Protein AF-0000000085132882 (afdb_homodimer)

Foldseek 3Di:
DPDPPPDPPPPVVVVVVVVVVVVVVVVVVVVVVVVVVVDDPPPVVVVVVVVVVVVVVVVVVVPPPPPDDDDDPPPPVPVPPPPCPVDPPPPVPVPCPVPQDDLVVLLVQLCVLCVVVPNNPQWDWDADPFGIKIKGQVDCQQANVLGLHGHPSRLSSLLSNLVSCVVGPFAKEKWWEAADDFDDDDDAPTLQRSRQSSSVNSLCCSPVVSPPDNVRYYTGGDGNPDQPDDNPDPVSRSRRGIMMIGRGDPVVVVVVPD/DPDPPPDPPPVVVVVVVVVVVVVVVVVVVVVVVVVVVVDDPPPVVVVVVVVVVVVVVVVVVVPVVPPDDPDDPDPPPPVPPPPCPVDPPPPVPVPVPVPQDDLVVLLVQLCVLCVVVPNNPQWDWDADPFGIKIKGQVDCQQANVLGLHGHPSRLSSLLSNLVSCVVGPFAKEKWWEAADDFDDDDDAPTLQRSRQSSSVNSLCCSPVVSPPDNVRYYTGGDGNPDQPDDNPDPVSRSRRGIMMIGRGDPVVVVVPPD

Secondary structure (DSSP, 8-state):
-----GGGGTHHHHHHHHHHHHHHHHHHHHHHHHHHHHEEE-HHHHHHHHHHHHHHHHHHHHHGGGGS---------------------------STT----HHHHHHHHHHHHHHTT-TTTEEEEEETTEEEEEEE-TTTTS-TT-----HHHHHHHHHHHHHHTT----EEEEEE--SPPP-SSS-SSHHHHHHHHHHHHHHIIIIIT---GGGEEEEE-TTSS-SS-TTSHHHHHHHSEEEEEEE-HHHHHHH--/-----GGGGTHHHHHHHHHHHHHHHHHHHHHHHHHHHHEEE-HHHHHHHHHHHHHHHHHHHHHHGGGS---------------------------STT----HHHHHHHHHHHHHHTT-TTTEEEEEETTEEEEEEE-TTTTS-TT-----HHHHHHHHHHHHHHTT----EEEEEE--SPPP-SSS-SSHHHHHHHHHHHHHHIIIIIT---GGGEEEEE-TTSS-SS-TTSHHHHHHHSEEEEEEE-HHHHHHH--

Organism: Acidimicrobium ferrooxidans (strain DSM 10331 / JCM 15462 / NBRC 103882 / ICP) (NCBI:txid525909)

Radius of gyration: 35.69 Å; Cα contacts (8 Å, |Δi|>4): 731; chains: 2; bounding box: 124×102×53 Å

pLDDT: me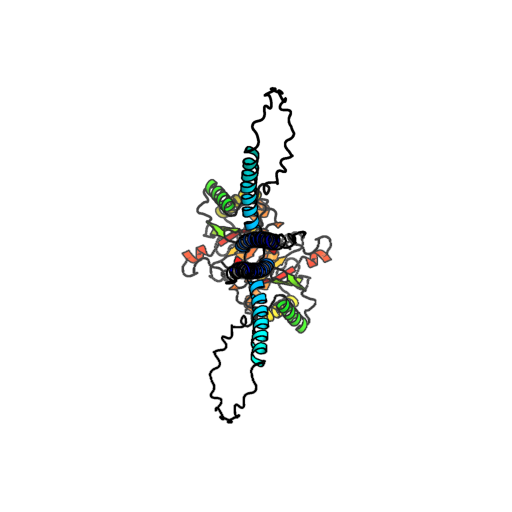an 73.99, std 24.33, range [25.53, 98.56]

Structure (mmCIF, N/CA/C/O backbone):
data_AF-0000000085132882-model_v1
#
loop_
_entity.id
_entity.type
_entity.pdbx_description
1 polymer 'OmpA/MotB domain protein'
#
loop_
_atom_site.group_PDB
_atom_site.id
_atom_site.type_symbol
_atom_site.label_atom_id
_atom_site.label_alt_id
_atom_site.label_comp_id
_atom_site.label_asym_id
_atom_site.label_entity_id
_atom_site.label_seq_id
_atom_site.pdbx_PDB_ins_code
_atom_site.Cartn_x
_atom_site.Cartn_y
_atom_site.Cartn_z
_atom_site.occupancy
_atom_site.B_iso_or_equiv
_atom_site.auth_seq_id
_atom_site.auth_comp_id
_atom_site.auth_asym_id
_atom_site.auth_atom_id
_atom_site.pdbx_PDB_model_num
ATOM 1 N N . MET A 1 1 ? 98.188 5.707 -26.203 1 26.39 1 MET A N 1
ATOM 2 C CA . MET A 1 1 ? 97.875 5.277 -24.844 1 26.39 1 MET A CA 1
ATOM 3 C C . MET A 1 1 ? 96.5 5.828 -24.422 1 26.39 1 MET A C 1
ATOM 5 O O . MET A 1 1 ? 96.438 6.746 -23.609 1 26.39 1 MET A O 1
ATOM 9 N N . ALA A 1 2 ? 95.5 5.965 -25.359 1 34.94 2 ALA A N 1
ATOM 10 C CA . ALA A 1 2 ? 94.188 6.578 -25.297 1 34.94 2 ALA A CA 1
ATOM 11 C C . ALA A 1 2 ? 93.25 5.855 -24.297 1 34.94 2 ALA A C 1
ATOM 13 O O . ALA A 1 2 ? 93.062 4.645 -24.406 1 34.94 2 ALA A O 1
ATOM 14 N N . ARG A 1 3 ? 93.25 6.395 -23.016 1 35.91 3 ARG A N 1
ATOM 15 C CA . ARG A 1 3 ? 92.5 5.996 -21.797 1 35.91 3 ARG A CA 1
ATOM 16 C C . ARG A 1 3 ? 91.062 5.805 -22.062 1 35.91 3 ARG A C 1
ATOM 18 O O . ARG A 1 3 ? 90.438 6.609 -22.75 1 35.91 3 ARG A O 1
ATOM 25 N N . ARG A 1 4 ? 90.5 4.547 -21.891 1 37.5 4 ARG A N 1
ATOM 26 C CA . ARG A 1 4 ? 89.25 3.865 -21.938 1 37.5 4 ARG A CA 1
ATOM 27 C C . ARG A 1 4 ? 88.25 4.504 -20.984 1 37.5 4 ARG A C 1
ATOM 29 O O . ARG A 1 4 ? 88.188 4.137 -19.812 1 37.5 4 ARG A O 1
ATOM 36 N N . HIS A 1 5 ? 88.062 5.867 -20.969 1 38.5 5 HIS A N 1
ATOM 37 C CA . HIS A 1 5 ? 87.188 6.504 -20.031 1 38.5 5 HIS A CA 1
ATOM 38 C C . HIS A 1 5 ? 85.75 6.039 -20.25 1 38.5 5 HIS A C 1
ATOM 40 O O . HIS A 1 5 ? 84.812 6.629 -19.719 1 38.5 5 HIS A O 1
ATOM 46 N N . HIS A 1 6 ? 85.5 4.965 -21.141 1 36.66 6 HIS A N 1
ATOM 47 C CA . HIS A 1 6 ? 84.125 4.953 -21.578 1 36.66 6 HIS A CA 1
ATOM 48 C C . HIS A 1 6 ? 83.188 4.617 -20.422 1 36.66 6 HIS A C 1
ATOM 50 O O . HIS A 1 6 ? 81.938 4.793 -20.531 1 36.66 6 HIS A O 1
ATOM 56 N N . GLY A 1 7 ? 83.5 3.664 -19.516 1 36.41 7 GLY A N 1
ATOM 57 C CA . GLY A 1 7 ? 82.438 2.785 -19.062 1 36.41 7 GLY A CA 1
ATOM 58 C C . GLY A 1 7 ? 81.625 3.381 -17.938 1 36.41 7 GLY A C 1
ATOM 59 O O . GLY A 1 7 ? 80.812 2.695 -17.344 1 36.41 7 GLY A O 1
ATOM 60 N N . GLU A 1 8 ? 82.125 4.484 -17.234 1 40.91 8 GLU A N 1
ATOM 61 C CA . GLU A 1 8 ? 81.5 4.746 -15.93 1 40.91 8 GLU A CA 1
ATOM 62 C C . GLU A 1 8 ? 80.125 5.348 -16.078 1 40.91 8 GLU A C 1
ATOM 64 O O . GLU A 1 8 ? 79.438 5.613 -15.07 1 40.91 8 GLU A O 1
ATOM 69 N N . GLY A 1 9 ? 79.75 5.855 -17.312 1 41.59 9 GLY A N 1
ATOM 70 C CA . GLY A 1 9 ? 78.562 6.711 -17.359 1 41.59 9 GLY A CA 1
ATOM 71 C C . GLY A 1 9 ? 77.25 5.941 -17.234 1 41.59 9 GLY A C 1
ATOM 72 O O . GLY A 1 9 ? 76.188 6.539 -17.234 1 41.59 9 GLY A O 1
ATOM 73 N N . GLU A 1 10 ? 77.312 4.617 -17.562 1 42.91 10 GLU A N 1
ATOM 74 C CA . GLU A 1 10 ? 76 3.977 -17.734 1 42.91 10 GLU A CA 1
ATOM 75 C C . GLU A 1 10 ? 75.375 3.598 -16.391 1 42.91 10 GLU A C 1
ATOM 77 O O . GLU A 1 10 ? 74.188 3.303 -16.312 1 42.91 10 GLU A O 1
ATOM 82 N N . ALA A 1 11 ? 76.188 3.418 -15.352 1 46.69 11 ALA A N 1
ATOM 83 C CA . ALA A 1 11 ? 75.625 2.855 -14.125 1 46.69 11 ALA A CA 1
ATOM 84 C C . ALA A 1 11 ? 74.75 3.885 -13.375 1 46.69 11 ALA A C 1
ATOM 86 O O . ALA A 1 11 ? 73.812 3.529 -12.688 1 46.69 11 ALA A O 1
ATOM 87 N N . GLU A 1 12 ? 75.125 5.18 -13.453 1 50.16 12 GLU A N 1
ATOM 88 C CA . GLU A 1 12 ? 74.438 6.203 -12.664 1 50.16 12 GLU A CA 1
ATOM 89 C C . GLU A 1 12 ? 73.062 6.438 -13.172 1 50.16 12 GLU A C 1
ATOM 91 O O . GLU A 1 12 ? 72.188 6.836 -12.406 1 50.16 12 GLU A O 1
ATOM 96 N N . ASN A 1 13 ? 72.812 6.082 -14.523 1 52.09 13 ASN A N 1
ATOM 97 C CA . ASN A 1 13 ? 71.5 6.398 -15.125 1 52.09 13 ASN A CA 1
ATOM 98 C C . ASN A 1 13 ? 70.438 5.402 -14.695 1 52.09 13 ASN A C 1
ATOM 100 O O . ASN A 1 13 ? 69.25 5.723 -14.719 1 52.09 13 ASN A O 1
ATOM 104 N N . SER A 1 14 ? 70.875 4.141 -14.344 1 56.41 14 SER A N 1
ATOM 105 C CA . SER A 1 14 ? 69.938 3.107 -14.008 1 56.41 14 SER A CA 1
ATOM 106 C C . SER A 1 14 ? 69.25 3.383 -12.656 1 56.41 14 SER A C 1
ATOM 108 O O . SER A 1 14 ? 68.125 3.094 -12.453 1 56.41 14 SER A O 1
ATOM 110 N N . GLU A 1 15 ? 70 4.078 -11.789 1 58.56 15 GLU A N 1
ATOM 111 C CA . GLU A 1 15 ? 69.5 4.383 -10.453 1 58.56 15 GLU A CA 1
ATOM 112 C C . GLU A 1 15 ? 68.438 5.488 -10.5 1 58.56 15 GLU A C 1
ATOM 114 O O . GLU A 1 15 ? 67.438 5.465 -9.742 1 58.56 15 GLU A O 1
ATOM 119 N N . ARG A 1 16 ? 68.562 6.379 -11.438 1 61.03 16 ARG A N 1
ATOM 120 C CA . ARG A 1 16 ? 67.688 7.52 -11.516 1 61.03 16 ARG A CA 1
ATOM 121 C C . ARG A 1 16 ? 66.312 7.109 -12.094 1 61.03 16 ARG A C 1
ATOM 123 O O . ARG A 1 16 ? 65.312 7.59 -11.641 1 61.03 16 ARG A O 1
ATOM 130 N N . TRP A 1 17 ? 66.438 6.215 -13.117 1 60.88 17 TRP A N 1
ATOM 131 C CA . TRP A 1 17 ? 65.188 5.785 -13.711 1 60.88 17 TRP A CA 1
ATOM 132 C C . TRP A 1 17 ? 64.375 4.91 -12.742 1 60.88 17 TRP A C 1
ATOM 134 O O . TRP A 1 17 ? 63.156 4.941 -12.727 1 60.88 17 TRP A O 1
ATOM 144 N N . LEU A 1 18 ? 65 4.18 -11.875 1 63.03 18 LEU A N 1
ATOM 145 C CA . LEU A 1 18 ? 64.312 3.326 -10.898 1 63.03 18 LEU A CA 1
ATOM 146 C C . LEU A 1 18 ? 63.75 4.156 -9.758 1 63.03 18 LEU A C 1
ATOM 148 O O . LEU A 1 18 ? 62.688 3.859 -9.258 1 63.03 18 LEU A O 1
ATOM 152 N N . LEU A 1 19 ? 64.375 5.207 -9.453 1 69.19 19 LEU A N 1
ATOM 153 C CA . LEU A 1 19 ? 63.844 6.125 -8.438 1 69.19 19 LEU A CA 1
ATOM 154 C C . LEU A 1 19 ? 62.625 6.879 -8.953 1 69.19 19 LEU A C 1
ATOM 156 O O . LEU A 1 19 ? 61.656 7.07 -8.211 1 69.19 19 LEU A O 1
ATOM 160 N N . THR A 1 20 ? 62.75 7.379 -10.281 1 67.5 20 THR A N 1
ATOM 161 C CA . THR A 1 20 ? 61.594 8.039 -10.867 1 67.5 20 THR A CA 1
ATOM 162 C C . THR A 1 20 ? 60.438 7.066 -11.008 1 67.5 20 THR A C 1
ATOM 164 O O . THR A 1 20 ? 59.281 7.426 -10.758 1 67.5 20 THR A O 1
ATOM 167 N N . TYR A 1 21 ? 60.781 5.863 -11.344 1 70.56 21 TYR A N 1
ATOM 168 C CA . TYR A 1 21 ? 59.75 4.824 -11.438 1 70.56 21 TYR A CA 1
ATOM 169 C C . TYR A 1 21 ? 59.188 4.492 -10.055 1 70.56 21 TYR A C 1
ATOM 171 O O . TYR A 1 21 ? 57.969 4.371 -9.891 1 70.56 21 TYR A O 1
ATOM 179 N N . SER A 1 22 ? 60.062 4.449 -9.148 1 70.62 22 SER A N 1
ATOM 180 C CA . SER A 1 22 ? 59.625 4.191 -7.781 1 70.62 22 SER A CA 1
ATOM 181 C C . SER A 1 22 ? 58.781 5.34 -7.242 1 70.62 22 SER A C 1
ATOM 183 O O . SER A 1 22 ? 57.812 5.117 -6.527 1 70.62 22 SER A O 1
ATOM 185 N N . ASP A 1 23 ? 59.156 6.473 -7.582 1 74.19 23 ASP A N 1
ATOM 186 C CA . ASP A 1 23 ? 58.375 7.648 -7.195 1 74.19 23 ASP A CA 1
ATOM 187 C C . ASP A 1 23 ? 57.031 7.672 -7.895 1 74.19 23 ASP A C 1
ATOM 189 O O . ASP A 1 23 ? 56 7.961 -7.273 1 74.19 23 ASP A O 1
ATOM 193 N N . MET A 1 24 ? 56.969 7.328 -9.188 1 73.56 24 MET A N 1
ATOM 194 C CA . MET A 1 24 ? 55.719 7.258 -9.922 1 73.56 24 MET A CA 1
ATOM 195 C C . MET A 1 24 ? 54.812 6.188 -9.336 1 73.56 24 MET A C 1
ATOM 197 O O . MET A 1 24 ? 53.625 6.422 -9.141 1 73.56 24 MET A O 1
ATOM 201 N N . ILE A 1 25 ? 55.406 5.105 -9.008 1 73.5 25 ILE A N 1
ATOM 202 C CA . ILE A 1 25 ? 54.625 4.004 -8.453 1 73.5 25 ILE A CA 1
ATOM 203 C C . ILE A 1 25 ? 54.156 4.359 -7.043 1 73.5 25 ILE A C 1
ATOM 205 O O . ILE A 1 25 ? 53.031 4.059 -6.66 1 73.5 25 ILE A O 1
ATOM 209 N N . THR A 1 26 ? 54.906 5.043 -6.316 1 75 26 THR A N 1
ATOM 210 C CA . THR A 1 26 ? 54.531 5.488 -4.98 1 75 26 THR A CA 1
ATOM 211 C C . THR A 1 26 ? 53.438 6.543 -5.055 1 75 26 THR A C 1
ATOM 213 O O . THR A 1 26 ? 52.5 6.551 -4.227 1 75 26 THR A O 1
ATOM 216 N N . LEU A 1 27 ? 53.5 7.449 -5.988 1 75.12 27 LEU A N 1
ATOM 217 C CA . LEU A 1 27 ? 52.438 8.43 -6.227 1 75.12 27 LEU A CA 1
ATOM 218 C C . LEU A 1 27 ? 51.156 7.742 -6.699 1 75.12 27 LEU A C 1
ATOM 220 O O . LEU A 1 27 ? 50.062 8.094 -6.262 1 75.12 27 LEU A O 1
ATOM 224 N N . LEU A 1 28 ? 51.375 6.836 -7.559 1 74.88 28 LEU A N 1
ATOM 225 C CA . LEU A 1 28 ? 50.219 6.051 -8.023 1 74.88 28 LEU A CA 1
ATOM 226 C C . LEU A 1 28 ? 49.625 5.238 -6.883 1 74.88 28 LEU A C 1
ATOM 228 O O . LEU A 1 28 ? 48.406 5.141 -6.758 1 74.88 28 LEU A O 1
ATOM 232 N N . LEU A 1 29 ? 50.469 4.719 -6.082 1 75.69 29 LEU A N 1
ATOM 233 C CA . LEU A 1 29 ? 50 4.004 -4.891 1 75.69 29 LEU A CA 1
ATOM 234 C C . LEU A 1 29 ? 49.281 4.945 -3.936 1 75.69 29 LEU A C 1
ATOM 236 O O . LEU A 1 29 ? 48.219 4.605 -3.42 1 75.69 29 LEU A O 1
ATOM 240 N N . ALA A 1 30 ? 49.844 6.023 -3.625 1 74.88 30 ALA A N 1
ATOM 241 C CA . ALA A 1 30 ? 49.188 7.012 -2.766 1 74.88 30 ALA A CA 1
ATOM 242 C C . ALA A 1 30 ? 47.844 7.438 -3.344 1 74.88 30 ALA A C 1
ATOM 244 O O . ALA A 1 30 ? 46.875 7.582 -2.609 1 74.88 30 ALA A O 1
ATOM 245 N N . LEU A 1 31 ? 47.812 7.652 -4.621 1 73.31 31 LEU A N 1
ATOM 246 C CA . LEU A 1 31 ? 46.562 7.977 -5.297 1 73.31 31 LEU A CA 1
ATOM 247 C C . LEU A 1 31 ? 45.531 6.836 -5.156 1 73.31 31 LEU A C 1
ATOM 249 O O . LEU A 1 31 ? 44.375 7.07 -4.852 1 73.31 31 LEU A O 1
ATOM 253 N N . PHE A 1 32 ? 46.031 5.723 -5.363 1 69.69 32 PHE A N 1
ATOM 254 C CA . PHE A 1 32 ? 45.125 4.574 -5.254 1 69.69 32 PHE A CA 1
ATOM 255 C C . PHE A 1 32 ? 44.719 4.352 -3.805 1 69.69 32 PHE A C 1
ATOM 257 O O . PHE A 1 32 ? 43.562 3.998 -3.533 1 69.69 32 PHE A O 1
ATOM 264 N N . VAL A 1 33 ? 45.531 4.555 -2.887 1 74.12 33 VAL A N 1
ATOM 265 C CA . VAL A 1 33 ? 45.188 4.465 -1.471 1 74.12 33 VAL A CA 1
ATOM 266 C C . VAL A 1 33 ? 44.125 5.496 -1.129 1 74.12 33 VAL A C 1
ATOM 268 O O . VAL A 1 33 ? 43.156 5.191 -0.405 1 74.12 33 VAL A O 1
ATOM 271 N N . VAL A 1 34 ? 44.219 6.672 -1.54 1 72.31 34 VAL A N 1
ATOM 272 C CA . VAL A 1 34 ? 43.219 7.699 -1.327 1 72.31 34 VAL A CA 1
ATOM 273 C C . VAL A 1 34 ? 41.906 7.305 -2.029 1 72.31 34 VAL A C 1
ATOM 275 O O . VAL A 1 34 ? 40.844 7.43 -1.458 1 72.31 34 VAL A O 1
ATOM 278 N N . LEU A 1 35 ? 42.062 6.867 -3.184 1 69.75 35 LEU A N 1
ATOM 279 C CA . LEU A 1 35 ? 40.875 6.426 -3.912 1 69.75 35 LEU A CA 1
ATOM 280 C C . LEU A 1 35 ? 40.219 5.219 -3.234 1 69.75 35 LEU A C 1
ATOM 282 O O . LEU A 1 35 ? 39 5.117 -3.166 1 69.75 35 LEU A O 1
ATOM 286 N N . PHE A 1 36 ? 40.969 4.336 -2.748 1 66.62 36 PHE A N 1
ATOM 287 C CA . PHE A 1 36 ? 40.5 3.178 -1.996 1 66.62 36 PHE A CA 1
ATOM 288 C C . PHE A 1 36 ? 39.844 3.607 -0.684 1 66.62 36 PHE A C 1
ATOM 290 O O . PHE A 1 36 ? 38.812 3.066 -0.288 1 66.62 36 PHE A O 1
ATOM 297 N N . ALA A 1 37 ? 40.406 4.43 -0.003 1 66.38 37 ALA A N 1
ATOM 298 C CA . ALA A 1 37 ? 39.844 4.957 1.228 1 66.38 37 ALA A CA 1
ATOM 299 C C . ALA A 1 37 ? 38.5 5.648 0.951 1 66.38 37 ALA A C 1
ATOM 301 O O . ALA A 1 37 ? 37.625 5.719 1.829 1 66.38 37 ALA A O 1
ATOM 302 N N . MET A 1 38 ? 38.281 6.035 -0.206 1 60.19 38 MET A N 1
ATOM 303 C CA . MET A 1 38 ? 37.031 6.645 -0.637 1 60.19 38 MET A CA 1
ATOM 304 C C . MET A 1 38 ? 36.094 5.594 -1.211 1 60.19 38 MET A C 1
ATOM 306 O O . MET A 1 38 ? 34.875 5.84 -1.343 1 60.19 38 MET A O 1
ATOM 310 N N . SER A 1 39 ? 36.562 4.484 -1.602 1 56.5 39 SER A N 1
ATOM 311 C CA . SER A 1 39 ? 35.781 3.412 -2.229 1 56.5 39 SER A CA 1
ATOM 312 C C . SER A 1 39 ? 35.156 2.508 -1.183 1 56.5 39 SER A C 1
ATOM 314 O O . SER A 1 39 ? 35.75 2.211 -0.152 1 56.5 39 SER A O 1
ATOM 316 N N . SER A 1 40 ? 33.875 2.389 -1.025 1 54.94 40 SER A N 1
ATOM 317 C CA . SER A 1 40 ? 33.188 1.411 -0.191 1 54.94 40 SER A CA 1
ATOM 318 C C . SER A 1 40 ? 33.219 0.026 -0.829 1 54.94 40 SER A C 1
ATOM 320 O O . SER A 1 40 ? 32.969 -0.115 -2.029 1 54.94 40 SER A O 1
ATOM 322 N N . ILE A 1 41 ? 33.938 -0.854 -0.201 1 51.06 41 ILE A N 1
ATOM 323 C CA . ILE A 1 41 ? 34 -2.248 -0.625 1 51.06 41 ILE A CA 1
ATOM 324 C C . ILE A 1 41 ? 32.594 -2.83 -0.706 1 51.06 41 ILE A C 1
ATOM 326 O O . ILE A 1 41 ? 31.844 -2.791 0.271 1 51.06 41 ILE A O 1
ATOM 330 N N . SER A 1 42 ? 32.219 -2.99 -1.909 1 49.53 42 SER A N 1
ATOM 331 C CA . SER A 1 42 ? 30.984 -3.783 -1.999 1 49.53 42 SER A CA 1
ATOM 332 C C . SER A 1 42 ? 31.188 -5.184 -1.433 1 49.53 42 SER A C 1
ATOM 334 O O . SER A 1 42 ? 32.156 -5.859 -1.773 1 49.53 42 SER A O 1
ATOM 336 N N . VAL A 1 43 ? 30.672 -5.48 -0.247 1 53.09 43 VAL A N 1
ATOM 337 C CA . VAL A 1 43 ? 30.75 -6.746 0.476 1 53.09 43 VAL A CA 1
ATOM 338 C C . VAL A 1 43 ? 30.578 -7.91 -0.496 1 53.09 43 VAL A C 1
ATOM 340 O O . VAL A 1 43 ? 31.234 -8.938 -0.363 1 53.09 43 VAL A O 1
ATOM 343 N N . ARG A 1 44 ? 29.891 -7.707 -1.536 1 51.41 44 ARG A N 1
ATOM 344 C CA . ARG A 1 44 ? 29.578 -8.812 -2.434 1 51.41 44 ARG A CA 1
ATOM 345 C C . ARG A 1 44 ? 30.781 -9.195 -3.273 1 51.41 44 ARG A C 1
ATOM 347 O O . ARG A 1 44 ? 31.094 -10.383 -3.43 1 51.41 44 ARG A O 1
ATOM 354 N N . LYS A 1 45 ? 31.547 -8.258 -3.793 1 57.66 45 LYS A N 1
ATOM 355 C CA . LYS A 1 45 ? 32.656 -8.57 -4.676 1 57.66 45 LYS A CA 1
ATOM 356 C C . LYS A 1 45 ? 33.844 -9.102 -3.889 1 57.66 45 LYS A C 1
ATOM 358 O O . LYS A 1 45 ? 34.625 -9.93 -4.391 1 57.66 45 LYS A O 1
ATOM 363 N N . PHE A 1 46 ? 33.875 -8.68 -2.635 1 52.56 46 PHE A N 1
ATOM 364 C CA . PHE A 1 46 ? 34.938 -9.156 -1.745 1 52.56 46 PHE A CA 1
ATOM 365 C C . PHE A 1 46 ? 34.75 -10.625 -1.412 1 52.56 46 PHE A C 1
ATOM 367 O O . PHE A 1 46 ? 35.688 -11.398 -1.392 1 52.56 46 PHE A O 1
ATOM 374 N N . ASP A 1 47 ? 33.5 -11.078 -1.173 1 55.12 47 ASP A N 1
ATOM 375 C CA . ASP A 1 47 ? 33.219 -12.469 -0.841 1 55.12 47 ASP A CA 1
ATOM 376 C C . ASP A 1 47 ? 33.562 -13.398 -2.004 1 55.12 47 ASP A C 1
ATOM 378 O O . ASP A 1 47 ? 34.062 -14.5 -1.797 1 55.12 47 ASP A O 1
ATOM 382 N N . GLU A 1 48 ? 33.406 -12.977 -3.273 1 59.69 48 GLU A N 1
ATOM 383 C CA . GLU A 1 48 ? 33.75 -13.781 -4.445 1 59.69 48 GLU A CA 1
ATOM 384 C C . GLU A 1 48 ? 35.281 -13.867 -4.633 1 59.69 48 GLU A C 1
ATOM 386 O O . GLU A 1 48 ? 35.781 -14.898 -5.059 1 59.69 48 GLU A O 1
ATOM 391 N N . PHE A 1 49 ? 35.969 -12.797 -4.234 1 53.28 49 PHE A N 1
ATOM 392 C CA . PHE A 1 49 ? 37.406 -12.727 -4.359 1 53.28 49 PHE A CA 1
ATOM 393 C C . PHE A 1 49 ? 38.094 -13.578 -3.289 1 53.28 49 PHE A C 1
ATOM 395 O O . PHE A 1 49 ? 39.031 -14.312 -3.578 1 53.28 49 PHE A O 1
ATOM 402 N N . LYS A 1 50 ? 37.594 -13.594 -2.133 1 58.91 50 LYS A N 1
ATOM 403 C CA . LYS A 1 50 ? 38.094 -14.414 -1.039 1 58.91 50 LYS A CA 1
ATOM 404 C C . LYS A 1 50 ? 38 -15.898 -1.378 1 58.91 50 LYS A C 1
ATOM 406 O O . LYS A 1 50 ? 38.938 -16.656 -1.11 1 58.91 50 LYS A O 1
ATOM 411 N N . THR A 1 51 ? 36.875 -16.25 -1.955 1 59.06 51 THR A N 1
ATOM 412 C CA . THR A 1 51 ? 36.688 -17.641 -2.318 1 59.06 51 THR A CA 1
ATOM 413 C C . THR A 1 51 ? 37.625 -18.047 -3.443 1 59.06 51 THR A C 1
ATOM 415 O O . THR A 1 51 ? 38.219 -19.125 -3.414 1 59.06 51 THR A O 1
ATOM 418 N N . GLY A 1 52 ? 37.812 -17.109 -4.371 1 55.97 52 GLY A N 1
ATOM 419 C CA . GLY A 1 52 ? 38.75 -17.391 -5.438 1 55.97 52 GLY A CA 1
ATOM 420 C C . GLY A 1 52 ? 40.219 -17.406 -4.969 1 55.97 52 GLY A C 1
ATOM 421 O O . GLY A 1 52 ? 41 -18.25 -5.41 1 55.97 52 GLY A O 1
ATOM 422 N N . LEU A 1 53 ? 40.594 -16.547 -4.078 1 55.56 53 LEU A N 1
ATOM 423 C CA . LEU A 1 53 ? 41.969 -16.438 -3.523 1 55.56 53 LEU A CA 1
ATOM 424 C C . LEU A 1 53 ? 42.281 -17.641 -2.637 1 55.56 53 LEU A C 1
ATOM 426 O O . LEU A 1 53 ? 43.375 -18.188 -2.703 1 55.56 53 LEU A O 1
ATOM 430 N N . LEU A 1 54 ? 41.375 -18.094 -1.776 1 53.75 54 LEU A N 1
ATOM 431 C CA . LEU A 1 54 ? 41.531 -19.266 -0.924 1 53.75 54 LEU A CA 1
ATOM 432 C C . LEU A 1 54 ? 41.719 -20.531 -1.763 1 53.75 54 LEU A C 1
ATOM 434 O O . LEU A 1 54 ? 42.562 -21.375 -1.432 1 53.75 54 LEU A O 1
ATOM 438 N N . GLN A 1 55 ? 41.062 -20.578 -2.938 1 54.84 55 GLN A N 1
ATOM 439 C CA . GLN A 1 55 ? 41.188 -21.734 -3.812 1 54.84 55 GLN A CA 1
ATOM 440 C C . GLN A 1 55 ? 42.531 -21.766 -4.516 1 54.84 55 GLN A C 1
ATOM 442 O O . GLN A 1 55 ? 43.156 -22.828 -4.656 1 54.84 55 GLN A O 1
ATOM 447 N N . THR A 1 56 ? 43.062 -20.625 -4.875 1 53.53 56 THR A N 1
ATOM 448 C CA . THR A 1 56 ? 44.375 -20.562 -5.547 1 53.53 56 THR A CA 1
ATOM 449 C C . THR A 1 56 ? 45.5 -20.781 -4.555 1 53.53 56 THR A C 1
ATOM 451 O O . THR A 1 56 ? 46.5 -21.453 -4.863 1 53.53 56 THR A O 1
ATOM 454 N N . PHE A 1 57 ? 45.438 -20.266 -3.352 1 51.41 57 PHE A N 1
ATOM 455 C CA . PHE A 1 57 ? 46.438 -20.438 -2.322 1 51.41 57 PHE A CA 1
ATOM 456 C C . PHE A 1 57 ? 46.5 -21.875 -1.839 1 51.41 57 PHE A C 1
ATOM 458 O O . PHE A 1 57 ? 47.594 -22.391 -1.542 1 51.41 57 PHE A O 1
ATOM 465 N N . SER A 1 58 ? 45.375 -22.594 -1.754 1 52.66 58 SER A N 1
ATOM 466 C CA . SER A 1 58 ? 45.344 -24 -1.355 1 52.66 58 SER A CA 1
ATOM 467 C C . SER A 1 58 ? 46 -24.875 -2.402 1 52.66 58 SER A C 1
ATOM 469 O O . SER A 1 58 ? 46.688 -25.844 -2.062 1 52.66 58 SER A O 1
ATOM 471 N N . GLN A 1 59 ? 45.938 -24.484 -3.609 1 48.81 59 GLN A N 1
ATOM 472 C CA . GLN A 1 59 ? 46.562 -25.281 -4.664 1 48.81 59 GLN A CA 1
ATOM 473 C C . GLN A 1 59 ? 48.062 -25.062 -4.715 1 48.81 59 GLN A C 1
ATOM 475 O O . GLN A 1 59 ? 48.844 -25.984 -4.996 1 48.81 59 GLN A O 1
ATOM 480 N N . MET A 1 60 ? 48.531 -23.891 -4.383 1 43.12 60 MET A N 1
ATOM 481 C CA . MET A 1 60 ? 49.969 -23.562 -4.445 1 43.12 60 MET A CA 1
ATOM 482 C C . MET A 1 60 ? 50.719 -24.188 -3.27 1 43.12 60 MET A C 1
ATOM 484 O O . MET A 1 60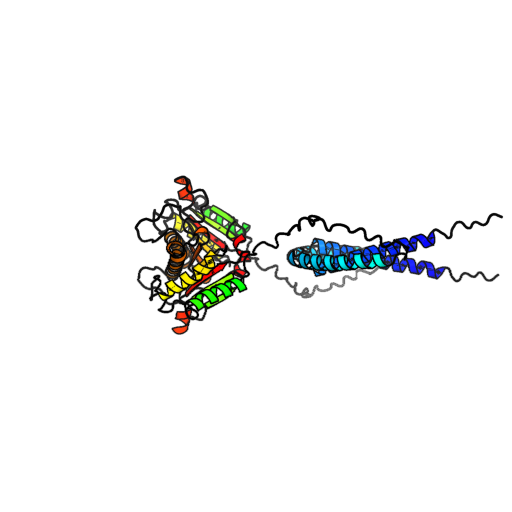 ? 51.844 -24.609 -3.416 1 43.12 60 MET A O 1
ATOM 488 N N . GLN A 1 61 ? 50.188 -24.297 -2.096 1 42.53 61 GLN A N 1
ATOM 489 C CA . GLN A 1 61 ? 50.906 -24.875 -0.955 1 42.53 61 GLN A CA 1
ATOM 490 C C . GLN A 1 61 ? 51.188 -26.359 -1.186 1 42.53 61 GLN A C 1
ATOM 492 O O . GLN A 1 61 ? 52.188 -26.875 -0.729 1 42.53 61 GLN A O 1
ATOM 497 N N . LEU A 1 62 ? 50.375 -27 -1.994 1 42.84 62 LEU A N 1
ATOM 498 C CA . LEU A 1 62 ? 50.594 -28.438 -2.152 1 42.84 62 LEU A CA 1
ATOM 499 C C . LEU A 1 62 ? 51.75 -28.719 -3.074 1 42.84 62 LEU A C 1
ATOM 501 O O . LEU A 1 62 ? 52.438 -29.75 -2.932 1 42.84 62 LEU A O 1
ATOM 505 N N . GLN A 1 63 ? 52.094 -27.828 -3.959 1 40.66 63 GLN A N 1
ATOM 506 C CA . GLN A 1 63 ? 53.094 -28.188 -4.969 1 40.66 63 GLN A CA 1
ATOM 507 C C . GLN A 1 63 ? 54.5 -28.047 -4.426 1 40.66 63 GLN A C 1
ATOM 509 O O . GLN A 1 63 ? 55.438 -28.719 -4.898 1 40.66 63 GLN A O 1
ATOM 514 N N . SER A 1 64 ? 54.781 -27.141 -3.537 1 41.56 64 SER A N 1
ATOM 515 C CA . SER A 1 64 ? 56.188 -26.891 -3.213 1 41.56 64 SER A CA 1
ATOM 516 C C . SER A 1 64 ? 56.781 -28.016 -2.395 1 41.56 64 SER A C 1
ATOM 518 O O . SER A 1 64 ? 58 -28.047 -2.143 1 41.56 64 SER A O 1
ATOM 520 N N . LEU A 1 65 ? 55.906 -28.75 -1.704 1 37.78 65 LEU A N 1
ATOM 521 C CA . LEU A 1 65 ? 56.5 -29.719 -0.779 1 37.78 65 LEU A CA 1
ATOM 522 C C . LEU A 1 65 ? 57.156 -30.875 -1.535 1 37.78 65 LEU A C 1
ATOM 524 O O . LEU A 1 65 ? 57.656 -31.828 -0.923 1 37.78 65 LEU A O 1
ATOM 528 N N . GLU A 1 66 ? 56.906 -30.953 -2.812 1 37.38 66 GLU A N 1
ATOM 529 C CA . GLU A 1 66 ? 57.281 -32.219 -3.412 1 37.38 66 GLU A CA 1
ATOM 530 C C . GLU A 1 66 ? 58.781 -32.344 -3.576 1 37.38 66 GLU A C 1
ATOM 532 O O . GLU A 1 66 ? 59.312 -33.406 -3.854 1 37.38 66 GLU A O 1
ATOM 537 N N . HIS A 1 67 ? 59.531 -31.266 -3.617 1 36.94 67 HIS A N 1
ATOM 538 C CA . HIS A 1 67 ? 60.812 -31.562 -4.262 1 36.94 67 HIS A CA 1
ATOM 539 C C . HIS A 1 67 ? 61.75 -32.25 -3.303 1 36.94 67 HIS A C 1
ATOM 541 O O . HIS A 1 67 ? 62.906 -32.5 -3.633 1 36.94 67 HIS A O 1
ATOM 547 N N . GLY A 1 68 ? 61.688 -32.125 -1.961 1 34.09 68 GLY A N 1
ATOM 548 C CA . GLY A 1 68 ? 62.906 -32.5 -1.256 1 34.09 68 GLY A CA 1
ATOM 549 C C . GLY A 1 68 ? 63.25 -33.969 -1.39 1 34.09 68 GLY A C 1
ATOM 550 O O . GLY A 1 68 ? 62.406 -34.781 -1.808 1 34.09 68 GLY A O 1
ATOM 551 N N . GLY A 1 69 ? 64.438 -34.406 -0.868 1 33.44 69 GLY A N 1
ATOM 552 C CA . GLY A 1 69 ? 65.375 -35.562 -0.997 1 33.44 69 GLY A CA 1
ATOM 553 C C . GLY A 1 69 ? 64.688 -36.875 -0.582 1 33.44 69 GLY A C 1
ATOM 554 O O . GLY A 1 69 ? 63.719 -36.875 0.138 1 33.44 69 GLY A O 1
ATOM 555 N N . ARG A 1 70 ? 65 -38 -1.228 1 34.06 70 ARG A N 1
ATOM 556 C CA . ARG A 1 70 ? 64.562 -39.406 -1.358 1 34.06 70 ARG A CA 1
ATOM 557 C C . ARG A 1 70 ? 64.75 -40.156 -0.044 1 34.06 70 ARG A C 1
ATOM 559 O O . ARG A 1 70 ? 64.625 -41.375 -0.007 1 34.06 70 ARG A O 1
ATOM 566 N N . GLY A 1 71 ? 65.312 -39.594 1.072 1 33.25 71 GLY A N 1
ATOM 567 C CA . GLY A 1 71 ? 65.875 -40.531 2.016 1 33.25 71 GLY A CA 1
ATOM 568 C C . GLY A 1 71 ? 64.938 -41.625 2.432 1 33.25 71 GLY A C 1
ATOM 569 O O . GLY A 1 71 ? 63.719 -41.469 2.205 1 33.25 71 GLY A O 1
ATOM 570 N N . LEU A 1 72 ? 65.438 -42.812 2.973 1 31.69 72 LEU A N 1
ATOM 571 C CA . LEU A 1 72 ? 65.125 -44.188 3.289 1 31.69 72 LEU A CA 1
ATOM 572 C C . LEU A 1 72 ? 64 -44.281 4.293 1 31.69 72 LEU A C 1
ATOM 574 O O . LEU A 1 72 ? 63.781 -45.344 4.891 1 31.69 72 LEU A O 1
ATOM 578 N N . LEU A 1 73 ? 63.219 -43.25 4.594 1 30.7 73 LEU A N 1
ATOM 579 C CA . LEU A 1 73 ? 62.438 -43.438 5.797 1 30.7 73 LEU A CA 1
ATOM 580 C C . LEU A 1 73 ? 61.562 -44.688 5.664 1 30.7 73 LEU A C 1
ATOM 582 O O . LEU A 1 73 ? 60.812 -44.844 4.688 1 30.7 73 LEU A O 1
ATOM 586 N N . GLN A 1 74 ? 62.156 -45.781 6.102 1 31.34 74 GLN A N 1
ATOM 587 C CA . GLN A 1 74 ? 61.562 -47.094 6.301 1 31.34 74 GLN A CA 1
ATOM 588 C C . GLN A 1 74 ? 60.125 -46.969 6.836 1 31.34 74 GLN A C 1
ATOM 590 O O . GLN A 1 74 ? 59.875 -46.219 7.77 1 31.34 74 GLN A O 1
ATOM 595 N N . HIS A 1 75 ? 59.156 -47.406 6.023 1 31.31 75 HIS A N 1
ATOM 596 C CA . HIS A 1 75 ? 57.688 -47.406 6.055 1 31.31 75 HIS A CA 1
ATOM 597 C C . HIS A 1 75 ? 57.188 -48.125 7.293 1 31.31 75 HIS A C 1
ATOM 599 O O . HIS A 1 75 ? 56.781 -49.281 7.223 1 31.31 75 HIS A O 1
ATOM 605 N N . SER A 1 76 ? 58 -48.031 8.484 1 32.12 76 SER A N 1
ATOM 606 C CA . SER A 1 76 ? 57.312 -48.812 9.5 1 32.12 76 SER A CA 1
ATOM 607 C C . SER A 1 76 ? 55.844 -48.469 9.586 1 32.12 76 SER A C 1
ATOM 609 O O . SER A 1 76 ? 55.469 -47.312 9.547 1 32.12 76 SER A O 1
ATOM 611 N N . SER A 1 77 ? 54.938 -49.438 9.172 1 32.28 77 SER A N 1
ATOM 612 C CA . SER A 1 77 ? 53.5 -49.5 9.133 1 32.28 77 SER A CA 1
ATOM 613 C C . SER A 1 77 ? 52.875 -49.062 10.461 1 32.28 77 SER A C 1
ATOM 615 O O . SER A 1 77 ? 52.75 -49.875 11.383 1 32.28 77 SER A O 1
ATOM 617 N N . LEU A 1 78 ? 53.469 -48.031 11.164 1 29.09 78 LEU A N 1
ATOM 618 C CA . LEU A 1 78 ? 52.719 -47.75 12.375 1 29.09 78 LEU A CA 1
ATOM 619 C C . LEU A 1 78 ? 51.219 -47.625 12.07 1 29.09 78 LEU A C 1
ATOM 621 O O . LEU A 1 78 ? 50.844 -46.875 11.188 1 29.09 78 LEU A O 1
ATOM 625 N N . VAL A 1 79 ? 50.469 -48.75 12.18 1 32.16 79 VAL A N 1
ATOM 626 C CA . VAL A 1 79 ? 49.031 -48.875 12.188 1 32.16 79 VAL A CA 1
ATOM 627 C C . VAL A 1 79 ? 48.406 -47.75 13.023 1 32.16 79 VAL A C 1
ATOM 629 O O . VAL A 1 79 ? 48.562 -47.719 14.242 1 32.16 79 VAL A O 1
ATOM 632 N N . THR A 1 80 ? 48.719 -46.469 12.789 1 31.55 80 THR A N 1
ATOM 633 C CA . THR A 1 80 ? 48.062 -45.469 13.609 1 31.55 80 THR A CA 1
ATOM 634 C C . THR A 1 80 ? 46.562 -45.688 13.578 1 31.55 80 THR A C 1
ATOM 636 O O . THR A 1 80 ? 45.969 -45.875 12.508 1 31.55 80 THR A O 1
ATOM 639 N N . HIS A 1 81 ? 46 -46.344 14.594 1 32.53 81 HIS A N 1
ATOM 640 C CA . HIS A 1 81 ? 44.562 -46.375 14.836 1 32.53 81 HIS A CA 1
ATOM 641 C C . HIS A 1 81 ? 43.938 -45.031 14.523 1 32.53 81 HIS A C 1
ATOM 643 O O . HIS A 1 81 ? 44.438 -44 14.953 1 32.53 81 HIS A O 1
ATOM 649 N N . PRO A 1 82 ? 43.281 -44.844 13.406 1 34.31 82 PRO A N 1
ATOM 650 C CA . PRO A 1 82 ? 42.625 -43.594 12.969 1 34.31 82 PRO A CA 1
ATOM 651 C C . PRO A 1 82 ? 41.75 -43 14.062 1 34.31 82 PRO A C 1
ATOM 653 O O . PRO A 1 82 ? 40.688 -43.562 14.398 1 34.31 82 PRO A O 1
ATOM 656 N N . GLY A 1 83 ? 42.219 -42.969 15.398 1 30.55 83 GLY A N 1
ATOM 657 C CA . GLY A 1 83 ? 41.281 -42.281 16.25 1 30.55 83 GLY A CA 1
ATOM 658 C C . GLY A 1 83 ? 40.719 -41 15.617 1 30.55 83 GLY A C 1
ATOM 659 O O . GLY A 1 83 ? 41.344 -40.406 14.734 1 30.55 83 GLY A O 1
ATOM 660 N N . LEU A 1 84 ? 39.344 -40.812 15.797 1 31.92 84 LEU A N 1
ATOM 661 C CA . LEU A 1 84 ? 38.438 -39.75 15.359 1 31.92 84 LEU A CA 1
ATOM 662 C C . LEU A 1 84 ? 39 -38.375 15.656 1 31.92 84 LEU A C 1
ATOM 664 O O . LEU A 1 84 ? 39.094 -37.969 16.812 1 31.92 84 LEU A O 1
ATOM 668 N N . THR A 1 85 ? 40.219 -38.125 15.305 1 33.91 85 THR A N 1
ATOM 669 C CA . THR A 1 85 ? 40.5 -36.719 15.555 1 33.91 85 THR A CA 1
ATOM 670 C C . THR A 1 85 ? 39.344 -35.844 15.141 1 33.91 85 THR A C 1
ATOM 672 O O . THR A 1 85 ? 38.906 -35.875 13.984 1 33.91 85 THR A O 1
ATOM 675 N N . PRO A 1 86 ? 38.469 -35.438 16.125 1 33.22 86 PRO A N 1
ATOM 676 C CA . PRO A 1 86 ? 37.406 -34.531 15.688 1 33.22 86 PRO A CA 1
ATOM 677 C C . PRO A 1 86 ? 37.906 -33.438 14.758 1 33.22 86 PRO A C 1
ATOM 679 O O . PRO A 1 86 ? 38.969 -32.875 14.984 1 33.22 86 PRO A O 1
ATOM 682 N N . GLY A 1 87 ? 37.969 -33.719 13.461 1 35.94 87 GLY A N 1
ATOM 683 C CA . GLY A 1 87 ? 38.25 -32.656 12.508 1 35.94 87 GLY A CA 1
ATOM 684 C C . GLY A 1 87 ? 37.844 -31.266 13.016 1 35.94 87 GLY A C 1
ATOM 685 O O . GLY A 1 87 ? 37.062 -31.156 13.961 1 35.94 87 GLY A O 1
ATOM 686 N N . PRO A 1 88 ? 38.812 -30.375 13 1 36.94 88 PRO A N 1
ATOM 687 C CA . PRO A 1 88 ? 38.281 -29.078 13.484 1 36.94 88 PRO A CA 1
ATOM 688 C C . PRO A 1 88 ? 36.812 -28.891 13.164 1 36.94 88 PRO A C 1
ATOM 690 O O . PRO A 1 88 ? 36.312 -29.453 12.195 1 36.94 88 PRO A O 1
ATOM 693 N N . PRO A 1 89 ? 36 -28.656 14.211 1 33.28 89 PRO A N 1
ATOM 694 C CA . PRO A 1 89 ? 34.594 -28.422 13.773 1 33.28 89 PRO A CA 1
ATOM 695 C C . PRO A 1 89 ? 34.531 -27.656 12.469 1 33.28 89 PRO A C 1
ATOM 697 O O . PRO A 1 89 ? 35.312 -26.719 12.25 1 33.28 89 PRO A O 1
ATOM 700 N N . GLN A 1 90 ? 34.5 -28.359 11.375 1 35.31 90 GLN A N 1
ATOM 701 C CA . GLN A 1 90 ? 34.094 -27.609 10.195 1 35.31 90 GLN A CA 1
ATOM 702 C C . GLN A 1 90 ? 33.219 -26.422 10.586 1 35.31 90 GLN A C 1
ATOM 704 O O . GLN A 1 90 ? 32.125 -26.594 11.133 1 35.31 90 GLN A O 1
ATOM 709 N N . ILE A 1 91 ? 33.906 -25.422 11.117 1 34.72 91 ILE A N 1
ATOM 710 C CA . ILE A 1 91 ? 33.031 -24.25 11.125 1 34.72 91 ILE A CA 1
ATOM 711 C C . ILE A 1 91 ? 32.156 -24.266 9.883 1 34.72 91 ILE A C 1
ATOM 713 O O . ILE A 1 91 ? 32.625 -24.109 8.766 1 34.72 91 ILE A O 1
ATOM 717 N N . THR A 1 92 ? 31.281 -25.203 9.727 1 32.75 92 THR A N 1
ATOM 718 C CA . THR A 1 92 ? 30.219 -24.953 8.758 1 32.75 92 THR A CA 1
ATOM 719 C C . THR A 1 92 ? 29.906 -23.469 8.672 1 32.75 92 THR A C 1
ATOM 721 O O . THR A 1 92 ? 29.359 -22.891 9.625 1 32.75 92 THR A O 1
ATOM 724 N N . ILE A 1 93 ? 30.875 -22.719 8.258 1 35.91 93 ILE A N 1
ATOM 725 C CA . ILE A 1 93 ? 30.234 -21.453 7.902 1 35.91 93 ILE A CA 1
ATOM 726 C C . ILE A 1 93 ? 28.797 -21.703 7.449 1 35.91 93 ILE A C 1
ATOM 728 O O . ILE A 1 93 ? 28.562 -22.516 6.539 1 35.91 93 ILE A O 1
ATOM 732 N N . PRO A 1 94 ? 27.906 -21.688 8.383 1 33.47 94 PRO A N 1
ATOM 733 C CA . PRO A 1 94 ? 26.578 -21.844 7.762 1 33.47 94 PRO A CA 1
ATOM 734 C C . PRO A 1 94 ? 26.562 -21.375 6.305 1 33.47 94 PRO A C 1
ATOM 736 O O . PRO A 1 94 ? 27.047 -20.281 5.992 1 33.47 94 PRO A O 1
ATOM 739 N N . GLN A 1 95 ? 26.938 -22.25 5.332 1 36 95 GLN A N 1
ATOM 740 C CA . GLN A 1 95 ? 26.438 -21.766 4.051 1 36 95 GLN A CA 1
ATOM 741 C C . GLN A 1 95 ? 25.344 -20.719 4.246 1 36 95 GLN A C 1
ATOM 743 O O . GLN A 1 95 ? 24.594 -20.766 5.23 1 36 95 GLN A O 1
ATOM 748 N N . PRO A 1 96 ? 25.453 -19.547 3.836 1 38.34 96 PRO A N 1
ATOM 749 C CA . PRO A 1 96 ? 24.188 -18.828 4.055 1 38.34 96 PRO A CA 1
ATOM 750 C C . PRO A 1 96 ? 23 -19.766 4.203 1 38.34 96 PRO A C 1
ATOM 752 O O . PRO A 1 96 ? 22.875 -20.734 3.453 1 38.34 96 PRO A O 1
ATOM 755 N N . GLY A 1 97 ? 22.625 -20.312 5.32 1 39.47 97 GLY A N 1
ATOM 756 C CA . GLY A 1 97 ? 21.484 -21.156 5.613 1 39.47 97 GLY A CA 1
ATOM 757 C C . GLY A 1 97 ? 20.562 -21.344 4.43 1 39.47 97 GLY A C 1
ATOM 758 O O . GLY A 1 97 ? 20.703 -20.672 3.406 1 39.47 97 GLY A O 1
ATOM 759 N N . ALA A 1 98 ? 19.688 -22.328 4.293 1 45.41 98 ALA A N 1
ATOM 760 C CA . ALA A 1 98 ? 18.719 -22.438 3.209 1 45.41 98 ALA A CA 1
ATOM 761 C C . ALA A 1 98 ? 18.375 -21.062 2.645 1 45.41 98 ALA A C 1
ATOM 763 O O . ALA A 1 98 ? 17.672 -20.281 3.287 1 45.41 98 ALA A O 1
ATOM 764 N N . GLY A 1 99 ? 19.203 -20.281 2.158 1 56.25 99 GLY A N 1
ATOM 765 C CA . GLY A 1 99 ? 19.141 -18.922 1.628 1 56.25 99 GLY A CA 1
ATOM 766 C C . GLY A 1 99 ? 17.781 -18.578 1.054 1 56.25 99 GLY A C 1
ATOM 767 O O . GLY A 1 99 ? 16.984 -19.453 0.74 1 56.25 99 GLY A O 1
ATOM 768 N N . THR A 1 100 ? 17.188 -17.484 1.457 1 69.19 100 THR A N 1
ATOM 769 C CA . THR A 1 100 ? 15.969 -17 0.824 1 69.19 100 THR A CA 1
ATOM 770 C C . THR A 1 100 ? 16.031 -17.188 -0.688 1 69.19 100 THR A C 1
ATOM 772 O O . THR A 1 100 ? 17.031 -16.859 -1.321 1 69.19 100 THR A O 1
ATOM 775 N N . PRO A 1 101 ? 15.148 -18.141 -1.182 1 82.88 101 PRO A N 1
ATOM 776 C CA . PRO A 1 101 ? 15.133 -18.328 -2.633 1 82.88 101 PRO A CA 1
ATOM 777 C C . PRO A 1 101 ? 15.242 -17.031 -3.406 1 82.88 101 PRO A C 1
ATOM 779 O O . PRO A 1 101 ? 14.773 -15.984 -2.936 1 82.88 101 PRO A O 1
ATOM 782 N N . SER A 1 102 ? 15.953 -17.094 -4.461 1 89.25 102 SER A N 1
ATOM 783 C CA . SER A 1 102 ? 16.031 -15.945 -5.363 1 89.25 102 SER A CA 1
ATOM 784 C C . SER A 1 102 ? 14.664 -15.641 -5.977 1 89.25 102 SER A C 1
ATOM 786 O O . SER A 1 102 ? 13.766 -16.484 -5.957 1 89.25 102 SER A O 1
ATOM 788 N N . GLU A 1 103 ? 14.547 -14.453 -6.484 1 93.19 103 GLU A N 1
ATOM 789 C CA . GLU A 1 103 ? 13.297 -14.055 -7.125 1 93.19 103 GLU A CA 1
ATOM 790 C C . GLU A 1 103 ? 12.953 -14.984 -8.289 1 93.19 103 GLU A C 1
ATOM 792 O O . GLU A 1 103 ? 11.781 -15.297 -8.516 1 93.19 103 GLU A O 1
ATOM 797 N N . SER A 1 104 ? 13.984 -15.414 -9.031 1 93.44 104 SER A N 1
ATOM 798 C CA . SER A 1 104 ? 13.75 -16.312 -10.156 1 93.44 104 SER A CA 1
ATOM 799 C C . SER A 1 104 ? 13.242 -17.672 -9.68 1 93.44 104 SER A C 1
ATOM 801 O O . SER A 1 104 ? 12.383 -18.281 -10.32 1 93.44 104 SER A O 1
ATOM 803 N N . GLN A 1 105 ? 13.75 -18.141 -8.617 1 94.56 105 GLN A N 1
ATOM 804 C CA . GLN A 1 105 ? 13.289 -19.406 -8.055 1 94.56 105 GLN A CA 1
ATOM 805 C C . GLN A 1 105 ? 11.852 -19.312 -7.559 1 94.56 105 GLN A C 1
ATOM 807 O O . GLN A 1 105 ? 11.047 -20.219 -7.777 1 94.56 105 GLN A O 1
ATOM 812 N N . ILE A 1 106 ? 11.586 -18.203 -6.926 1 96.5 106 ILE A N 1
ATOM 813 C CA . ILE A 1 106 ? 10.227 -17.984 -6.438 1 96.5 106 ILE A CA 1
ATOM 814 C C . ILE A 1 106 ? 9.258 -17.953 -7.617 1 96.5 106 ILE A C 1
ATOM 816 O O . ILE A 1 106 ? 8.195 -18.578 -7.574 1 96.5 106 ILE A O 1
ATOM 820 N N . ALA A 1 107 ? 9.609 -17.219 -8.672 1 97.38 107 ALA A N 1
ATOM 821 C CA . ALA A 1 107 ? 8.773 -17.141 -9.867 1 97.38 107 ALA A CA 1
ATOM 822 C C . ALA A 1 107 ? 8.523 -18.516 -10.469 1 97.38 107 ALA A C 1
ATOM 824 O O . ALA A 1 107 ? 7.402 -18.828 -10.875 1 97.38 107 ALA A O 1
ATOM 825 N N . GLN A 1 108 ? 9.531 -19.344 -10.453 1 96.69 108 GLN A N 1
ATOM 826 C CA . GLN A 1 108 ? 9.398 -20.688 -10.992 1 96.69 108 GLN A CA 1
ATOM 827 C C . GLN A 1 108 ? 8.461 -21.547 -10.141 1 96.69 108 GLN A C 1
ATOM 829 O O . GLN A 1 108 ? 7.629 -22.281 -10.664 1 96.69 108 GLN A O 1
ATOM 834 N N . GLU A 1 109 ? 8.625 -21.406 -8.891 1 97.31 109 GLU A N 1
ATOM 835 C CA . GLU A 1 109 ? 7.77 -22.172 -7.98 1 97.31 109 GLU A CA 1
ATOM 836 C C . GLU A 1 109 ? 6.309 -21.75 -8.133 1 97.31 109 GLU A C 1
ATOM 838 O O . GLU A 1 109 ? 5.414 -22.609 -8.117 1 97.31 109 GLU A O 1
ATOM 843 N N . VAL A 1 110 ? 6.062 -20.453 -8.289 1 97.88 110 VAL A N 1
ATOM 844 C CA . VAL A 1 110 ? 4.703 -19.969 -8.469 1 97.88 110 VAL A CA 1
ATOM 845 C C . VAL A 1 110 ? 4.137 -20.5 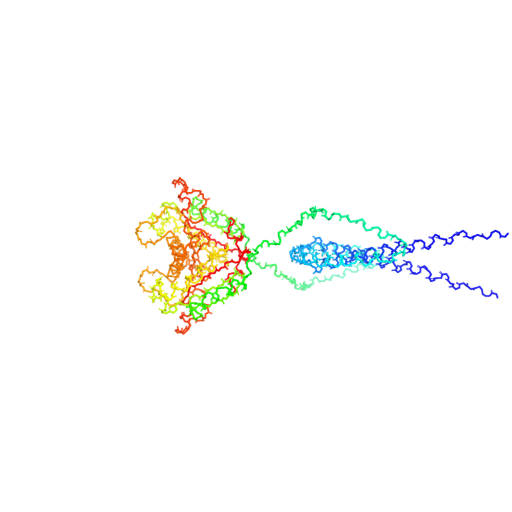-9.789 1 97.88 110 VAL A C 1
ATOM 847 O O . VAL A 1 110 ? 3.002 -20.984 -9.844 1 97.88 110 VAL A O 1
ATOM 850 N N . ASN A 1 111 ? 4.906 -20.438 -10.844 1 97.44 111 ASN A N 1
ATOM 851 C CA . ASN A 1 111 ? 4.465 -20.953 -12.141 1 97.44 111 ASN A CA 1
ATOM 852 C C . ASN A 1 111 ? 4.148 -22.438 -12.086 1 97.44 111 ASN A C 1
ATOM 854 O O . ASN A 1 111 ? 3.17 -22.891 -12.68 1 97.44 111 ASN A O 1
ATOM 858 N N . GLN A 1 112 ? 4.93 -23.141 -11.383 1 97.62 112 GLN A N 1
ATOM 859 C CA . GLN A 1 112 ? 4.699 -24.578 -11.242 1 97.62 112 GLN A CA 1
ATOM 860 C C . GLN A 1 112 ? 3.414 -24.859 -10.469 1 97.62 112 GLN A C 1
ATOM 862 O O . GLN A 1 112 ? 2.648 -25.75 -10.836 1 97.62 112 GLN A O 1
ATOM 867 N N . ALA A 1 113 ? 3.221 -24.109 -9.438 1 97.69 113 ALA A N 1
ATOM 868 C CA . ALA A 1 113 ? 2.006 -24.266 -8.648 1 97.69 113 ALA A CA 1
ATOM 869 C C . ALA A 1 113 ? 0.763 -23.969 -9.484 1 97.69 113 ALA A C 1
ATOM 871 O O . ALA A 1 113 ? -0.24 -24.688 -9.383 1 97.69 113 ALA A O 1
ATOM 872 N N . LEU A 1 114 ? 0.82 -22.922 -10.289 1 96.25 114 LEU A N 1
ATOM 873 C CA . LEU A 1 114 ? -0.291 -22.562 -11.164 1 96.25 114 LEU A CA 1
ATOM 874 C C . LEU A 1 114 ? -0.506 -23.641 -12.234 1 96.25 114 LEU A C 1
ATOM 876 O O . LEU A 1 114 ? -1.643 -24.031 -12.508 1 96.25 114 LEU A O 1
ATOM 880 N N . ALA A 1 115 ? 0.565 -24.094 -12.781 1 96.81 115 ALA A N 1
ATOM 881 C CA . ALA A 1 115 ? 0.486 -25.109 -13.828 1 96.81 115 ALA A CA 1
ATOM 882 C C . ALA A 1 115 ? -0.115 -26.406 -13.297 1 96.81 115 ALA A C 1
ATOM 884 O O . ALA A 1 115 ? -0.906 -27.062 -13.977 1 96.81 115 ALA A O 1
ATOM 885 N N . ALA A 1 116 ? 0.277 -26.766 -12.141 1 97.12 116 ALA A N 1
ATOM 886 C CA . ALA A 1 116 ? -0.187 -28.016 -11.523 1 97.12 116 ALA A CA 1
ATOM 887 C C . ALA A 1 116 ? -1.705 -28.016 -11.367 1 97.12 116 ALA A C 1
ATOM 889 O O . ALA A 1 116 ? -2.332 -29.078 -11.336 1 97.12 116 ALA A O 1
ATOM 890 N N . GLN A 1 117 ? -2.305 -26.875 -11.32 1 95 117 GLN A N 1
ATOM 891 C CA . GLN A 1 117 ? -3.746 -26.766 -11.125 1 95 117 GLN A CA 1
ATOM 892 C C . GLN A 1 117 ? -4.445 -26.328 -12.406 1 95 117 GLN A C 1
ATOM 894 O O . GLN A 1 117 ? -5.633 -26 -12.391 1 95 117 GLN A O 1
ATOM 899 N N . GLY A 1 118 ? -3.672 -26.234 -13.523 1 94.25 118 GLY A N 1
ATOM 900 C CA . GLY A 1 118 ? -4.234 -25.844 -14.805 1 94.25 118 GLY A CA 1
ATOM 901 C C . GLY A 1 118 ? -4.57 -24.375 -14.883 1 94.25 118 GLY A C 1
ATOM 902 O O . GLY A 1 118 ? -5.496 -23.984 -15.602 1 94.25 118 GLY A O 1
ATOM 903 N N . LEU A 1 119 ? -3.889 -23.531 -14.125 1 93 119 LEU A N 1
ATOM 904 C CA . LEU A 1 119 ? -4.227 -22.109 -14 1 93 119 LEU A CA 1
ATOM 905 C C . LEU A 1 119 ? -3.166 -21.234 -14.664 1 93 119 LEU A C 1
ATOM 907 O O . LEU A 1 119 ? -3.068 -20.047 -14.375 1 93 119 LEU A O 1
ATOM 911 N N . SER A 1 120 ? -2.369 -21.75 -15.547 1 92 120 SER A N 1
ATOM 912 C CA . SER A 1 120 ? -1.247 -21.031 -16.156 1 92 120 SER A CA 1
ATOM 913 C C . SER A 1 120 ? -1.728 -19.859 -17 1 92 120 SER A C 1
ATOM 915 O O . SER A 1 120 ? -0.991 -18.891 -17.203 1 92 120 SER A O 1
ATOM 917 N N . GLN A 1 121 ? -2.977 -19.875 -17.391 1 88.56 121 GLN A N 1
ATOM 918 C CA . GLN A 1 121 ? -3.49 -18.812 -18.25 1 88.56 121 GLN A CA 1
ATOM 919 C C . GLN A 1 121 ? -4.238 -17.766 -17.438 1 88.56 121 GLN A C 1
ATOM 921 O O . GLN A 1 121 ? -4.609 -16.719 -17.969 1 88.56 121 GLN A O 1
ATOM 926 N N . ASP A 1 122 ? -4.402 -18 -16.203 1 88.88 122 ASP A N 1
ATOM 927 C CA . ASP A 1 122 ? -5.254 -17.141 -15.383 1 88.88 122 ASP A CA 1
ATOM 928 C C . ASP A 1 122 ? -4.426 -16.156 -14.578 1 88.88 122 ASP A C 1
ATOM 930 O O . ASP A 1 122 ? -4.973 -15.234 -13.953 1 88.88 122 ASP A O 1
ATOM 934 N N . ALA A 1 123 ? -3.08 -16.328 -14.602 1 92.38 123 ALA A N 1
ATOM 935 C CA . ALA A 1 123 ? -2.184 -15.391 -13.914 1 92.38 123 ALA A CA 1
ATOM 936 C C . ALA A 1 123 ? -0.867 -15.242 -14.672 1 92.38 123 ALA A C 1
ATOM 938 O O . ALA A 1 123 ? -0.423 -16.172 -15.344 1 92.38 123 ALA A O 1
ATOM 939 N N . GLN A 1 124 ? -0.322 -14.086 -14.594 1 92.62 124 GLN A N 1
ATOM 940 C CA . GLN A 1 124 ? 0.995 -13.805 -15.148 1 92.62 124 GLN A CA 1
ATOM 941 C C . GLN A 1 124 ? 2.016 -13.531 -14.047 1 92.62 124 GLN A C 1
ATOM 943 O O . GLN A 1 124 ? 1.748 -12.766 -13.125 1 92.62 124 GLN A O 1
ATOM 948 N N . VAL A 1 125 ? 3.193 -14.164 -14.164 1 96.25 125 VAL A N 1
ATOM 949 C CA . VAL A 1 125 ? 4.246 -13.977 -13.172 1 96.25 125 VAL A CA 1
ATOM 950 C C . VAL A 1 125 ? 5.387 -13.164 -13.773 1 96.25 125 VAL A C 1
ATOM 952 O O . VAL A 1 125 ? 5.926 -13.516 -14.82 1 96.25 125 VAL A O 1
ATOM 955 N N . VAL A 1 126 ? 5.711 -12.062 -13.141 1 95.5 126 VAL A N 1
ATOM 956 C CA . VAL A 1 126 ? 6.762 -11.172 -13.617 1 95.5 126 VAL A CA 1
ATOM 957 C C . VAL A 1 126 ? 7.762 -10.906 -12.492 1 95.5 126 VAL A C 1
ATOM 959 O O . VAL A 1 126 ? 7.371 -10.688 -11.344 1 95.5 126 VAL A O 1
ATOM 962 N N . VAL A 1 127 ? 9.07 -10.922 -12.852 1 95.25 127 VAL A N 1
ATOM 963 C CA . VAL A 1 127 ? 10.109 -10.594 -11.883 1 95.25 127 VAL A CA 1
ATOM 964 C C . VAL A 1 127 ? 10.484 -9.117 -12.008 1 95.25 127 VAL A C 1
ATOM 966 O O . VAL A 1 127 ? 10.859 -8.656 -13.094 1 95.25 127 VAL A O 1
ATOM 969 N N . GLU A 1 128 ? 10.32 -8.398 -10.961 1 91.94 128 GLU A N 1
ATOM 970 C CA . GLU A 1 128 ? 10.719 -7 -10.859 1 91.94 128 GLU A CA 1
ATOM 971 C C . GLU A 1 128 ? 11.805 -6.805 -9.805 1 91.94 128 GLU A C 1
ATOM 973 O O . GLU A 1 128 ? 12.164 -7.75 -9.102 1 91.94 128 GLU A O 1
ATOM 978 N N . GLN A 1 129 ? 12.344 -5.586 -9.758 1 84.5 129 GLN A N 1
ATOM 979 C CA . GLN A 1 129 ? 13.367 -5.27 -8.766 1 84.5 129 GLN A CA 1
ATOM 980 C C . GLN A 1 129 ? 12.828 -5.434 -7.348 1 84.5 129 GLN A C 1
ATOM 982 O O . GLN A 1 129 ? 13.531 -5.934 -6.465 1 84.5 129 GLN A O 1
ATOM 987 N N . ARG A 1 130 ? 11.602 -5.039 -7.199 1 88.81 130 ARG A N 1
ATOM 988 C CA . ARG A 1 130 ? 11.008 -5.043 -5.867 1 88.81 130 ARG A CA 1
ATOM 989 C C . ARG A 1 130 ? 10.609 -6.453 -5.453 1 88.81 130 ARG A C 1
ATOM 991 O O . ARG A 1 130 ? 10.297 -6.699 -4.285 1 88.81 130 ARG A O 1
ATOM 998 N N . GLY A 1 131 ? 10.562 -7.414 -6.434 1 94.94 131 GLY A N 1
ATOM 999 C CA . GLY A 1 131 ? 10.18 -8.781 -6.125 1 94.94 131 GLY A CA 1
ATOM 1000 C C . GLY A 1 131 ? 9.453 -9.477 -7.262 1 94.94 131 GLY A C 1
ATOM 1001 O O . GLY A 1 131 ? 9.641 -9.117 -8.43 1 94.94 131 GLY A O 1
ATOM 1002 N N . VAL A 1 132 ? 8.742 -10.531 -6.871 1 96.94 132 VAL A N 1
ATOM 1003 C CA . VAL A 1 132 ? 7.98 -11.305 -7.848 1 96.94 132 VAL A CA 1
ATOM 1004 C C . VAL A 1 132 ? 6.523 -10.844 -7.844 1 96.94 132 VAL A C 1
ATOM 1006 O O . VAL A 1 132 ? 5.875 -10.828 -6.793 1 96.94 132 VAL A O 1
ATOM 1009 N N . VAL A 1 133 ? 6.062 -10.469 -9 1 97.38 133 VAL A N 1
ATOM 1010 C CA . VAL A 1 133 ? 4.691 -9.984 -9.148 1 97.38 133 VAL A CA 1
ATOM 1011 C C . VAL A 1 133 ? 3.844 -11.055 -9.844 1 97.38 133 VAL A C 1
ATOM 1013 O O . VAL A 1 133 ? 4.164 -11.484 -10.953 1 97.38 133 VAL A O 1
ATOM 1016 N N . VAL A 1 134 ? 2.789 -11.477 -9.172 1 96.44 134 VAL A N 1
ATOM 1017 C CA . VAL A 1 134 ? 1.783 -12.352 -9.766 1 96.44 134 VAL A CA 1
ATOM 1018 C C . VAL A 1 134 ? 0.533 -11.547 -10.109 1 96.44 134 VAL A C 1
ATOM 1020 O O . VAL A 1 134 ? -0.205 -11.117 -9.219 1 96.44 134 VAL A O 1
ATOM 1023 N N . ARG A 1 135 ? 0.308 -11.391 -11.344 1 94.5 135 ARG A N 1
ATOM 1024 C CA . ARG A 1 135 ? -0.796 -10.578 -11.844 1 94.5 135 ARG A CA 1
ATOM 1025 C C . ARG A 1 135 ? -2.035 -11.43 -12.094 1 94.5 135 ARG A C 1
ATOM 1027 O O . ARG A 1 135 ? -2.006 -12.344 -12.922 1 94.5 135 ARG A O 1
ATOM 1034 N N . ILE A 1 136 ? -3 -11.117 -11.273 1 90.25 136 ILE A N 1
ATOM 1035 C CA . ILE A 1 136 ? -4.301 -11.75 -11.469 1 90.25 136 ILE A CA 1
ATOM 1036 C C . ILE A 1 136 ? -5.191 -10.844 -12.32 1 90.25 136 ILE A C 1
ATOM 1038 O O . ILE A 1 136 ? -5.598 -9.766 -11.867 1 90.25 136 ILE A O 1
ATOM 1042 N N . LEU A 1 137 ? -5.352 -11.219 -13.516 1 81.25 137 LEU A N 1
ATOM 1043 C CA . LEU A 1 137 ? -6.125 -10.398 -14.438 1 81.25 137 LEU A CA 1
ATOM 1044 C C . LEU A 1 137 ? -7.621 -10.562 -14.188 1 81.25 137 LEU A C 1
ATOM 1046 O O . LEU A 1 137 ? -8.109 -11.68 -13.992 1 81.25 137 LEU A O 1
ATOM 1050 N N . SER A 1 138 ? -8.25 -9.414 -13.836 1 66.12 138 SER A N 1
ATOM 1051 C CA . SER A 1 138 ? -9.656 -9.352 -13.438 1 66.12 138 SER A CA 1
ATOM 1052 C C . SER A 1 138 ? -10.578 -9.719 -14.594 1 66.12 138 SER A C 1
ATOM 1054 O O . SER A 1 138 ? -11.797 -9.617 -14.477 1 66.12 138 SER A O 1
ATOM 1056 N N . ASP A 1 139 ? -10.172 -10.258 -15.602 1 62.31 139 ASP A N 1
ATOM 1057 C CA . ASP A 1 139 ? -11.273 -10.523 -16.516 1 62.31 139 ASP A CA 1
ATOM 1058 C C . ASP A 1 139 ? -12.5 -11.039 -15.773 1 62.31 139 ASP A C 1
ATOM 1060 O O . ASP A 1 139 ? -12.438 -11.305 -14.57 1 62.31 139 ASP A O 1
ATOM 1064 N N . LYS A 1 140 ? -13.68 -10.875 -16.344 1 57.19 140 LYS A N 1
ATOM 1065 C CA . LYS A 1 140 ? -14.977 -11.32 -15.828 1 57.19 140 LYS A CA 1
ATOM 1066 C C . LYS A 1 140 ? -14.82 -12.57 -14.969 1 57.19 140 LYS A C 1
ATOM 1068 O O . LYS A 1 140 ? -15.742 -12.938 -14.234 1 57.19 140 LYS A O 1
ATOM 1073 N N . VAL A 1 141 ? -13.633 -13 -15.016 1 55.06 141 VAL A N 1
ATOM 1074 C CA . VAL A 1 141 ? -13.523 -14.273 -14.328 1 55.06 141 VAL A CA 1
ATOM 1075 C C . VAL A 1 141 ? -13.188 -14.039 -12.859 1 55.06 141 VAL A C 1
ATOM 1077 O O . VAL A 1 141 ? -13.641 -14.789 -11.984 1 55.06 141 VAL A O 1
ATOM 1080 N N . PHE A 1 142 ? -12.68 -12.859 -12.586 1 63.44 142 PHE A N 1
ATOM 1081 C CA . PHE A 1 142 ? -12.18 -12.797 -11.219 1 63.44 142 PHE A CA 1
ATOM 1082 C C . PHE A 1 142 ? -12.984 -11.805 -10.391 1 63.44 142 PHE A C 1
ATOM 1084 O O . PHE A 1 142 ? -13.32 -12.078 -9.234 1 63.44 142 PHE A O 1
ATOM 1091 N N . PHE A 1 143 ? -13.32 -10.719 -11.055 1 71.75 143 PHE A N 1
ATOM 1092 C CA . PHE A 1 143 ? -14.195 -9.75 -10.398 1 71.75 143 PHE A CA 1
ATOM 1093 C C . PHE A 1 143 ? -15.312 -9.312 -11.344 1 71.75 143 PHE A C 1
ATOM 1095 O O . PHE A 1 143 ? -15.062 -9.016 -12.516 1 71.75 143 PHE A O 1
ATOM 1102 N N . ALA A 1 144 ? -16.547 -9.562 -10.875 1 70.12 144 ALA A N 1
ATOM 1103 C CA . ALA A 1 144 ? -17.641 -8.984 -11.656 1 70.12 144 ALA A CA 1
ATOM 1104 C C . ALA A 1 144 ? -17.531 -7.461 -11.703 1 70.12 144 ALA A C 1
ATOM 1106 O O . ALA A 1 144 ? -16.828 -6.859 -10.891 1 70.12 144 ALA A O 1
ATOM 1107 N N . THR A 1 145 ? -18.078 -6.816 -12.789 1 67.5 145 THR A N 1
ATOM 1108 C CA . THR A 1 145 ? -18.062 -5.363 -12.898 1 67.5 145 THR A CA 1
ATOM 1109 C C . THR A 1 145 ? -18.516 -4.715 -11.594 1 67.5 145 THR A C 1
ATOM 1111 O O . THR A 1 145 ? -19.531 -5.113 -11.016 1 67.5 145 THR A O 1
ATOM 1114 N N . ASP A 1 146 ? -17.734 -3.775 -11.078 1 73.5 146 ASP A N 1
ATOM 1115 C CA . ASP A 1 146 ? -18.016 -2.996 -9.875 1 73.5 146 ASP A CA 1
ATOM 1116 C C . ASP A 1 146 ? -18.156 -3.9 -8.656 1 73.5 146 ASP A C 1
ATOM 1118 O O . ASP A 1 146 ? -18.984 -3.645 -7.777 1 73.5 146 ASP A O 1
ATOM 1122 N N . SER A 1 147 ? -17.438 -5.012 -8.773 1 82.56 147 SER A N 1
ATOM 1123 C CA . SER A 1 147 ? -17.469 -5.945 -7.652 1 82.56 147 SER A CA 1
ATOM 1124 C C . SER A 1 147 ? -16.062 -6.25 -7.152 1 82.56 147 SER A C 1
ATOM 1126 O O . SER A 1 147 ? -15.094 -6.219 -7.926 1 82.56 147 SER A O 1
ATOM 1128 N N . ALA A 1 148 ? -15.969 -6.484 -5.848 1 86.62 148 ALA A N 1
ATOM 1129 C CA . ALA A 1 148 ? -14.695 -6.883 -5.25 1 86.62 148 ALA A CA 1
ATOM 1130 C C . ALA A 1 148 ? -14.711 -8.359 -4.859 1 86.62 148 ALA A C 1
ATOM 1132 O O . ALA A 1 148 ? -13.758 -8.852 -4.242 1 86.62 148 ALA A O 1
ATOM 1133 N N . ALA A 1 149 ? -15.703 -9.094 -5.301 1 87.19 149 ALA A N 1
ATOM 1134 C CA . ALA A 1 149 ? -15.797 -10.508 -4.965 1 87.19 149 ALA A CA 1
ATOM 1135 C C . ALA A 1 149 ? -14.938 -11.352 -5.902 1 87.19 149 ALA A C 1
ATOM 1137 O O . ALA A 1 149 ? -14.906 -11.109 -7.113 1 87.19 149 ALA A O 1
ATOM 1138 N N . LEU A 1 150 ? -14.25 -12.336 -5.273 1 87.38 150 LEU A N 1
ATOM 1139 C CA . LEU A 1 150 ? -13.469 -13.273 -6.062 1 87.38 150 LEU A CA 1
ATOM 1140 C C . LEU A 1 150 ? -14.344 -14.414 -6.578 1 87.38 150 LEU A C 1
ATOM 1142 O O . LEU A 1 150 ? -15.188 -14.93 -5.844 1 87.38 150 LEU A O 1
ATOM 1146 N N . GLY A 1 151 ? -14.219 -14.797 -7.852 1 86.88 151 GLY A N 1
ATOM 1147 C CA . GLY A 1 151 ? -14.844 -16 -8.375 1 86.88 151 GLY A CA 1
ATOM 1148 C C . GLY A 1 151 ? -14.039 -17.266 -8.094 1 86.88 151 GLY A C 1
ATOM 1149 O O . GLY A 1 151 ? -12.961 -17.203 -7.504 1 86.88 151 GLY A O 1
ATOM 1150 N N . PRO A 1 152 ? -14.602 -18.422 -8.531 1 89.75 152 PRO A N 1
ATOM 1151 C CA . PRO A 1 152 ? -13.945 -19.703 -8.25 1 89.75 152 PRO A CA 1
ATOM 1152 C C . PRO A 1 152 ? -12.539 -19.781 -8.828 1 89.75 152 PRO A C 1
ATOM 1154 O O . PRO A 1 152 ? -11.641 -20.359 -8.203 1 89.75 152 PRO A O 1
ATOM 1157 N N . VAL A 1 153 ? -12.359 -19.297 -10.008 1 89.81 153 VAL A N 1
ATOM 1158 C CA . VAL A 1 153 ? -11.039 -19.328 -10.633 1 89.81 153 VAL A CA 1
ATOM 1159 C C . VAL A 1 153 ? -10.078 -18.438 -9.859 1 89.81 153 VAL A C 1
ATOM 1161 O O . VAL A 1 153 ? -8.922 -18.812 -9.625 1 89.81 153 VAL A O 1
ATOM 1164 N N . GLY A 1 154 ? -10.562 -17.25 -9.461 1 91.12 154 GLY A N 1
ATOM 1165 C CA . GLY A 1 154 ? -9.75 -16.375 -8.633 1 91.12 154 GLY A CA 1
ATOM 1166 C C . GLY A 1 154 ? -9.336 -17.016 -7.32 1 91.12 154 GLY A C 1
ATOM 1167 O O . GLY A 1 154 ? -8.172 -16.922 -6.918 1 91.12 154 GLY A O 1
ATOM 1168 N N . ASP A 1 155 ? -10.281 -17.703 -6.754 1 93.38 155 ASP A N 1
ATOM 1169 C CA . ASP A 1 155 ? -9.992 -18.422 -5.52 1 93.38 155 ASP A CA 1
ATOM 1170 C C . ASP A 1 155 ? -8.875 -19.453 -5.727 1 93.38 155 ASP A C 1
ATOM 1172 O O . ASP A 1 155 ? -7.945 -19.531 -4.926 1 93.38 155 ASP A O 1
ATOM 1176 N N . ALA A 1 156 ? -9.008 -20.188 -6.777 1 94.56 156 ALA A N 1
ATOM 1177 C CA . ALA A 1 156 ? -8.047 -21.25 -7.059 1 94.56 156 ALA A CA 1
ATOM 1178 C C . ALA A 1 156 ? -6.648 -20.672 -7.297 1 94.56 156 ALA A C 1
ATOM 1180 O O . ALA A 1 156 ? -5.652 -21.25 -6.852 1 94.56 156 ALA A O 1
ATOM 1181 N N . VAL A 1 157 ? -6.605 -19.578 -7.984 1 94.81 157 VAL A N 1
ATOM 1182 C CA . VAL A 1 157 ? -5.324 -18.922 -8.258 1 94.81 157 VAL A CA 1
ATOM 1183 C C . VAL A 1 157 ? -4.68 -18.484 -6.945 1 94.81 157 VAL A C 1
ATOM 1185 O O . VAL A 1 157 ? -3.502 -18.75 -6.703 1 94.81 157 VAL A O 1
ATOM 1188 N N . VAL A 1 158 ? -5.422 -17.797 -6.109 1 96.94 158 VAL A N 1
ATOM 1189 C CA . VAL A 1 158 ? -4.914 -17.312 -4.832 1 96.94 158 VAL A CA 1
ATOM 1190 C C . VAL A 1 158 ? -4.441 -18.469 -3.973 1 96.94 158 VAL A C 1
ATOM 1192 O O . VAL A 1 158 ? -3.379 -18.406 -3.35 1 96.94 158 VAL A O 1
ATOM 1195 N N . ASP A 1 159 ? -5.176 -19.562 -4.012 1 97.38 159 ASP A N 1
ATOM 1196 C CA . ASP A 1 159 ? -4.809 -20.75 -3.23 1 97.38 159 ASP A CA 1
ATOM 1197 C C . ASP A 1 159 ? -3.49 -21.344 -3.719 1 97.38 159 ASP A C 1
ATOM 1199 O O . ASP A 1 159 ? -2.66 -21.766 -2.914 1 97.38 159 ASP A O 1
ATOM 1203 N N . ALA A 1 160 ? -3.354 -21.406 -5.008 1 97.06 160 ALA A N 1
ATOM 1204 C CA . ALA A 1 160 ? -2.115 -21.938 -5.574 1 97.06 160 ALA A CA 1
ATOM 1205 C C . ALA A 1 160 ? -0.914 -21.109 -5.129 1 97.06 160 ALA A C 1
ATOM 1207 O O . ALA A 1 160 ? 0.125 -21.656 -4.754 1 97.06 160 ALA A O 1
ATOM 1208 N N . ILE A 1 161 ? -1.048 -19.828 -5.148 1 97.56 161 ILE A N 1
ATOM 1209 C CA . ILE A 1 161 ? 0.016 -18.906 -4.746 1 97.56 161 ILE A CA 1
ATOM 1210 C C . ILE A 1 161 ? 0.306 -19.078 -3.256 1 97.56 161 ILE A C 1
ATOM 1212 O O . ILE A 1 161 ? 1.466 -19.062 -2.838 1 97.56 161 ILE A O 1
ATOM 1216 N N . ALA A 1 162 ? -0.711 -19.219 -2.498 1 98.38 162 ALA A N 1
ATOM 1217 C CA . ALA A 1 162 ? -0.573 -19.391 -1.056 1 98.38 162 ALA A CA 1
ATOM 1218 C C . ALA A 1 162 ? 0.3 -20.594 -0.731 1 98.38 162 ALA A C 1
ATOM 1220 O O . ALA A 1 162 ? 1.056 -20.578 0.244 1 98.38 162 ALA A O 1
ATOM 1221 N N . GLY A 1 163 ? 0.149 -21.672 -1.496 1 97.94 163 GLY A N 1
ATOM 1222 C CA . GLY A 1 163 ? 0.99 -22.828 -1.302 1 97.94 163 GLY A CA 1
ATOM 1223 C C . GLY A 1 163 ? 2.473 -22.516 -1.353 1 97.94 163 GLY A C 1
ATOM 1224 O O . GLY A 1 163 ? 3.258 -23.078 -0.583 1 97.94 163 GLY A O 1
ATOM 1225 N N . VAL A 1 164 ? 2.828 -21.609 -2.213 1 97.62 164 VAL A N 1
ATOM 1226 C CA . VAL A 1 164 ? 4.223 -21.203 -2.344 1 97.62 164 VAL A CA 1
ATOM 1227 C C . VAL A 1 164 ? 4.59 -20.25 -1.204 1 97.62 164 VAL A C 1
ATOM 1229 O O . VAL A 1 164 ? 5.66 -20.391 -0.602 1 97.62 164 VAL A O 1
ATOM 1232 N N . LEU A 1 165 ? 3.744 -19.359 -0.865 1 97.56 165 LEU A N 1
ATOM 1233 C CA . LEU A 1 165 ? 3.996 -18.328 0.136 1 97.56 165 LEU A CA 1
ATOM 1234 C C . LEU A 1 165 ? 4.266 -18.953 1.501 1 97.56 165 LEU A C 1
ATOM 1236 O O . LEU A 1 165 ? 5.027 -18.406 2.301 1 97.56 165 LEU A O 1
ATOM 1240 N N . ARG A 1 166 ? 3.662 -20.047 1.776 1 96.88 166 ARG A N 1
ATOM 1241 C CA . ARG A 1 166 ? 3.811 -20.703 3.074 1 96.88 166 ARG A CA 1
ATOM 1242 C C . ARG A 1 166 ? 5.262 -21.094 3.324 1 96.88 166 ARG A C 1
ATOM 1244 O O . ARG A 1 166 ? 5.676 -21.266 4.473 1 96.88 166 ARG A O 1
ATOM 1251 N N . THR A 1 167 ? 6.004 -21.25 2.303 1 94.94 167 THR A N 1
ATOM 1252 C CA . THR A 1 167 ? 7.379 -21.719 2.443 1 94.94 167 THR A CA 1
ATOM 1253 C C . THR A 1 167 ? 8.359 -20.547 2.414 1 94.94 167 THR A C 1
ATOM 1255 O O . THR A 1 167 ? 9.57 -20.734 2.508 1 94.94 167 THR A O 1
ATOM 1258 N N . LEU A 1 168 ? 7.816 -19.375 2.279 1 94.75 168 LEU A N 1
ATOM 1259 C CA . LEU A 1 168 ? 8.656 -18.188 2.139 1 94.75 168 LEU A CA 1
ATOM 1260 C C . LEU A 1 168 ? 8.5 -17.266 3.344 1 94.75 168 LEU A C 1
ATOM 1262 O O . LEU A 1 168 ? 7.41 -17.172 3.912 1 94.75 168 LEU A O 1
ATOM 1266 N N . PRO A 1 169 ? 9.57 -16.531 3.631 1 93.62 169 PRO A N 1
ATOM 1267 C CA . PRO A 1 169 ? 9.484 -15.547 4.703 1 93.62 169 PRO A CA 1
ATOM 1268 C C . PRO A 1 169 ? 9.102 -14.156 4.191 1 93.62 169 PRO A C 1
ATOM 1270 O O . PRO A 1 169 ? 8.883 -13.242 4.988 1 93.62 169 PRO A O 1
ATOM 1273 N N . ASN A 1 170 ? 8.914 -13.914 2.943 1 94.88 170 ASN A N 1
ATOM 1274 C CA . ASN A 1 170 ? 8.766 -12.609 2.303 1 94.88 170 ASN A CA 1
ATOM 1275 C C . ASN A 1 170 ? 7.465 -11.93 2.705 1 94.88 170 ASN A C 1
ATOM 1277 O O . ASN A 1 170 ? 6.43 -12.586 2.85 1 94.88 170 ASN A O 1
ATOM 1281 N N . ASP A 1 171 ? 7.562 -10.656 2.848 1 96 171 ASP A N 1
ATOM 1282 C CA . ASP A 1 171 ? 6.336 -9.867 2.912 1 96 171 ASP A CA 1
ATOM 1283 C C . ASP A 1 171 ? 5.609 -9.875 1.567 1 96 171 ASP A C 1
ATOM 1285 O O . ASP A 1 171 ? 6.23 -10.086 0.523 1 96 171 ASP A O 1
ATOM 1289 N N . VAL A 1 172 ? 4.316 -9.672 1.659 1 97.94 172 VAL A N 1
ATOM 1290 C CA . VAL A 1 172 ? 3.492 -9.727 0.456 1 97.94 172 VAL A CA 1
ATOM 1291 C C . VAL A 1 172 ? 2.609 -8.484 0.383 1 97.94 172 VAL A C 1
ATOM 1293 O O . VAL A 1 172 ? 1.871 -8.18 1.324 1 97.94 172 VAL A O 1
ATOM 1296 N N . SER A 1 173 ? 2.734 -7.703 -0.677 1 98.06 173 SER A N 1
ATOM 1297 C CA . SER A 1 173 ? 1.845 -6.582 -0.958 1 98.06 173 SER A CA 1
ATOM 1298 C C . SER A 1 173 ? 0.795 -6.957 -2 1 98.06 173 SER A C 1
ATOM 1300 O O . SER A 1 173 ? 1.135 -7.387 -3.104 1 98.06 173 SER A O 1
ATOM 1302 N N . ILE A 1 174 ? -0.466 -6.863 -1.593 1 98.38 174 ILE A N 1
ATOM 1303 C CA . ILE A 1 174 ? -1.551 -7.074 -2.545 1 98.38 174 ILE A CA 1
ATOM 1304 C C . ILE A 1 174 ? -2.018 -5.73 -3.104 1 98.38 174 ILE A C 1
ATOM 1306 O O . ILE A 1 174 ? -2.445 -4.855 -2.35 1 98.38 174 ILE A O 1
ATOM 1310 N N . GLU A 1 175 ? -1.942 -5.617 -4.43 1 97.94 175 GLU A N 1
ATOM 1311 C CA . GLU A 1 175 ? -2.18 -4.32 -5.059 1 97.94 175 GLU A CA 1
ATOM 1312 C C . GLU A 1 175 ? -3.307 -4.406 -6.086 1 97.94 175 GLU A C 1
ATOM 1314 O O . GLU A 1 175 ? -3.254 -5.227 -7.008 1 97.94 175 GLU A O 1
ATOM 1319 N N . GLY A 1 176 ? -4.332 -3.564 -5.855 1 96.38 176 GLY A N 1
ATOM 1320 C CA . GLY A 1 176 ? -5.453 -3.521 -6.777 1 96.38 176 GLY A CA 1
ATOM 1321 C C . GLY A 1 176 ? -5.363 -2.381 -7.777 1 96.38 176 GLY A C 1
ATOM 1322 O O . GLY A 1 176 ? -4.883 -1.295 -7.441 1 96.38 176 GLY A O 1
ATOM 1323 N N . TYR A 1 177 ? -5.895 -2.646 -8.977 1 94.38 177 TYR A N 1
ATOM 1324 C CA . TYR A 1 177 ? -5.949 -1.683 -10.07 1 94.38 177 TYR A CA 1
ATOM 1325 C C . TYR A 1 177 ? -7.293 -1.741 -10.781 1 94.38 177 TYR A C 1
ATOM 1327 O O . TYR A 1 177 ? -7.953 -2.783 -10.789 1 94.38 177 TYR A O 1
ATOM 1335 N N . THR A 1 178 ? -7.633 -0.62 -11.359 1 93.44 178 THR A N 1
ATOM 1336 C CA . THR A 1 178 ? -8.836 -0.562 -12.188 1 93.44 178 THR A CA 1
ATOM 1337 C C . THR A 1 178 ? -8.516 0.029 -13.555 1 93.44 178 THR A C 1
ATOM 1339 O O . THR A 1 178 ? -7.402 0.495 -13.797 1 93.44 178 THR A O 1
ATOM 1342 N N . ASP A 1 179 ? -9.461 -0.162 -14.445 1 92.75 179 ASP A N 1
ATOM 1343 C CA . ASP A 1 179 ? -9.406 0.663 -15.648 1 92.75 179 ASP A CA 1
ATOM 1344 C C . ASP A 1 179 ? -9.844 2.096 -15.352 1 92.75 179 ASP A C 1
ATOM 1346 O O . ASP A 1 179 ? -10.047 2.461 -14.188 1 92.75 179 ASP A O 1
ATOM 1350 N N . SER A 1 180 ? -10.008 2.93 -16.422 1 93.62 180 SER A N 1
ATOM 1351 C CA . SER A 1 180 ? -10.211 4.355 -16.172 1 93.62 180 SER A CA 1
ATOM 1352 C C . SER A 1 180 ? -11.688 4.711 -16.203 1 93.62 180 SER A C 1
ATOM 1354 O O . SER A 1 180 ? -12.055 5.887 -16.094 1 93.62 180 SER A O 1
ATOM 1356 N N . GLU A 1 181 ? -12.539 3.773 -16.359 1 91.19 181 GLU A N 1
ATOM 1357 C CA . GLU A 1 181 ? -13.961 4.082 -16.328 1 91.19 181 GLU A CA 1
ATOM 1358 C C . GLU A 1 181 ? -14.391 4.547 -14.93 1 91.19 181 GLU A C 1
ATOM 1360 O O . GLU A 1 181 ? -14.156 3.85 -13.945 1 91.19 181 GLU A O 1
ATOM 1365 N N . PRO A 1 182 ? -14.953 5.684 -14.875 1 90.69 182 PRO A N 1
ATOM 1366 C CA . PRO A 1 182 ? -15.359 6.18 -13.555 1 90.69 182 PRO A CA 1
ATOM 1367 C C . PRO A 1 182 ? -16.422 5.309 -12.898 1 90.69 182 PRO A C 1
ATOM 1369 O O . PRO A 1 182 ? -17.281 4.742 -13.586 1 90.69 182 PRO A O 1
ATOM 1372 N N . ILE A 1 183 ? -16.25 5.223 -11.625 1 88.69 183 ILE A N 1
ATOM 1373 C CA . ILE A 1 183 ? -17.281 4.535 -10.852 1 88.69 183 ILE A CA 1
ATOM 1374 C C . ILE A 1 183 ? -18.469 5.465 -10.641 1 88.69 183 ILE A C 1
ATOM 1376 O O . ILE A 1 183 ? -18.328 6.566 -10.109 1 88.69 183 ILE A O 1
ATOM 1380 N N . VAL A 1 184 ? -19.578 5.066 -11.164 1 85.25 184 VAL A N 1
ATOM 1381 C CA . VAL A 1 184 ? -20.812 5.824 -10.984 1 85.25 184 VAL A CA 1
ATOM 1382 C C . VAL A 1 184 ? -21.828 4.969 -10.25 1 85.25 184 VAL A C 1
ATOM 1384 O O . VAL A 1 184 ? -22.172 3.867 -10.688 1 85.25 184 VAL A O 1
ATOM 1387 N N . GLY A 1 185 ? -22.188 5.449 -9.164 1 81.69 185 GLY A N 1
ATOM 1388 C CA . GLY A 1 185 ? -23.125 4.676 -8.375 1 81.69 185 GLY A CA 1
ATOM 1389 C C . GLY A 1 185 ? -22.5 3.473 -7.695 1 81.69 185 GLY A C 1
ATOM 1390 O O . GLY A 1 185 ? -21.266 3.404 -7.559 1 81.69 185 GLY A O 1
ATOM 1391 N N . GLY A 1 186 ? -23.25 2.645 -6.945 1 83 186 GLY A N 1
ATOM 1392 C CA . GLY A 1 186 ? -22.781 1.441 -6.273 1 83 186 GLY A CA 1
ATOM 1393 C C . GLY A 1 186 ? -22.188 1.715 -4.906 1 83 186 GLY A C 1
ATOM 1394 O O . GLY A 1 186 ? -22.297 2.83 -4.391 1 83 186 GLY A O 1
ATOM 1395 N N . PRO A 1 187 ? -21.5 0.705 -4.508 1 86.75 187 PRO A N 1
ATOM 1396 C CA . PRO A 1 187 ? -21.078 0.814 -3.109 1 86.75 187 PRO A CA 1
ATOM 1397 C C . PRO A 1 187 ? -19.719 1.497 -2.957 1 86.75 187 PRO A C 1
ATOM 1399 O O . PRO A 1 187 ? -19.297 1.82 -1.839 1 86.75 187 PRO A O 1
ATOM 1402 N N . TYR A 1 188 ? -19.031 1.691 -4.059 1 92.5 188 TYR A N 1
ATOM 1403 C CA . TYR A 1 188 ? -17.703 2.266 -3.961 1 92.5 188 TYR A CA 1
ATOM 1404 C C . TYR A 1 188 ? -17.703 3.725 -4.398 1 92.5 188 TYR A C 1
ATOM 1406 O O . TYR A 1 188 ? -18.328 4.082 -5.395 1 92.5 188 TYR A O 1
ATOM 1414 N N . SER A 1 189 ? -16.875 4.527 -3.672 1 92.94 189 SER A N 1
ATOM 1415 C CA . SER A 1 189 ? -16.875 5.965 -3.91 1 92.94 189 SER A CA 1
ATOM 1416 C C . SER A 1 189 ? -15.977 6.328 -5.082 1 92.94 189 SER A C 1
ATOM 1418 O O . SER A 1 189 ? -16.062 7.434 -5.629 1 92.94 189 SER A O 1
ATOM 1420 N N . SER A 1 190 ? -15.023 5.445 -5.43 1 95.19 190 SER A N 1
ATOM 1421 C CA . SER A 1 190 ? -14.055 5.723 -6.484 1 95.19 190 SER A CA 1
ATOM 1422 C C . SER A 1 190 ? -13.336 4.449 -6.922 1 95.19 190 SER A C 1
ATOM 1424 O O . SER A 1 190 ? -13.492 3.396 -6.301 1 95.19 190 SER A O 1
ATOM 1426 N N . ASN A 1 191 ? -12.578 4.633 -8.016 1 95.25 191 ASN A N 1
ATOM 1427 C CA . ASN A 1 191 ? -11.711 3.549 -8.461 1 95.25 191 ASN A CA 1
ATOM 1428 C C . ASN A 1 191 ? -10.656 3.209 -7.414 1 95.25 191 ASN A C 1
ATOM 1430 O O . ASN A 1 191 ? -10.227 2.061 -7.312 1 95.25 191 ASN A O 1
ATOM 1434 N N . PHE A 1 192 ? -10.266 4.18 -6.598 1 97.38 192 PHE A N 1
ATOM 1435 C CA . PHE A 1 192 ? -9.336 3.908 -5.508 1 97.38 192 PHE A CA 1
ATOM 1436 C C . PHE A 1 192 ? -9.969 2.984 -4.473 1 97.38 192 PHE A C 1
ATOM 1438 O O . PHE A 1 192 ? -9.344 2.018 -4.035 1 97.38 192 PHE A O 1
ATOM 1445 N N . GLU A 1 193 ? -11.148 3.271 -4.156 1 96.81 193 GLU A N 1
ATOM 1446 C CA . GLU A 1 193 ? -11.797 2.424 -3.164 1 96.81 193 GLU A CA 1
ATOM 1447 C C . GLU A 1 193 ? -12.031 1.015 -3.707 1 96.81 193 GLU A C 1
ATOM 1449 O O . GLU A 1 193 ? -11.75 0.028 -3.021 1 96.81 193 GLU A O 1
ATOM 1454 N N . LEU A 1 194 ? -12.57 0.948 -4.902 1 95.38 194 LEU A N 1
ATOM 1455 C CA . LEU A 1 194 ? -12.797 -0.359 -5.508 1 95.38 194 LEU A CA 1
ATOM 1456 C C . LEU A 1 194 ? -11.516 -1.181 -5.535 1 95.38 194 LEU A C 1
ATOM 1458 O O . LEU A 1 194 ? -11.508 -2.34 -5.113 1 95.38 194 LEU A O 1
ATOM 1462 N N . SER A 1 195 ? -10.461 -0.578 -5.992 1 96.12 195 SER A N 1
ATOM 1463 C CA . SER A 1 195 ? -9.195 -1.291 -6.102 1 96.12 195 SER A CA 1
ATOM 1464 C C . SER A 1 195 ? -8.664 -1.689 -4.727 1 96.12 195 SER A C 1
ATOM 1466 O O . SER A 1 195 ? -8.086 -2.766 -4.566 1 96.12 195 SER A O 1
ATOM 1468 N N . ALA A 1 196 ? -8.805 -0.87 -3.703 1 97.62 196 ALA A N 1
ATOM 1469 C CA . ALA A 1 196 ? -8.375 -1.19 -2.344 1 97.62 196 ALA A CA 1
ATOM 1470 C C . ALA A 1 196 ? -9.164 -2.375 -1.787 1 97.62 196 ALA A C 1
ATOM 1472 O O . ALA A 1 196 ? -8.586 -3.283 -1.188 1 97.62 196 ALA A O 1
ATOM 1473 N N . VAL A 1 197 ? -10.453 -2.383 -1.996 1 95.94 197 VAL A N 1
ATOM 1474 C CA . VAL A 1 197 ? -11.289 -3.451 -1.458 1 95.94 197 VAL A CA 1
ATOM 1475 C C . VAL A 1 197 ? -11 -4.758 -2.195 1 95.94 197 VAL A C 1
ATOM 1477 O O . VAL A 1 197 ? -11.008 -5.832 -1.59 1 95.94 197 VAL A O 1
ATOM 1480 N N . ARG A 1 198 ? -10.75 -4.688 -3.477 1 94.75 198 ARG A N 1
ATOM 1481 C CA . ARG A 1 198 ? -10.352 -5.879 -4.215 1 94.75 198 ARG A CA 1
ATOM 1482 C C . ARG A 1 198 ? -9.055 -6.461 -3.662 1 94.75 198 ARG A C 1
ATOM 1484 O O . ARG A 1 198 ? -8.93 -7.68 -3.52 1 94.75 198 ARG A O 1
ATOM 1491 N N . ALA A 1 199 ? -8.109 -5.582 -3.357 1 97.44 199 ALA A N 1
ATOM 1492 C CA . ALA A 1 199 ? -6.859 -6.027 -2.744 1 97.44 199 ALA A CA 1
ATOM 1493 C C . ALA A 1 199 ? -7.121 -6.68 -1.388 1 97.44 199 ALA A C 1
ATOM 1495 O O . ALA A 1 199 ? -6.535 -7.715 -1.068 1 97.44 199 ALA A O 1
ATOM 1496 N N . VAL A 1 200 ? -7.969 -6.129 -0.628 1 97.75 200 VAL A N 1
ATOM 1497 C CA . VAL A 1 200 ? -8.289 -6.664 0.69 1 97.75 200 VAL A CA 1
ATOM 1498 C C . VAL A 1 200 ? -8.938 -8.039 0.546 1 97.75 200 VAL A C 1
ATOM 1500 O O . VAL A 1 200 ? -8.68 -8.945 1.344 1 97.75 200 VAL A O 1
ATOM 1503 N N . THR A 1 201 ? -9.836 -8.18 -0.421 1 96.31 201 THR A N 1
ATOM 1504 C CA . THR A 1 201 ? -10.508 -9.453 -0.652 1 96.31 201 THR A CA 1
ATOM 1505 C C . THR A 1 201 ? -9.492 -10.57 -0.885 1 96.31 201 THR A C 1
ATOM 1507 O O . THR A 1 201 ? -9.602 -11.648 -0.3 1 96.31 201 THR A O 1
ATOM 1510 N N . VAL A 1 202 ? -8.523 -10.289 -1.699 1 97.12 202 VAL A N 1
ATOM 1511 C CA . VAL A 1 202 ? -7.461 -11.258 -1.952 1 97.12 202 VAL A CA 1
ATOM 1512 C C . VAL A 1 202 ? -6.664 -11.5 -0.671 1 97.12 202 VAL A C 1
ATOM 1514 O O . VAL A 1 202 ? -6.359 -12.641 -0.328 1 97.12 202 VAL A O 1
ATOM 1517 N N . LEU A 1 203 ? -6.316 -10.469 0.011 1 98.44 203 LEU A N 1
ATOM 1518 C CA . LEU A 1 203 ? -5.582 -10.555 1.269 1 98.44 203 LEU A CA 1
ATOM 1519 C C . LEU A 1 203 ? -6.316 -11.445 2.264 1 98.44 203 LEU A C 1
ATOM 1521 O O . LEU A 1 203 ? -5.703 -12.297 2.91 1 98.44 203 LEU A O 1
ATOM 1525 N N . GLU A 1 204 ? -7.562 -11.266 2.387 1 97.38 204 GLU A N 1
ATOM 1526 C CA . GLU A 1 204 ? -8.344 -12 3.375 1 97.38 204 GLU A CA 1
ATOM 1527 C C . GLU A 1 204 ? -8.391 -13.492 3.043 1 97.38 204 GLU A C 1
ATOM 1529 O O . GLU A 1 204 ? -8.422 -14.336 3.941 1 97.38 204 GLU A O 1
ATOM 1534 N N . ARG A 1 205 ? -8.445 -13.727 1.769 1 96.94 205 ARG A N 1
ATOM 1535 C CA . ARG A 1 205 ? -8.391 -15.141 1.423 1 96.94 205 ARG A CA 1
ATOM 1536 C C . ARG A 1 205 ? -7.059 -15.758 1.834 1 96.94 205 ARG A C 1
ATOM 1538 O O . ARG A 1 205 ? -7.023 -16.828 2.434 1 96.94 205 ARG A O 1
ATOM 1545 N N . LEU A 1 206 ? -5.988 -15.086 1.539 1 98.44 206 LEU A N 1
ATOM 1546 C CA . LEU A 1 206 ? -4.664 -15.555 1.938 1 98.44 206 LEU A CA 1
ATOM 1547 C C . LEU A 1 206 ? -4.59 -15.75 3.447 1 98.44 206 LEU A C 1
ATOM 1549 O O . LEU A 1 206 ? -4.023 -16.734 3.922 1 98.44 206 LEU A O 1
ATOM 1553 N N . TRP A 1 207 ? -5.117 -14.844 4.121 1 98.19 207 TRP A N 1
ATOM 1554 C CA . TRP A 1 207 ? -5.047 -14.812 5.578 1 98.19 207 TRP A CA 1
ATOM 1555 C C . TRP A 1 207 ? -6.039 -15.789 6.195 1 98.19 207 TRP A C 1
ATOM 1557 O O . TRP A 1 207 ? -5.645 -16.766 6.836 1 98.19 207 TRP A O 1
ATOM 1567 N N . LYS A 1 208 ? -7.277 -15.648 5.902 1 97.19 208 LYS A N 1
ATOM 1568 C CA . LYS A 1 208 ? -8.336 -16.344 6.629 1 97.19 208 LYS A CA 1
ATOM 1569 C C . LYS A 1 208 ? -8.484 -17.781 6.129 1 97.19 208 LYS A C 1
ATOM 1571 O O . LYS A 1 208 ? -8.797 -18.688 6.91 1 97.19 208 LYS A O 1
ATOM 1576 N N . VAL A 1 209 ? -8.352 -18 4.875 1 97.56 209 VAL A N 1
ATOM 1577 C CA . VAL A 1 209 ? -8.602 -19.312 4.289 1 97.56 209 VAL A CA 1
ATOM 1578 C C . VAL A 1 209 ? -7.293 -20.078 4.152 1 97.56 209 VAL A C 1
ATOM 1580 O O . VAL A 1 209 ? -7.207 -21.25 4.539 1 97.56 209 VAL A O 1
ATOM 1583 N N . ASP A 1 210 ? -6.242 -19.391 3.734 1 98.12 210 ASP A N 1
ATOM 1584 C CA . ASP A 1 210 ? -5.016 -20.094 3.377 1 98.12 210 ASP A CA 1
ATOM 1585 C C . ASP A 1 210 ? -4.016 -20.078 4.531 1 98.12 210 ASP A C 1
ATOM 1587 O O . ASP A 1 210 ? -2.967 -20.719 4.461 1 98.12 210 ASP A O 1
ATOM 1591 N N . GLY A 1 211 ? -4.207 -19.266 5.523 1 97.75 211 GLY A N 1
ATOM 1592 C CA . GLY A 1 211 ? -3.426 -19.328 6.75 1 97.75 211 GLY A CA 1
ATOM 1593 C C . GLY A 1 211 ? -2.129 -18.547 6.672 1 97.75 211 GLY A C 1
ATOM 1594 O O . GLY A 1 211 ? -1.196 -18.797 7.438 1 97.75 211 GLY A O 1
ATOM 1595 N N . ILE A 1 212 ? -2.027 -17.641 5.738 1 98.25 212 ILE A N 1
ATOM 1596 C CA . ILE A 1 212 ? -0.83 -16.812 5.66 1 98.25 212 ILE A CA 1
ATOM 1597 C C . ILE A 1 212 ? -0.826 -15.805 6.812 1 98.25 212 ILE A C 1
ATOM 1599 O O . ILE A 1 212 ? -1.85 -15.18 7.105 1 98.25 212 ILE A O 1
ATOM 1603 N N . ASN A 1 213 ? 0.347 -15.617 7.48 1 97.62 213 ASN A N 1
ATOM 1604 C CA . ASN A 1 213 ? 0.478 -14.68 8.594 1 97.62 213 ASN A CA 1
ATOM 1605 C C . ASN A 1 213 ? 0.113 -13.258 8.18 1 97.62 213 ASN A C 1
ATOM 1607 O O . ASN A 1 213 ? 0.757 -12.68 7.301 1 97.62 213 ASN A O 1
ATOM 1611 N N . PRO A 1 214 ? -0.873 -12.688 8.812 1 97.19 214 PRO A N 1
ATOM 1612 C CA . PRO A 1 214 ? -1.32 -11.352 8.398 1 97.19 214 PRO A CA 1
ATOM 1613 C C . PRO A 1 214 ? -0.251 -10.281 8.602 1 97.19 214 PRO A C 1
ATOM 1615 O O . PRO A 1 214 ? -0.292 -9.234 7.957 1 97.19 214 PRO A O 1
ATOM 1618 N N . ASP A 1 215 ? 0.712 -10.477 9.438 1 95.69 215 ASP A N 1
ATOM 1619 C CA . ASP A 1 215 ? 1.764 -9.5 9.695 1 95.69 215 ASP A CA 1
ATOM 1620 C C . ASP A 1 215 ? 2.619 -9.273 8.453 1 95.69 215 ASP A C 1
ATOM 1622 O O . ASP A 1 215 ? 3.32 -8.266 8.352 1 95.69 215 ASP A O 1
ATOM 1626 N N . ARG A 1 216 ? 2.543 -10.18 7.508 1 96.31 216 ARG A N 1
ATOM 1627 C CA . ARG A 1 216 ? 3.338 -10.094 6.285 1 96.31 216 ARG A CA 1
ATOM 1628 C C . ARG A 1 216 ? 2.545 -9.43 5.164 1 96.31 216 ARG A C 1
ATOM 1630 O O . ARG A 1 216 ? 3.074 -9.195 4.074 1 96.31 216 ARG A O 1
ATOM 1637 N N . LEU A 1 217 ? 1.28 -9.133 5.465 1 98.19 217 LEU A N 1
ATOM 1638 C CA . LEU A 1 217 ? 0.385 -8.781 4.367 1 98.19 217 LEU A CA 1
ATOM 1639 C C . LEU A 1 217 ? 0.014 -7.309 4.418 1 98.19 217 LEU A C 1
ATOM 1641 O O . LEU A 1 217 ? -0.166 -6.746 5.504 1 98.19 217 LEU A O 1
ATOM 1645 N N . SER A 1 218 ? -0.132 -6.676 3.273 1 98 218 SER A N 1
ATOM 1646 C CA . SER A 1 218 ? -0.689 -5.34 3.102 1 98 218 SER A CA 1
ATOM 1647 C C . SER A 1 218 ? -1.548 -5.254 1.845 1 98 218 SER A C 1
ATOM 1649 O O . SER A 1 218 ? -1.331 -6 0.887 1 98 218 SER A O 1
ATOM 1651 N N . ALA A 1 219 ? -2.562 -4.438 1.868 1 98.56 219 ALA A N 1
ATOM 1652 C CA . ALA A 1 219 ? -3.447 -4.219 0.728 1 98.56 219 ALA A CA 1
ATOM 1653 C C . ALA A 1 219 ? -3.365 -2.773 0.242 1 98.56 219 ALA A C 1
ATOM 1655 O O . ALA A 1 219 ? -3.549 -1.839 1.023 1 98.56 219 ALA A O 1
ATOM 1656 N N . THR A 1 220 ? -3.102 -2.617 -1.018 1 98.25 220 THR A N 1
ATOM 1657 C CA . THR A 1 220 ? -2.922 -1.287 -1.59 1 98.25 220 THR A CA 1
ATOM 1658 C C . THR A 1 220 ? -3.863 -1.074 -2.771 1 98.25 220 THR A C 1
ATOM 1660 O O . THR A 1 220 ? -4.023 -1.961 -3.613 1 98.25 220 THR A O 1
ATOM 1663 N N . GLY A 1 221 ? -4.492 0.076 -2.766 1 98.06 221 GLY A N 1
ATOM 1664 C CA . GLY A 1 221 ? -5.293 0.509 -3.9 1 98.06 221 GLY A CA 1
ATOM 1665 C C . GLY A 1 221 ? -4.629 1.607 -4.711 1 98.06 221 GLY A C 1
ATOM 1666 O O . GLY A 1 221 ? -4.207 2.625 -4.16 1 98.06 221 GLY A O 1
ATOM 1667 N N . PHE A 1 222 ? -4.562 1.412 -6.07 1 97.62 222 PHE A N 1
ATOM 1668 C CA . PHE A 1 222 ? -3.957 2.404 -6.953 1 97.62 222 PHE A CA 1
ATOM 1669 C C . PHE A 1 222 ? -5 3.002 -7.891 1 97.62 222 PHE A C 1
ATOM 1671 O O . PHE A 1 222 ? -4.707 3.939 -8.633 1 97.62 222 PHE A O 1
ATOM 1678 N N . GLY A 1 223 ? -6.219 2.475 -7.812 1 96.12 223 GLY A N 1
ATOM 1679 C CA . GLY A 1 223 ? -7.223 2.938 -8.758 1 96.12 223 GLY A CA 1
ATOM 1680 C C . GLY A 1 223 ? -6.805 2.762 -10.203 1 96.12 223 GLY A C 1
ATOM 1681 O O . GLY A 1 223 ? -6.34 1.688 -10.602 1 96.12 223 GLY A O 1
ATOM 1682 N N . ASP A 1 224 ? -7.062 3.748 -11.008 1 95.69 224 ASP A N 1
ATOM 1683 C CA . ASP A 1 224 ? -6.793 3.678 -12.438 1 95.69 224 ASP A CA 1
ATOM 1684 C C . ASP A 1 224 ? -5.5 4.406 -12.789 1 95.69 224 ASP A C 1
ATOM 1686 O O . ASP A 1 224 ? -5.25 4.707 -13.961 1 95.69 224 ASP A O 1
ATOM 1690 N N . THR A 1 225 ? -4.617 4.672 -11.883 1 96.25 225 THR A N 1
ATOM 1691 C CA . THR A 1 225 ? -3.514 5.609 -12.055 1 96.25 225 THR A CA 1
ATOM 1692 C C . THR A 1 225 ? -2.277 4.902 -12.594 1 96.25 225 THR A C 1
ATOM 1694 O O . THR A 1 225 ? -1.309 5.551 -13 1 96.25 225 THR A O 1
ATOM 1697 N N . HIS A 1 226 ? -2.273 3.588 -12.609 1 94.56 226 HIS A N 1
ATOM 1698 C CA . HIS A 1 226 ? -1.136 2.807 -13.078 1 94.56 226 HIS A CA 1
ATOM 1699 C C . HIS A 1 226 ? -1.571 1.755 -14.094 1 94.56 226 HIS A C 1
ATOM 1701 O O . HIS A 1 226 ? -1.424 0.555 -13.852 1 94.56 226 HIS A O 1
ATOM 1707 N N . PRO A 1 227 ? -1.995 2.178 -15.219 1 95 227 PRO A N 1
ATOM 1708 C CA . PRO A 1 227 ? -2.42 1.196 -16.219 1 95 227 PRO A CA 1
ATOM 1709 C C . PRO A 1 227 ? -1.248 0.421 -16.812 1 95 227 PRO A C 1
ATOM 1711 O O . PRO A 1 227 ? -0.169 0.984 -17.016 1 95 227 PRO A O 1
ATOM 1714 N N . LEU A 1 228 ? -1.444 -0.851 -17.078 1 92.31 228 LEU A N 1
ATOM 1715 C CA . LEU A 1 228 ? -0.452 -1.66 -17.781 1 92.31 228 LEU A CA 1
ATOM 1716 C C . LEU A 1 228 ? -0.365 -1.265 -19.25 1 92.31 228 LEU A C 1
ATOM 1718 O O . LEU A 1 228 ? 0.718 -1.285 -19.844 1 92.31 228 LEU A O 1
ATOM 1722 N N . VAL A 1 229 ? -1.515 -1.004 -19.766 1 92.38 229 VAL A N 1
ATOM 1723 C CA . VAL A 1 229 ? -1.689 -0.619 -21.156 1 92.38 229 VAL A CA 1
ATOM 1724 C C . VAL A 1 229 ? -2.668 0.548 -21.266 1 92.38 229 VAL A C 1
ATOM 1726 O O . VAL A 1 229 ? -3.436 0.803 -20.328 1 92.38 229 VAL A O 1
ATOM 1729 N N . PRO A 1 230 ? -2.609 1.295 -22.344 1 94.81 230 PRO A N 1
ATOM 1730 C CA . PRO A 1 230 ? -3.502 2.451 -22.453 1 94.81 230 PRO A CA 1
ATOM 1731 C C . PRO A 1 230 ? -4.977 2.072 -22.344 1 94.81 230 PRO A C 1
ATOM 1733 O O . PRO A 1 230 ? -5.391 1.024 -22.844 1 94.81 230 PRO A O 1
ATOM 1736 N N . ASN A 1 231 ? -5.672 2.92 -21.688 1 93.56 231 ASN A N 1
ATOM 1737 C CA . ASN A 1 231 ? -7.098 2.699 -21.484 1 93.56 231 ASN A CA 1
ATOM 1738 C C . ASN A 1 231 ? -7.902 3.115 -22.719 1 93.56 231 ASN A C 1
ATOM 1740 O O . ASN A 1 231 ? -8.875 3.863 -22.594 1 93.56 231 ASN A O 1
ATOM 1744 N N . THR A 1 232 ? -7.625 2.57 -23.844 1 93.88 232 THR A N 1
ATOM 1745 C CA . THR A 1 232 ? -8.188 3.076 -25.094 1 93.88 232 THR A CA 1
ATOM 1746 C C . THR A 1 232 ? -9.141 2.057 -25.703 1 93.88 232 THR A C 1
ATOM 1748 O O . THR A 1 232 ? -9.969 2.402 -26.562 1 93.88 232 THR A O 1
ATOM 1751 N N . THR A 1 233 ? -9.047 0.761 -25.406 1 93.44 233 THR A N 1
ATOM 1752 C CA . THR A 1 233 ? -9.922 -0.292 -25.922 1 93.44 233 THR A CA 1
ATOM 1753 C C . THR A 1 233 ? -10.477 -1.138 -24.781 1 93.44 233 THR A C 1
ATOM 1755 O O . THR A 1 233 ? -9.898 -1.192 -23.703 1 93.44 233 THR A O 1
ATOM 1758 N N . PRO A 1 234 ? -11.617 -1.805 -25.047 1 89.94 234 PRO A N 1
ATOM 1759 C CA . PRO A 1 234 ? -12.172 -2.689 -24.031 1 89.94 234 PRO A CA 1
ATOM 1760 C C . PRO A 1 234 ? -11.195 -3.787 -23.609 1 89.94 234 PRO A C 1
ATOM 1762 O O . PRO A 1 234 ? -11.148 -4.156 -22.422 1 89.94 234 PRO A O 1
ATOM 1765 N N . GLN A 1 235 ? -10.477 -4.281 -24.562 1 88.19 235 GLN A N 1
ATOM 1766 C CA . GLN A 1 235 ? -9.5 -5.32 -24.25 1 88.19 235 GLN A CA 1
ATOM 1767 C C . GLN A 1 235 ? -8.406 -4.793 -23.328 1 88.19 235 GLN A C 1
ATOM 1769 O O . GLN A 1 235 ? -8.023 -5.461 -22.375 1 88.19 235 GLN A O 1
ATOM 1774 N N . ASN A 1 236 ? -7.922 -3.576 -23.625 1 91.62 236 ASN A N 1
ATOM 1775 C CA . ASN A 1 236 ? -6.918 -2.943 -22.781 1 91.62 236 ASN A CA 1
ATOM 1776 C C . ASN A 1 236 ? -7.461 -2.664 -21.391 1 91.62 236 ASN A C 1
ATOM 1778 O O . ASN A 1 236 ? -6.781 -2.912 -20.391 1 91.62 236 ASN A O 1
ATOM 1782 N N . MET A 1 237 ? -8.625 -2.172 -21.391 1 90.06 237 MET A N 1
ATOM 1783 C CA . MET A 1 237 ? -9.266 -1.854 -20.109 1 90.06 237 MET A CA 1
ATOM 1784 C C . MET A 1 237 ? -9.398 -3.102 -19.25 1 90.06 237 MET A C 1
ATOM 1786 O O . MET A 1 237 ? -9.195 -3.041 -18.031 1 90.06 237 MET A O 1
ATOM 1790 N N . ALA A 1 238 ? -9.672 -4.195 -19.797 1 88.25 238 ALA A N 1
ATOM 1791 C CA . ALA A 1 238 ? -9.781 -5.457 -19.078 1 88.25 238 ALA A CA 1
ATOM 1792 C C . ALA A 1 238 ? -8.438 -5.848 -18.453 1 88.25 238 ALA A C 1
ATOM 1794 O O . ALA A 1 238 ? -8.391 -6.348 -17.328 1 88.25 238 ALA A O 1
ATOM 1795 N N . MET A 1 239 ? -7.375 -5.555 -19.125 1 88.5 239 MET A N 1
ATOM 1796 C CA . MET A 1 239 ? -6.039 -5.883 -18.641 1 88.5 239 MET A CA 1
ATOM 1797 C C . MET A 1 239 ? -5.664 -5 -17.453 1 88.5 239 MET A C 1
ATOM 1799 O O . MET A 1 239 ? -4.891 -5.418 -16.594 1 88.5 239 MET A O 1
ATOM 1803 N N . ASN A 1 240 ? -6.211 -3.805 -17.469 1 91.56 240 ASN A N 1
ATOM 1804 C CA . ASN A 1 240 ? -5.898 -2.865 -16.406 1 91.56 240 ASN A CA 1
ATOM 1805 C C . ASN A 1 240 ? -6.672 -3.186 -15.125 1 91.56 240 ASN A C 1
ATOM 1807 O O . ASN A 1 240 ? -6.289 -2.754 -14.039 1 91.56 240 ASN A O 1
ATOM 1811 N N . ARG A 1 241 ? -7.801 -3.898 -15.297 1 91.38 241 ARG A N 1
ATOM 1812 C CA . ARG A 1 241 ? -8.539 -4.406 -14.148 1 91.38 241 ARG A CA 1
ATOM 1813 C C . ARG A 1 241 ? -7.863 -5.645 -13.57 1 91.38 241 ARG A C 1
ATOM 1815 O O . ARG A 1 241 ? -8.031 -6.75 -14.094 1 91.38 241 ARG A O 1
ATOM 1822 N N . ARG A 1 242 ? -7.02 -5.344 -12.461 1 91.38 242 ARG A N 1
ATOM 1823 C CA . ARG A 1 242 ? -6.199 -6.457 -12 1 91.38 242 ARG A CA 1
ATOM 1824 C C . ARG A 1 242 ? -5.844 -6.301 -10.523 1 91.38 242 ARG A C 1
ATOM 1826 O O . ARG A 1 242 ? -5.938 -5.207 -9.969 1 91.38 242 ARG A O 1
ATOM 1833 N N . VAL A 1 243 ? -5.504 -7.402 -9.938 1 95.44 243 VAL A N 1
ATOM 1834 C CA . VAL A 1 243 ? -4.855 -7.434 -8.625 1 95.44 243 VAL A CA 1
ATOM 1835 C C . VAL A 1 243 ? -3.482 -8.094 -8.75 1 95.44 243 VAL A C 1
ATOM 1837 O O . VAL A 1 243 ? -3.359 -9.195 -9.289 1 95.44 243 VAL A O 1
ATOM 1840 N N . ASP A 1 244 ? -2.469 -7.406 -8.344 1 96.44 244 ASP A N 1
ATOM 1841 C CA . ASP A 1 244 ? -1.108 -7.93 -8.281 1 96.44 244 ASP A CA 1
ATOM 1842 C C . ASP A 1 244 ? -0.766 -8.414 -6.875 1 96.44 244 ASP A C 1
ATOM 1844 O O . ASP A 1 244 ? -0.938 -7.684 -5.902 1 96.44 244 ASP A O 1
ATOM 1848 N N . ILE A 1 245 ? -0.362 -9.641 -6.77 1 97.75 245 ILE A N 1
ATOM 1849 C CA . ILE A 1 245 ? 0.261 -10.148 -5.547 1 97.75 245 ILE A CA 1
ATOM 1850 C C . ILE A 1 245 ? 1.779 -10.016 -5.656 1 97.75 245 ILE A C 1
ATOM 1852 O O . ILE A 1 245 ? 2.416 -10.734 -6.43 1 97.75 245 ILE A O 1
ATOM 1856 N N . VAL A 1 246 ? 2.328 -9.133 -4.863 1 97.94 246 VAL A N 1
ATOM 1857 C CA . VAL A 1 246 ? 3.756 -8.852 -4.953 1 97.94 246 VAL A CA 1
ATOM 1858 C C . VAL A 1 246 ? 4.492 -9.516 -3.793 1 97.94 246 VAL A C 1
ATOM 1860 O O . VAL A 1 246 ? 4.32 -9.125 -2.635 1 97.94 246 VAL A O 1
ATOM 1863 N N . ILE A 1 247 ? 5.277 -10.508 -4.094 1 97.75 247 ILE A N 1
ATOM 1864 C CA . ILE A 1 247 ? 6.18 -11.117 -3.123 1 97.75 247 ILE A CA 1
ATOM 1865 C C . ILE A 1 247 ? 7.473 -10.305 -3.045 1 97.75 247 ILE A C 1
ATOM 1867 O O . ILE A 1 247 ? 8.32 -10.398 -3.934 1 97.75 247 ILE A O 1
ATOM 1871 N N . LEU A 1 248 ? 7.566 -9.531 -1.97 1 95.25 248 LEU A N 1
ATOM 1872 C CA . LEU A 1 248 ? 8.617 -8.523 -1.882 1 95.25 248 LEU A CA 1
ATOM 1873 C C . LEU A 1 248 ? 9.969 -9.164 -1.603 1 95.25 248 LEU A C 1
ATOM 1875 O O . LEU A 1 248 ? 10.055 -10.125 -0.831 1 95.25 248 LEU A O 1
ATOM 1879 N N . SER A 1 249 ? 10.961 -8.57 -2.256 1 89.5 249 SER A N 1
ATOM 1880 C CA . SER A 1 249 ? 12.328 -9.047 -2.039 1 89.5 249 SER A CA 1
ATOM 1881 C C . SER A 1 249 ? 12.805 -8.734 -0.624 1 89.5 249 SER A C 1
ATOM 1883 O O . SER A 1 249 ? 12.297 -7.816 0.02 1 89.5 249 SER A O 1
ATOM 1885 N N . SER A 1 250 ? 13.656 -9.484 -0.051 1 74.56 250 SER A N 1
ATOM 1886 C CA . SER A 1 250 ? 14.203 -9.297 1.288 1 74.56 250 SER A CA 1
ATOM 1887 C C . SER A 1 250 ? 14.969 -7.984 1.396 1 74.56 250 SER A C 1
ATOM 1889 O O . SER A 1 250 ? 15.109 -7.426 2.486 1 74.56 250 SER A O 1
ATOM 1891 N N . THR A 1 251 ? 15.414 -7.504 0.393 1 60.09 251 THR A N 1
ATOM 1892 C CA . THR A 1 251 ? 16.188 -6.262 0.424 1 60.09 251 THR A CA 1
ATOM 1893 C C . THR A 1 251 ? 15.258 -5.062 0.63 1 60.09 251 THR A C 1
ATOM 1895 O O . THR A 1 251 ? 15.648 -4.066 1.237 1 60.09 251 THR A O 1
ATOM 1898 N N . THR A 1 252 ? 14.102 -5.109 0.145 1 53.19 252 THR A N 1
ATOM 1899 C CA . THR A 1 252 ? 13.141 -4.016 0.233 1 53.19 252 THR A CA 1
ATOM 1900 C C . THR A 1 252 ? 12.43 -4.027 1.582 1 53.19 252 THR A C 1
ATOM 1902 O O . THR A 1 252 ? 11.984 -2.984 2.062 1 53.19 252 THR A O 1
ATOM 1905 N N . GLN A 1 253 ? 12.398 -5.152 2.24 1 50.97 253 GLN A N 1
ATOM 1906 C CA . GLN A 1 253 ? 11.688 -5.277 3.51 1 50.97 253 GLN A CA 1
ATOM 1907 C C . GLN A 1 253 ? 12.297 -4.371 4.57 1 50.97 253 GLN A C 1
ATOM 1909 O O . GLN A 1 253 ? 11.602 -3.914 5.48 1 50.97 253 GLN A O 1
ATOM 1914 N N . ALA A 1 254 ? 13.516 -4.141 4.398 1 42.69 254 ALA A N 1
ATOM 1915 C CA . ALA A 1 254 ? 14.195 -3.377 5.438 1 42.69 254 ALA A CA 1
ATOM 1916 C C . ALA A 1 254 ? 13.664 -1.949 5.508 1 42.69 254 ALA A C 1
ATOM 1918 O O . ALA A 1 254 ? 13.641 -1.341 6.582 1 42.69 254 ALA A O 1
ATOM 1919 N N . GLY A 1 255 ? 13.211 -1.449 4.465 1 41.66 255 GLY A N 1
ATOM 1920 C CA . GLY A 1 255 ? 12.773 -0.063 4.523 1 41.66 255 GLY A CA 1
ATOM 1921 C C . GLY A 1 255 ? 11.383 0.099 5.109 1 41.66 255 GLY A C 1
ATOM 1922 O O . GLY A 1 255 ? 11.031 1.178 5.59 1 41.66 255 GLY A O 1
ATOM 1923 N N . ASN A 1 256 ? 10.5 -0.925 4.902 1 44 256 ASN A N 1
ATOM 1924 C CA . ASN A 1 256 ? 9.117 -0.716 5.316 1 44 256 ASN A CA 1
ATOM 1925 C C . ASN A 1 256 ? 8.914 -1.069 6.789 1 44 256 ASN A C 1
ATOM 1927 O O . ASN A 1 256 ? 7.945 -0.632 7.41 1 44 256 ASN A O 1
ATOM 1931 N N . ARG A 1 257 ? 9.844 -2.012 7.367 1 37.88 257 ARG A N 1
ATOM 1932 C CA . ARG A 1 257 ? 9.641 -2.508 8.727 1 37.88 257 ARG A CA 1
ATOM 1933 C C . ARG A 1 257 ? 10.445 -1.693 9.727 1 37.88 257 ARG A C 1
ATOM 1935 O O . ARG A 1 257 ? 10.539 -2.061 10.906 1 37.88 257 ARG A O 1
ATOM 1942 N N . ILE A 1 258 ? 11.07 -0.563 9.5 1 29.61 258 ILE A N 1
ATOM 1943 C CA . ILE A 1 258 ? 11.789 -0.034 10.664 1 29.61 258 ILE A CA 1
ATOM 1944 C C . ILE A 1 258 ? 10.789 0.548 11.656 1 29.61 258 ILE A C 1
ATOM 1946 O O . ILE A 1 258 ? 9.859 1.257 11.273 1 29.61 258 ILE A O 1
ATOM 1950 N N . MET B 1 1 ? 102.25 -4.383 -3.041 1 25.53 1 MET B N 1
ATOM 1951 C CA . MET B 1 1 ? 101.25 -4.043 -4.086 1 25.53 1 MET B CA 1
ATOM 1952 C C . MET B 1 1 ? 99.875 -4.395 -3.658 1 25.53 1 MET B C 1
ATOM 1954 O O . MET B 1 1 ? 99.312 -5.434 -4.047 1 25.53 1 MET B O 1
ATOM 1958 N N . ALA B 1 2 ? 99.438 -4.113 -2.424 1 32.75 2 ALA B N 1
ATOM 1959 C CA . ALA B 1 2 ? 98.25 -4.492 -1.655 1 32.75 2 ALA B CA 1
ATOM 1960 C C . ALA B 1 2 ? 97 -3.883 -2.258 1 32.75 2 ALA B C 1
ATOM 1962 O O . ALA B 1 2 ? 96.875 -2.658 -2.348 1 32.75 2 ALA B O 1
ATOM 1963 N N . ARG B 1 3 ? 96.375 -4.641 -3.273 1 35.66 3 ARG B N 1
ATOM 1964 C CA . ARG B 1 3 ? 95.188 -4.363 -4.074 1 35.66 3 ARG B CA 1
ATOM 1965 C C . ARG B 1 3 ? 94 -3.988 -3.186 1 35.66 3 ARG B C 1
ATOM 1967 O O . ARG B 1 3 ? 93.75 -4.633 -2.162 1 35.66 3 ARG B O 1
ATOM 1974 N N . ARG B 1 4 ? 93.562 -2.711 -3.201 1 36.25 4 ARG B N 1
ATOM 1975 C CA . ARG B 1 4 ? 92.438 -1.9 -2.734 1 36.25 4 ARG B CA 1
ATOM 1976 C C . ARG B 1 4 ? 91.125 -2.553 -3.086 1 36.25 4 ARG B C 1
ATOM 1978 O O . ARG B 1 4 ? 90.562 -2.33 -4.172 1 36.25 4 ARG B O 1
ATOM 1985 N N . HIS B 1 5 ? 90.938 -3.9 -2.785 1 38.56 5 HIS B N 1
ATOM 1986 C CA . HIS B 1 5 ? 89.688 -4.555 -3.199 1 38.56 5 HIS B CA 1
ATOM 1987 C C . HIS B 1 5 ? 88.5 -3.955 -2.488 1 38.56 5 HIS B C 1
ATOM 1989 O O . HIS B 1 5 ? 87.375 -4.516 -2.541 1 38.56 5 HIS B O 1
ATOM 1995 N N . HIS B 1 6 ? 88.75 -2.801 -1.693 1 36.06 6 HIS B N 1
ATOM 1996 C CA . HIS B 1 6 ? 87.625 -2.689 -0.723 1 36.06 6 HIS B CA 1
ATOM 1997 C C . HIS B 1 6 ? 86.312 -2.396 -1.412 1 36.06 6 HIS B C 1
ATOM 1999 O O . HIS B 1 6 ? 85.25 -2.891 -0.988 1 36.06 6 HIS B O 1
ATOM 2005 N N . GLY B 1 7 ? 86.25 -1.288 -2.119 1 36.31 7 GLY B N 1
ATOM 2006 C CA . GLY B 1 7 ? 85.062 -0.449 -1.964 1 36.31 7 GLY B CA 1
ATOM 2007 C C . GLY B 1 7 ? 83.875 -0.887 -2.832 1 36.31 7 GLY B C 1
ATOM 2008 O O . GLY B 1 7 ? 82.938 -0.141 -3.008 1 36.31 7 GLY B O 1
ATOM 2009 N N . GLU B 1 8 ? 84.125 -1.943 -3.705 1 39.94 8 GLU B N 1
ATOM 2010 C CA . GLU B 1 8 ? 83.125 -2.098 -4.766 1 39.94 8 GLU B CA 1
ATOM 2011 C C . GLU B 1 8 ? 81.812 -2.627 -4.215 1 39.94 8 GLU B C 1
ATOM 2013 O O . GLU B 1 8 ? 80.812 -2.771 -4.957 1 39.94 8 GLU B O 1
ATOM 2018 N N . GLY B 1 9 ? 81.812 -3.229 -2.953 1 40.38 9 GLY B N 1
ATOM 2019 C CA . GLY B 1 9 ? 80.688 -4.066 -2.615 1 40.38 9 GLY B CA 1
ATOM 2020 C C . GLY B 1 9 ? 79.438 -3.268 -2.221 1 40.38 9 GLY B C 1
ATOM 2021 O O . GLY B 1 9 ? 78.438 -3.84 -1.895 1 40.38 9 GLY B O 1
ATOM 2022 N N . GLU B 1 10 ? 79.625 -1.97 -1.84 1 41.09 10 GLU B N 1
ATOM 2023 C CA . GLU B 1 10 ? 78.5 -1.298 -1.23 1 41.09 10 GLU B CA 1
ATOM 2024 C C . GLU B 1 10 ? 77.5 -0.861 -2.287 1 41.09 10 GLU B C 1
ATOM 2026 O O . GLU B 1 10 ? 76.312 -0.513 -1.959 1 41.09 10 GLU B O 1
ATOM 2031 N N . ALA B 1 11 ? 77.938 -0.612 -3.492 1 45.81 11 ALA B N 1
ATOM 2032 C CA . ALA B 1 11 ? 77.062 -0.021 -4.484 1 45.81 11 ALA B CA 1
ATOM 2033 C C . ALA B 1 11 ? 76 -1.032 -4.957 1 45.81 11 ALA B C 1
ATOM 2035 O O . ALA B 1 11 ? 74.938 -0.654 -5.371 1 45.81 11 ALA B O 1
ATOM 2036 N N . GLU B 1 12 ? 76.375 -2.324 -5.012 1 49.56 12 GLU B N 1
ATOM 2037 C CA . GLU B 1 12 ? 75.5 -3.361 -5.551 1 49.56 12 GLU B CA 1
ATOM 2038 C C . GLU B 1 12 ? 74.25 -3.6 -4.633 1 49.56 12 GLU B C 1
ATOM 2040 O O . GLU B 1 12 ? 73.188 -4.02 -5.094 1 49.56 12 GLU B O 1
ATOM 2045 N N . ASN B 1 13 ? 74.438 -3.23 -3.26 1 51.72 13 ASN B N 1
ATOM 2046 C CA . ASN B 1 13 ? 73.375 -3.541 -2.293 1 51.72 13 ASN B CA 1
ATOM 2047 C C . ASN B 1 13 ? 72.25 -2.543 -2.379 1 51.72 13 ASN B C 1
ATOM 2049 O O . ASN B 1 13 ? 71.125 -2.875 -2.043 1 51.72 13 ASN B O 1
ATOM 2053 N N . SER B 1 14 ? 72.625 -1.263 -2.805 1 55.81 14 SER B N 1
ATOM 2054 C CA . SER B 1 14 ? 71.562 -0.228 -2.859 1 55.81 14 SER B CA 1
ATOM 2055 C C . SER B 1 14 ? 70.562 -0.507 -3.971 1 55.81 14 SER B C 1
ATOM 2057 O O . SER B 1 14 ? 69.375 -0.218 -3.824 1 55.81 14 SER B O 1
ATOM 2059 N N . GLU B 1 15 ? 71 -1.17 -5.012 1 58.47 15 GLU B N 1
ATOM 2060 C CA . GLU B 1 15 ? 70.125 -1.493 -6.145 1 58.47 15 GLU B CA 1
ATOM 2061 C C . GLU B 1 15 ? 69.125 -2.617 -5.793 1 58.47 15 GLU B C 1
ATOM 2063 O O . GLU B 1 15 ? 68 -2.621 -6.254 1 58.47 15 GLU B O 1
ATOM 2068 N N . ARG B 1 16 ? 69.562 -3.482 -4.91 1 60.94 16 ARG B N 1
ATOM 2069 C CA . ARG B 1 16 ? 68.75 -4.645 -4.586 1 60.94 16 ARG B CA 1
ATOM 2070 C C . ARG B 1 16 ? 67.562 -4.258 -3.654 1 60.94 16 ARG B C 1
ATOM 2072 O O . ARG B 1 16 ? 66.5 -4.758 -3.795 1 60.94 16 ARG B O 1
ATOM 2079 N N . TRP B 1 17 ? 67.938 -3.363 -2.67 1 60.69 17 TRP B N 1
ATOM 2080 C CA . TRP B 1 17 ? 66.875 -2.947 -1.749 1 60.69 17 TRP B CA 1
ATOM 2081 C C . TRP B 1 17 ? 65.812 -2.088 -2.461 1 60.69 17 TRP B C 1
ATOM 2083 O O . TRP B 1 17 ? 64.625 -2.141 -2.135 1 60.69 17 TRP B O 1
ATOM 2093 N N . LEU B 1 18 ? 66.188 -1.343 -3.467 1 63.06 18 LEU B N 1
ATOM 2094 C CA . LEU B 1 18 ? 65.25 -0.511 -4.227 1 63.06 18 LEU B CA 1
ATOM 2095 C C . LEU B 1 18 ? 64.438 -1.36 -5.168 1 63.06 18 LEU B C 1
ATOM 2097 O O . LEU B 1 18 ? 63.25 -1.087 -5.363 1 63.06 18 LEU B O 1
ATOM 2101 N N . LEU B 1 19 ? 64.938 -2.383 -5.641 1 68.62 19 LEU B N 1
ATOM 2102 C CA . LEU B 1 19 ? 64.25 -3.32 -6.48 1 68.62 19 LEU B CA 1
ATOM 2103 C C . LEU B 1 19 ? 63.188 -4.102 -5.656 1 68.62 19 LEU B C 1
ATOM 2105 O O . LEU B 1 19 ? 62.062 -4.324 -6.105 1 68.62 19 LEU B O 1
ATOM 2109 N N . THR B 1 20 ? 63.688 -4.566 -4.395 1 67.38 20 THR B N 1
ATOM 2110 C CA . THR B 1 20 ? 62.75 -5.258 -3.523 1 67.38 20 THR B CA 1
ATOM 2111 C C . THR B 1 20 ? 61.625 -4.305 -3.064 1 67.38 20 THR B C 1
ATOM 2113 O O . THR B 1 20 ? 60.469 -4.691 -2.994 1 67.38 20 THR B O 1
ATOM 2116 N N . TYR B 1 21 ? 62.031 -3.104 -2.82 1 70.88 21 TYR B N 1
ATOM 2117 C CA . TYR B 1 21 ? 61.062 -2.084 -2.461 1 70.88 21 TYR B CA 1
ATOM 2118 C C . TYR B 1 21 ? 60.125 -1.767 -3.637 1 70.88 21 TYR B C 1
ATOM 2120 O O . TYR B 1 21 ? 58.906 -1.67 -3.475 1 70.88 21 TYR B O 1
ATOM 2128 N N . SER B 1 22 ? 60.719 -1.671 -4.754 1 70.62 22 SER B N 1
ATOM 2129 C CA . SER B 1 22 ? 59.938 -1.433 -5.957 1 70.62 22 SER B CA 1
ATOM 2130 C C . SER B 1 22 ? 59 -2.607 -6.25 1 70.62 22 SER B C 1
ATOM 2132 O O . SER B 1 22 ? 57.875 -2.414 -6.676 1 70.62 22 SER B O 1
ATOM 2134 N N . ASP B 1 23 ? 59.5 -3.736 -6.027 1 74.44 23 ASP B N 1
ATOM 2135 C CA . ASP B 1 23 ? 58.688 -4.934 -6.191 1 74.44 23 ASP B CA 1
ATOM 2136 C C . ASP B 1 23 ? 57.562 -4.984 -5.152 1 74.44 23 ASP B C 1
ATOM 2138 O O . ASP B 1 23 ? 56.406 -5.297 -5.48 1 74.44 23 ASP B O 1
ATOM 2142 N N . MET B 1 24 ? 57.812 -4.617 -3.906 1 73.94 24 MET B N 1
ATOM 2143 C CA . MET B 1 24 ? 56.812 -4.574 -2.861 1 73.94 24 MET B CA 1
ATOM 2144 C C . MET B 1 24 ? 55.75 -3.523 -3.18 1 73.94 24 MET B C 1
ATOM 2146 O O . MET B 1 24 ? 54.562 -3.785 -3.049 1 73.94 24 MET B O 1
ATOM 2150 N N . ILE B 1 25 ? 56.188 -2.434 -3.65 1 73.75 25 ILE B N 1
ATOM 2151 C CA . ILE B 1 25 ? 55.25 -1.359 -3.973 1 73.75 25 ILE B CA 1
ATOM 2152 C C . ILE B 1 25 ? 54.469 -1.73 -5.215 1 73.75 25 ILE B C 1
ATOM 2154 O O . ILE B 1 25 ? 53.25 -1.46 -5.289 1 73.75 25 ILE B O 1
ATOM 2158 N N . THR B 1 26 ? 55.031 -2.377 -6.125 1 75.06 26 THR B N 1
ATOM 2159 C CA . THR B 1 26 ? 54.312 -2.844 -7.312 1 75.06 26 THR B CA 1
ATOM 2160 C C . THR B 1 26 ? 53.312 -3.93 -6.945 1 75.06 26 THR B C 1
ATOM 2162 O O . THR B 1 26 ? 52.188 -3.973 -7.5 1 75.06 26 THR B O 1
ATOM 2165 N N . LEU B 1 27 ? 53.656 -4.828 -6.047 1 75.38 27 LEU B N 1
ATOM 2166 C CA . LEU B 1 27 ? 52.719 -5.832 -5.539 1 75.38 27 LEU B CA 1
ATOM 2167 C C . LEU B 1 27 ? 51.594 -5.18 -4.746 1 75.38 27 LEU B C 1
ATOM 2169 O O . LEU B 1 27 ? 50.438 -5.566 -4.875 1 75.38 27 LEU B O 1
ATOM 2173 N N . LEU B 1 28 ? 52 -4.281 -3.992 1 74.94 28 LEU B N 1
ATOM 2174 C CA . LEU B 1 28 ? 51 -3.521 -3.246 1 74.94 28 LEU B CA 1
ATOM 2175 C C . LEU B 1 28 ? 50.094 -2.729 -4.191 1 74.94 28 LEU B C 1
ATOM 2177 O O . LEU B 1 28 ? 48.875 -2.666 -3.994 1 74.94 28 LEU B O 1
ATOM 2181 N N . LEU B 1 29 ? 50.656 -2.168 -5.156 1 75.56 29 LEU B N 1
ATOM 2182 C CA . LEU B 1 29 ? 49.906 -1.483 -6.195 1 75.56 29 LEU B CA 1
ATOM 2183 C C . LEU B 1 29 ? 48.969 -2.455 -6.926 1 75.56 29 LEU B C 1
ATOM 2185 O O . LEU B 1 29 ? 47.812 -2.154 -7.148 1 75.56 29 LEU B O 1
ATOM 2189 N N . ALA B 1 30 ? 49.469 -3.508 -7.387 1 74.62 30 ALA B N 1
ATOM 2190 C CA . ALA B 1 30 ? 48.656 -4.52 -8.047 1 74.62 30 ALA B CA 1
ATOM 2191 C C . ALA B 1 30 ? 47.531 -4.98 -7.133 1 74.62 30 ALA B C 1
ATOM 2193 O O . ALA B 1 30 ? 46.406 -5.16 -7.586 1 74.62 30 ALA B O 1
ATOM 2194 N N . LEU B 1 31 ? 47.812 -5.199 -5.887 1 73.38 31 LEU B N 1
ATOM 2195 C CA . LEU B 1 31 ? 46.781 -5.551 -4.906 1 73.38 31 LEU B CA 1
ATOM 2196 C C . LEU B 1 31 ? 45.75 -4.441 -4.781 1 73.38 31 LEU B C 1
ATOM 2198 O O . LEU B 1 31 ? 44.531 -4.711 -4.777 1 73.38 31 LEU B O 1
ATOM 2202 N N . PHE B 1 32 ? 46.219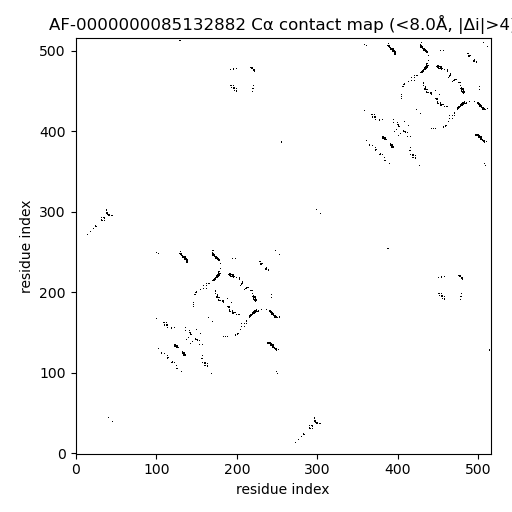 -3.309 -4.688 1 69.56 32 PHE B N 1
ATOM 2203 C CA . PHE B 1 32 ? 45.312 -2.186 -4.562 1 69.56 32 PHE B CA 1
ATOM 2204 C C . PHE B 1 32 ? 44.531 -1.984 -5.855 1 69.56 32 PHE B C 1
ATOM 2206 O O . PHE B 1 32 ? 43.344 -1.661 -5.82 1 69.56 32 PHE B O 1
ATOM 2213 N N . VAL B 1 33 ? 45.094 -2.158 -6.961 1 74 33 VAL B N 1
ATOM 2214 C CA . VAL B 1 33 ? 44.375 -2.088 -8.242 1 74 33 VAL B CA 1
ATOM 2215 C C . VAL B 1 33 ? 43.281 -3.154 -8.289 1 74 33 VAL B C 1
ATOM 2217 O O . VAL B 1 33 ? 42.188 -2.891 -8.75 1 74 33 VAL B O 1
ATOM 2220 N N . VAL B 1 34 ? 43.562 -4.34 -7.918 1 71.94 34 VAL B N 1
ATOM 2221 C CA . VAL B 1 34 ? 42.562 -5.398 -7.863 1 71.94 34 VAL B CA 1
ATOM 2222 C C . VAL B 1 34 ? 41.469 -5.035 -6.852 1 71.94 34 VAL B C 1
ATOM 2224 O O . VAL B 1 34 ? 40.281 -5.191 -7.125 1 71.94 34 VAL B O 1
ATOM 2227 N N . LEU B 1 35 ? 41.875 -4.574 -5.777 1 69.75 35 LEU B N 1
ATOM 2228 C CA . LEU B 1 35 ? 40.906 -4.164 -4.766 1 69.75 35 LEU B CA 1
ATOM 2229 C C . LEU B 1 35 ? 40.094 -2.979 -5.258 1 69.75 35 LEU B C 1
ATOM 2231 O O . LEU B 1 35 ? 38.875 -2.914 -5.012 1 69.75 35 LEU B O 1
ATOM 2235 N N . PHE B 1 36 ? 40.625 -2.072 -5.91 1 66.62 36 PHE B N 1
ATOM 2236 C CA . PHE B 1 36 ? 39.938 -0.934 -6.516 1 66.62 36 PHE B CA 1
ATOM 2237 C C . PHE B 1 36 ? 39 -1.392 -7.625 1 66.62 36 PHE B C 1
ATOM 2239 O O . PHE B 1 36 ? 37.906 -0.884 -7.746 1 66.62 36 PHE B O 1
ATOM 2246 N N . ALA B 1 37 ? 39.406 -2.199 -8.43 1 66.19 37 ALA B N 1
ATOM 2247 C CA . ALA B 1 37 ? 38.562 -2.748 -9.477 1 66.19 37 ALA B CA 1
ATOM 2248 C C . ALA B 1 37 ? 37.344 -3.48 -8.875 1 66.19 37 ALA B C 1
ATOM 2250 O O . ALA B 1 37 ? 36.312 -3.578 -9.508 1 66.19 37 ALA B O 1
ATOM 2251 N N . MET B 1 38 ? 37.438 -3.869 -7.703 1 60.5 38 MET B N 1
ATOM 2252 C CA . MET B 1 38 ? 36.344 -4.52 -6.973 1 60.5 38 MET B CA 1
ATOM 2253 C C . MET B 1 38 ? 35.562 -3.5 -6.168 1 60.5 38 MET B C 1
ATOM 2255 O O . MET B 1 38 ? 34.438 -3.779 -5.75 1 60.5 38 MET B O 1
ATOM 2259 N N . SER B 1 39 ? 36.094 -2.365 -5.91 1 56.81 39 SER B N 1
ATOM 2260 C CA . SER B 1 39 ? 35.469 -1.318 -5.102 1 56.81 39 SER B CA 1
ATOM 2261 C C . SER B 1 39 ? 34.562 -0.432 -5.949 1 56.81 39 SER B C 1
ATOM 2263 O O . SER B 1 39 ? 34.875 -0.122 -7.098 1 56.81 39 SER B O 1
ATOM 2265 N N . SER B 1 40 ? 33.281 -0.321 -5.777 1 55.72 40 SER B N 1
ATOM 2266 C CA . SER B 1 40 ? 32.375 0.638 -6.406 1 55.72 40 SER B CA 1
ATOM 2267 C C . SER B 1 40 ? 32.531 2.023 -5.789 1 55.72 40 SER B C 1
ATOM 2269 O O . SER B 1 40 ? 32.562 2.16 -4.566 1 55.72 40 SER B O 1
ATOM 2271 N N . ILE B 1 41 ? 33.031 2.936 -6.586 1 51.31 41 ILE B N 1
ATOM 2272 C CA . ILE B 1 41 ? 33.188 4.332 -6.188 1 51.31 41 ILE B CA 1
ATOM 2273 C C . ILE B 1 41 ? 31.828 4.891 -5.762 1 51.31 41 ILE B C 1
ATOM 2275 O O . ILE B 1 41 ? 30.859 4.832 -6.52 1 51.31 41 ILE B O 1
ATOM 2279 N N . SER B 1 42 ? 31.703 5.051 -4.5 1 49.81 42 SER B N 1
ATOM 2280 C CA . SER B 1 42 ? 30.531 5.82 -4.109 1 49.81 42 SER B CA 1
ATOM 2281 C C . SER B 1 42 ? 30.578 7.227 -4.699 1 49.81 42 SER B C 1
ATOM 2283 O O . SER B 1 42 ? 31.594 7.922 -4.594 1 49.81 42 SER B O 1
ATOM 2285 N N . VAL B 1 43 ? 29.781 7.527 -5.73 1 53.38 43 VAL B N 1
ATOM 2286 C CA . VAL B 1 43 ? 29.672 8.789 -6.453 1 53.38 43 VAL B CA 1
ATOM 2287 C C . VAL B 1 43 ? 29.734 9.953 -5.469 1 53.38 43 VAL B C 1
ATOM 2289 O O . VAL B 1 43 ? 30.344 10.992 -5.754 1 53.38 43 VAL B O 1
ATOM 2292 N N . ARG B 1 44 ? 29.312 9.75 -4.266 1 51.75 44 ARG B N 1
ATOM 2293 C CA . ARG B 1 44 ? 29.219 10.852 -3.318 1 51.75 44 ARG B CA 1
ATOM 2294 C C . ARG B 1 44 ? 30.594 11.25 -2.793 1 51.75 44 ARG B C 1
ATOM 2296 O O . ARG B 1 44 ? 30.906 12.438 -2.711 1 51.75 44 ARG B O 1
ATOM 2303 N N . LYS B 1 45 ? 31.438 10.336 -2.516 1 57.5 45 LYS B N 1
ATOM 2304 C CA . LYS B 1 45 ? 32.719 10.648 -1.918 1 57.5 45 LYS B CA 1
ATOM 2305 C C . LYS B 1 45 ? 33.688 11.188 -2.963 1 57.5 45 LYS B C 1
ATOM 2307 O O . LYS B 1 45 ? 34.562 12.023 -2.65 1 57.5 45 LYS B O 1
ATOM 2312 N N . PHE B 1 46 ? 33.469 10.773 -4.18 1 52.47 46 PHE B N 1
ATOM 2313 C CA . PHE B 1 46 ? 34.25 11.266 -5.301 1 52.47 46 PHE B CA 1
ATOM 2314 C C . PHE B 1 46 ? 33.969 12.742 -5.555 1 52.47 46 PHE B C 1
ATOM 2316 O O . PHE B 1 46 ? 34.875 13.523 -5.809 1 52.47 46 PHE B O 1
ATOM 2323 N N . ASP B 1 47 ? 32.719 13.172 -5.48 1 55.53 47 ASP B N 1
ATOM 2324 C CA . ASP B 1 47 ? 32.344 14.562 -5.715 1 55.53 47 ASP B CA 1
ATOM 2325 C C . ASP B 1 47 ? 32.938 15.484 -4.66 1 55.53 47 ASP B C 1
ATOM 2327 O O . ASP B 1 47 ? 33.375 16.594 -4.98 1 55.53 47 ASP B O 1
ATOM 2331 N N . GLU B 1 48 ? 33.094 15.047 -3.41 1 59.5 48 GLU B N 1
ATOM 2332 C CA . GLU B 1 48 ? 33.719 15.844 -2.346 1 59.5 48 GLU B CA 1
ATOM 2333 C C . GLU B 1 48 ? 35.219 15.953 -2.533 1 59.5 48 GLU B C 1
ATOM 2335 O O . GLU B 1 48 ? 35.812 16.984 -2.238 1 59.5 48 GLU B O 1
ATOM 2340 N N . PHE B 1 49 ? 35.812 14.906 -3.113 1 53.72 49 PHE B N 1
ATOM 2341 C CA . PHE B 1 49 ? 37.25 14.852 -3.355 1 53.72 49 PHE B CA 1
ATOM 2342 C C . PHE B 1 49 ? 37.625 15.727 -4.543 1 53.72 49 PHE B C 1
ATOM 2344 O O . PHE B 1 49 ? 38.625 16.469 -4.484 1 53.72 49 PHE B O 1
ATOM 2351 N N . LYS B 1 50 ? 36.844 15.734 -5.539 1 59.44 50 LYS B N 1
ATOM 2352 C CA . LYS B 1 50 ? 37.062 16.578 -6.715 1 59.44 50 LYS B CA 1
ATOM 2353 C C . LYS B 1 50 ? 37.031 18.062 -6.344 1 59.44 50 LYS B C 1
ATOM 2355 O O . LYS B 1 50 ? 37.875 18.844 -6.828 1 59.44 50 LYS B O 1
ATOM 2360 N N . THR B 1 51 ? 36.062 18.359 -5.48 1 59.66 51 THR B N 1
ATOM 2361 C CA . THR B 1 51 ? 35.969 19.75 -5.059 1 59.66 51 THR B CA 1
ATOM 2362 C C . THR B 1 51 ? 37.156 20.156 -4.199 1 59.66 51 THR B C 1
ATOM 2364 O O . THR B 1 51 ? 37.688 21.25 -4.348 1 59.66 51 THR B O 1
ATOM 2367 N N . GLY B 1 52 ? 37.562 19.219 -3.371 1 56.09 52 GLY B N 1
ATOM 2368 C CA . GLY B 1 52 ? 38.75 19.5 -2.564 1 56.09 52 GLY B CA 1
ATOM 2369 C C . GLY B 1 52 ? 40.031 19.547 -3.375 1 56.09 52 GLY B C 1
ATOM 2370 O O . GLY B 1 52 ? 40.906 20.391 -3.119 1 56.09 52 GLY B O 1
ATOM 2371 N N . LEU B 1 53 ? 40.188 18.719 -4.371 1 55.59 53 LEU B N 1
ATOM 2372 C CA . LEU B 1 53 ? 41.375 18.641 -5.246 1 55.59 53 LEU B CA 1
ATOM 2373 C C . LEU B 1 53 ? 41.438 19.859 -6.152 1 55.59 53 LEU B C 1
ATOM 2375 O O . LEU B 1 53 ? 42.531 20.422 -6.348 1 55.59 53 LEU B O 1
ATOM 2379 N N . LEU B 1 54 ? 40.344 20.312 -6.75 1 54 54 LEU B N 1
ATOM 2380 C CA . LEU B 1 54 ? 40.281 21.5 -7.59 1 54 54 LEU B CA 1
ATOM 2381 C C . LEU B 1 54 ? 40.656 22.75 -6.797 1 54 54 LEU B C 1
ATOM 2383 O O . LEU B 1 54 ? 41.344 23.625 -7.312 1 54 54 LEU B O 1
ATOM 2387 N N . GLN B 1 55 ? 40.312 22.734 -5.5 1 55.03 55 GLN B N 1
ATOM 2388 C CA . GLN B 1 55 ? 40.625 23.891 -4.656 1 55.03 55 GLN B CA 1
ATOM 2389 C C . GLN B 1 55 ? 42.125 23.922 -4.316 1 55.03 55 GLN B C 1
ATOM 2391 O O . GLN B 1 55 ? 42.719 24.984 -4.312 1 55.03 55 GLN B O 1
ATOM 2396 N N . THR B 1 56 ? 42.75 22.781 -4.133 1 53.47 56 THR B N 1
ATOM 2397 C CA . THR B 1 56 ? 44.156 22.719 -3.811 1 53.47 56 THR B CA 1
ATOM 2398 C C . THR B 1 56 ? 45 22.984 -5.055 1 53.47 56 THR B C 1
ATOM 2400 O O . THR B 1 56 ? 46.031 23.656 -4.988 1 53.47 56 THR B O 1
ATOM 2403 N N . PHE B 1 57 ? 44.625 22.484 -6.203 1 51.25 57 PHE B N 1
ATOM 2404 C CA . PHE B 1 57 ? 45.344 22.688 -7.453 1 51.25 57 PHE B CA 1
ATOM 2405 C C . PHE B 1 57 ? 45.25 24.141 -7.898 1 51.25 57 PHE B C 1
ATOM 2407 O O . PHE B 1 57 ? 46.219 24.688 -8.453 1 51.25 57 PHE B O 1
ATOM 2414 N N . SER B 1 58 ? 44.125 24.828 -7.691 1 52.84 58 SER B N 1
ATOM 2415 C CA . SER B 1 58 ? 44 26.234 -8.023 1 52.84 58 SER B CA 1
ATOM 2416 C C . SER B 1 58 ? 44.906 27.094 -7.156 1 52.84 58 SER B C 1
ATOM 2418 O O . SER B 1 58 ? 45.469 28.094 -7.629 1 52.84 58 SER B O 1
ATOM 2420 N N . GLN B 1 59 ? 45.125 26.641 -5.988 1 48.88 59 GLN B N 1
ATOM 2421 C CA . GLN B 1 59 ? 45.969 27.422 -5.098 1 48.88 59 GLN B CA 1
ATOM 2422 C C . GLN B 1 59 ? 47.438 27.203 -5.438 1 48.88 59 GLN B C 1
ATOM 2424 O O . GLN B 1 59 ? 48.25 28.141 -5.328 1 48.88 59 GLN B O 1
ATOM 2429 N N . MET B 1 60 ? 47.781 26.047 -5.914 1 42.81 60 MET B N 1
ATOM 2430 C CA . MET B 1 60 ? 49.188 25.734 -6.227 1 42.81 60 MET B CA 1
ATOM 2431 C C . MET B 1 60 ? 49.594 26.406 -7.531 1 42.81 60 MET B C 1
ATOM 2433 O O . MET B 1 60 ? 50.75 26.828 -7.672 1 42.81 60 MET B O 1
ATOM 2437 N N . GLN B 1 61 ? 48.812 26.516 -8.539 1 42.34 61 GLN B N 1
ATOM 2438 C CA . GLN B 1 61 ? 49.188 27.141 -9.797 1 42.34 61 GLN B CA 1
ATOM 2439 C C . GLN B 1 61 ? 49.531 28.609 -9.594 1 42.34 61 GLN B C 1
ATOM 2441 O O . GLN B 1 61 ? 50.406 29.141 -10.258 1 42.34 61 GLN B O 1
ATOM 2446 N N . LEU B 1 62 ? 48.906 29.188 -8.609 1 42.66 62 LEU B N 1
ATOM 2447 C CA . LEU B 1 62 ? 49.156 30.625 -8.461 1 42.66 62 LEU B CA 1
ATOM 2448 C C . LEU B 1 62 ? 50.531 30.891 -7.852 1 42.66 62 LEU B C 1
ATOM 2450 O O . LEU B 1 62 ? 51.125 31.922 -8.117 1 42.66 62 LEU B O 1
ATOM 2454 N N . GLN B 1 63 ? 51.031 29.922 -7.082 1 40.59 63 GLN B N 1
ATOM 2455 C CA . GLN B 1 63 ? 52.219 30.281 -6.34 1 40.59 63 GLN B CA 1
ATOM 2456 C C . GLN B 1 63 ? 53.469 30.156 -7.219 1 40.59 63 GLN B C 1
ATOM 2458 O O . GLN B 1 63 ? 54.469 30.812 -6.961 1 40.59 63 GLN B O 1
ATOM 2463 N N . SER B 1 64 ? 53.469 29.234 -8.156 1 41 64 SER B N 1
ATOM 2464 C CA . SER B 1 64 ? 54.75 29 -8.82 1 41 64 SER B CA 1
ATOM 2465 C C . SER B 1 64 ? 55.125 30.172 -9.719 1 41 64 SER B C 1
ATOM 2467 O O . SER B 1 64 ? 56.219 30.219 -10.266 1 41 64 SER B O 1
ATOM 2469 N N . LEU B 1 65 ? 54.094 30.875 -10.148 1 37.88 65 LEU B N 1
ATOM 2470 C CA . LEU B 1 65 ? 54.438 31.891 -11.133 1 37.88 65 LEU B CA 1
ATOM 2471 C C . LEU B 1 65 ? 55.25 33 -10.5 1 37.88 65 LEU B C 1
ATOM 2473 O O . LEU B 1 65 ? 55.594 34 -11.164 1 37.88 65 LEU B O 1
ATOM 2477 N N . GLU B 1 66 ? 55.281 32.969 -9.188 1 37.75 66 GLU B N 1
ATOM 2478 C CA . GLU B 1 66 ? 55.812 34.219 -8.648 1 37.75 66 GLU B CA 1
ATOM 2479 C C . GLU B 1 66 ? 57.312 34.312 -8.859 1 37.75 66 GLU B C 1
ATOM 2481 O O . GLU B 1 66 ? 57.906 35.375 -8.672 1 37.75 66 GLU B O 1
ATOM 2486 N N . HIS B 1 67 ? 58 33.188 -9.008 1 37.28 67 HIS B N 1
ATOM 2487 C CA . HIS B 1 67 ? 59.375 33.469 -8.68 1 37.28 67 HIS B CA 1
ATOM 2488 C C . HIS B 1 67 ? 60.062 34.25 -9.812 1 37.28 67 HIS B C 1
ATOM 2490 O O . HIS B 1 67 ? 61.281 34.469 -9.773 1 37.28 67 HIS B O 1
ATOM 2496 N N . GLY B 1 68 ? 59.656 34.062 -11.102 1 33.34 68 GLY B N 1
ATOM 2497 C CA . GLY B 1 68 ? 60.688 34.5 -12.047 1 33.34 68 GLY B CA 1
ATOM 2498 C C . GLY B 1 68 ? 61.062 35.969 -11.891 1 33.34 68 GLY B C 1
ATOM 2499 O O . GLY B 1 68 ? 60.344 36.719 -11.211 1 33.34 68 GLY B O 1
ATOM 2500 N N . GLY B 1 69 ? 62.031 36.438 -12.781 1 32.56 69 GLY B N 1
ATOM 2501 C CA . GLY B 1 69 ? 62.906 37.594 -12.859 1 32.56 69 GLY B CA 1
ATOM 2502 C C . GLY B 1 69 ? 62.188 38.906 -12.93 1 32.56 69 GLY B C 1
ATOM 2503 O O . GLY B 1 69 ? 61.031 38.969 -13.312 1 32.56 69 GLY B O 1
ATOM 2504 N N . ARG B 1 70 ? 62.625 39.906 -12.227 1 32.88 70 ARG B N 1
ATOM 2505 C CA . ARG B 1 70 ? 62.281 41.281 -11.883 1 32.88 70 ARG B CA 1
ATOM 2506 C C . ARG B 1 70 ? 62.125 42.156 -13.141 1 32.88 70 ARG B C 1
ATOM 2508 O O . ARG B 1 70 ? 62.062 43.375 -13.055 1 32.88 70 ARG B O 1
ATOM 2515 N N . GLY B 1 71 ? 62.312 41.625 -14.406 1 31.77 71 GLY B N 1
ATOM 2516 C CA . GLY B 1 71 ? 62.594 42.656 -15.398 1 31.77 71 GLY B CA 1
ATOM 2517 C C . GLY B 1 71 ? 61.562 43.75 -15.43 1 31.77 71 GLY B C 1
ATOM 2518 O O . GLY B 1 71 ? 60.469 43.594 -14.844 1 31.77 71 GLY B O 1
ATOM 2519 N N . LEU B 1 72 ? 61.906 44.906 -16.141 1 31.09 72 LEU B N 1
ATOM 2520 C CA . LEU B 1 72 ? 61.562 46.312 -16.312 1 31.09 72 LEU B CA 1
ATOM 2521 C C . LEU B 1 72 ? 60.156 46.5 -16.844 1 31.09 72 LEU B C 1
ATOM 2523 O O . LEU B 1 72 ? 59.781 47.562 -17.312 1 31.09 72 LEU B O 1
ATOM 2527 N N . LEU B 1 73 ? 59.281 45.469 -16.875 1 30.95 73 LEU B N 1
ATOM 2528 C CA . LEU B 1 73 ? 58.125 45.812 -17.719 1 30.95 73 LEU B CA 1
ATOM 2529 C C . LEU B 1 73 ? 57.469 47.094 -17.234 1 30.95 73 LEU B C 1
ATOM 2531 O O . LEU B 1 73 ? 57.125 47.188 -16.047 1 30.95 73 LEU B O 1
ATOM 2535 N N . GLN B 1 74 ? 57.875 48.156 -17.859 1 30.45 74 GLN B N 1
ATOM 2536 C CA . GLN B 1 74 ? 57.312 49.5 -17.828 1 30.45 74 GLN B CA 1
ATOM 2537 C C . GLN B 1 74 ? 55.812 49.5 -17.781 1 30.45 74 GLN B C 1
ATOM 2539 O O . GLN B 1 74 ? 55.156 48.656 -18.406 1 30.45 74 GLN B O 1
ATOM 2544 N N . HIS B 1 75 ? 55.25 50.156 -16.766 1 31.75 75 HIS B N 1
ATOM 2545 C CA . HIS B 1 75 ? 53.906 50.406 -16.234 1 31.75 75 HIS B CA 1
ATOM 2546 C C . HIS B 1 75 ? 53 50.969 -17.312 1 31.75 75 HIS B C 1
ATOM 2548 O O . HIS B 1 75 ? 51.938 51.531 -17.016 1 31.75 75 HIS B O 1
ATOM 2554 N N . SER B 1 76 ? 53.375 50.844 -18.672 1 31.89 76 SER B N 1
ATOM 2555 C CA . SER B 1 76 ? 52.438 51.656 -19.406 1 31.89 76 SER B CA 1
ATOM 2556 C C . SER B 1 76 ? 51 51.312 -19.062 1 31.89 76 SER B C 1
ATOM 2558 O O . SER B 1 76 ? 50.656 50.125 -18.984 1 31.89 76 SER B O 1
ATOM 2560 N N . SER B 1 77 ? 50.281 52.25 -18.375 1 31.7 77 SER B N 1
ATOM 2561 C CA . SER B 1 77 ? 48.906 52.344 -17.938 1 31.7 77 SER B CA 1
ATOM 2562 C C . SER B 1 77 ? 47.969 51.969 -19.078 1 31.7 77 SER B C 1
ATOM 2564 O O . SER B 1 77 ? 47.594 52.781 -19.906 1 31.7 77 SER B O 1
ATOM 2566 N N . LEU B 1 78 ? 48.312 50.906 -19.922 1 29.28 78 LEU B N 1
ATOM 2567 C CA . LEU B 1 78 ? 47.25 50.688 -20.875 1 29.28 78 LEU B CA 1
ATOM 2568 C C . LEU B 1 78 ? 45.906 50.594 -20.172 1 29.28 78 LEU B C 1
ATOM 2570 O O . LEU B 1 78 ? 45.75 49.812 -19.234 1 29.28 78 LEU B O 1
ATOM 2574 N N . VAL B 1 79 ? 45.219 51.719 -20.047 1 32.06 79 VAL B N 1
ATOM 2575 C CA . VAL B 1 79 ? 43.812 51.875 -19.688 1 32.06 79 VAL B CA 1
ATOM 2576 C C . VAL B 1 79 ? 42.969 50.812 -20.359 1 32.06 79 VAL B C 1
ATOM 2578 O O . VAL B 1 79 ? 42.812 50.812 -21.578 1 32.06 79 VAL B O 1
ATOM 2581 N N . THR B 1 80 ? 43.281 49.5 -20.188 1 31.38 80 THR B N 1
ATOM 2582 C CA . THR B 1 80 ? 42.375 48.5 -20.781 1 31.38 80 THR B CA 1
ATOM 2583 C C . THR B 1 80 ? 40.938 48.781 -20.375 1 31.38 80 THR B C 1
ATOM 2585 O O . THR B 1 80 ? 40.656 49 -19.188 1 31.38 80 THR B O 1
ATOM 2588 N N . HIS B 1 81 ? 40.219 49.531 -21.203 1 32.53 81 HIS B N 1
ATOM 2589 C CA . HIS B 1 81 ? 38.781 49.625 -21.078 1 32.53 81 HIS B CA 1
ATOM 2590 C C . HIS B 1 81 ? 38.188 48.25 -20.672 1 32.53 81 HIS B C 1
ATOM 2592 O O . HIS B 1 81 ? 38.562 47.219 -21.219 1 32.53 81 HIS B O 1
ATOM 2598 N N . PRO B 1 82 ? 37.75 48.062 -19.453 1 34.75 82 PRO B N 1
ATOM 2599 C CA . PRO B 1 82 ? 37.156 46.844 -18.875 1 34.75 82 PRO B CA 1
ATOM 2600 C C . PRO B 1 82 ? 36.062 46.25 -19.766 1 34.75 82 PRO B C 1
ATOM 2602 O O . PRO B 1 82 ? 34.938 46.812 -19.812 1 34.75 82 PRO B O 1
ATOM 2605 N N . GLY B 1 83 ? 36.219 46.375 -21.188 1 30.59 83 GLY B N 1
ATOM 2606 C CA . GLY B 1 83 ? 35.062 45.781 -21.812 1 30.59 83 GLY B CA 1
ATOM 2607 C C . GLY B 1 83 ? 34.656 44.438 -21.219 1 30.59 83 GLY B C 1
ATOM 2608 O O . GLY B 1 83 ? 35.5 43.781 -20.562 1 30.59 83 GLY B O 1
ATOM 2609 N N . LEU B 1 84 ? 33.312 44.156 -21.25 1 32 84 LEU B N 1
ATOM 2610 C CA . LEU B 1 84 ? 32.5 43.031 -20.766 1 32 84 LEU B CA 1
ATOM 2611 C C . LEU B 1 84 ? 33.062 41.688 -21.25 1 32 84 LEU B C 1
ATOM 2613 O O . LEU B 1 84 ? 33 41.406 -22.438 1 32 84 LEU B O 1
ATOM 2617 N N . THR B 1 85 ? 34.312 41.438 -21.078 1 34.09 85 THR B N 1
ATOM 2618 C CA . THR B 1 85 ? 34.625 40.062 -21.469 1 34.09 85 THR B CA 1
ATOM 2619 C C . THR B 1 85 ? 33.531 39.125 -20.984 1 34.09 85 THR B C 1
ATOM 2621 O O . THR B 1 85 ? 33.219 39.094 -19.797 1 34.09 85 THR B O 1
ATOM 2624 N N . PRO B 1 86 ? 32.594 38.781 -21.891 1 33.91 86 PRO B N 1
ATOM 2625 C CA . PRO B 1 86 ? 31.609 37.781 -21.391 1 33.91 86 PRO 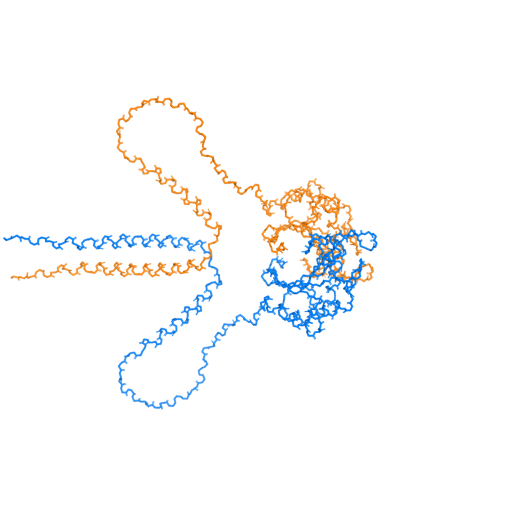B CA 1
ATOM 2626 C C . PRO B 1 86 ? 32.281 36.656 -20.641 1 33.91 86 PRO B C 1
ATOM 2628 O O . PRO B 1 86 ? 33.312 36.156 -21.078 1 33.91 86 PRO B O 1
ATOM 2631 N N . GLY B 1 87 ? 32.5 36.812 -19.344 1 36.34 87 GLY B N 1
ATOM 2632 C CA . GLY B 1 87 ? 32.969 35.719 -18.516 1 36.34 87 GLY B CA 1
ATOM 2633 C C . GLY B 1 87 ? 32.594 34.344 -19.078 1 36.34 87 GLY B C 1
ATOM 2634 O O . GLY B 1 87 ? 31.672 34.25 -19.906 1 36.34 87 GLY B O 1
ATOM 2635 N N . PRO B 1 88 ? 33.562 33.5 -19.281 1 37.53 88 PRO B N 1
ATOM 2636 C CA . PRO B 1 88 ? 33.062 32.219 -19.75 1 37.53 88 PRO B CA 1
ATOM 2637 C C . PRO B 1 88 ? 31.672 31.906 -19.25 1 37.53 88 PRO B C 1
ATOM 2639 O O . PRO B 1 88 ? 31.266 32.375 -18.188 1 37.53 88 PRO B O 1
ATOM 2642 N N . PRO B 1 89 ? 30.734 31.688 -20.203 1 34.03 89 PRO B N 1
ATOM 2643 C CA . PRO B 1 89 ? 29.453 31.328 -19.594 1 34.03 89 PRO B CA 1
ATOM 2644 C C . PRO B 1 89 ? 29.609 30.469 -18.344 1 34.03 89 PRO B C 1
ATOM 2646 O O . PRO B 1 89 ? 30.484 29.594 -18.297 1 34.03 89 PRO B O 1
ATOM 2649 N N . GLN B 1 90 ? 29.688 31.125 -17.188 1 36.03 90 GLN B N 1
ATOM 2650 C CA . GLN B 1 90 ? 29.484 30.281 -16.016 1 36.03 90 GLN B CA 1
ATOM 2651 C C . GLN B 1 90 ? 28.641 29.062 -16.359 1 36.03 90 GLN B C 1
ATOM 2653 O O . GLN B 1 90 ? 27.469 29.188 -16.703 1 36.03 90 GLN B O 1
ATOM 2658 N N . ILE B 1 91 ? 29.297 28.141 -17.078 1 35.28 91 ILE B N 1
ATOM 2659 C CA . ILE B 1 91 ? 28.5 26.922 -17.016 1 35.28 91 ILE B CA 1
ATOM 2660 C C . ILE B 1 91 ? 27.875 26.797 -15.633 1 35.28 91 ILE B C 1
ATOM 2662 O O . ILE B 1 91 ? 28.562 26.594 -14.641 1 35.28 91 ILE B O 1
ATOM 2666 N N . THR B 1 92 ? 27 27.672 -15.281 1 32.78 92 THR B N 1
ATOM 2667 C CA . THR B 1 92 ? 26.156 27.281 -14.156 1 32.78 92 THR B CA 1
ATOM 2668 C C . THR B 1 92 ? 25.906 25.781 -14.148 1 32.78 92 THR B C 1
ATOM 2670 O O . THR B 1 92 ? 25.234 25.25 -15.023 1 32.78 92 THR B O 1
ATOM 2673 N N . ILE B 1 93 ? 26.984 25.031 -13.984 1 36.69 93 ILE B N 1
ATOM 2674 C CA . ILE B 1 93 ? 26.484 23.719 -13.617 1 36.69 93 ILE B CA 1
ATOM 2675 C C . ILE B 1 93 ? 25.141 23.859 -12.891 1 36.69 93 ILE B C 1
ATOM 2677 O O . ILE B 1 93 ? 25.047 24.594 -11.898 1 36.69 93 ILE B O 1
ATOM 2681 N N . PRO B 1 94 ? 24.078 23.844 -13.641 1 33.66 94 PRO B N 1
ATOM 2682 C CA . PRO B 1 94 ? 22.891 23.891 -12.781 1 33.66 94 PRO B CA 1
ATOM 2683 C C . PRO B 1 94 ? 23.156 23.375 -11.375 1 33.66 94 PRO B C 1
ATOM 2685 O O . PRO B 1 94 ? 23.734 22.281 -11.211 1 33.66 94 PRO B O 1
ATOM 2688 N N . GLN B 1 95 ? 23.672 24.203 -10.445 1 36.03 95 GLN B N 1
ATOM 2689 C CA . GLN B 1 95 ? 23.438 23.641 -9.117 1 36.03 95 GLN B CA 1
ATOM 2690 C C . GLN B 1 95 ? 22.359 22.547 -9.156 1 36.03 95 GLN B C 1
ATOM 2692 O O . GLN B 1 95 ? 21.453 22.609 -9.984 1 36.03 95 GLN B O 1
ATOM 2697 N N . PRO B 1 96 ? 22.625 21.344 -8.836 1 38.44 96 PRO B N 1
ATOM 2698 C CA . PRO B 1 96 ? 21.391 20.578 -8.836 1 38.44 96 PRO B CA 1
ATOM 2699 C C . PRO B 1 96 ? 20.141 21.453 -8.719 1 38.44 96 PRO B C 1
ATOM 2701 O O . PRO B 1 96 ? 20.125 22.391 -7.914 1 38.44 96 PRO B O 1
ATOM 2704 N N . GLY B 1 97 ? 19.547 22 -9.742 1 40.22 97 GLY B N 1
ATOM 2705 C CA . GLY B 1 97 ? 18.328 22.812 -9.781 1 40.22 97 GLY B CA 1
ATOM 2706 C C . GLY B 1 97 ? 17.641 22.906 -8.438 1 40.22 97 GLY B C 1
ATOM 2707 O O . GLY B 1 97 ? 18.016 22.219 -7.484 1 40.22 97 GLY B O 1
ATOM 2708 N N . ALA B 1 98 ? 16.703 23.797 -8.125 1 45.78 98 ALA B N 1
ATOM 2709 C CA . ALA B 1 98 ? 15.938 23.828 -6.879 1 45.78 98 ALA B CA 1
ATOM 2710 C C . ALA B 1 98 ? 15.805 22.438 -6.285 1 45.78 98 ALA B C 1
ATOM 2712 O O . ALA B 1 98 ? 15.047 21.609 -6.797 1 45.78 98 ALA B O 1
ATOM 2713 N N . GLY B 1 99 ? 16.766 21.719 -5.965 1 56.34 99 GLY B N 1
ATOM 2714 C CA . GLY B 1 99 ? 16.891 20.359 -5.445 1 56.34 99 GLY B CA 1
ATOM 2715 C C . GLY B 1 99 ? 15.695 19.922 -4.629 1 56.34 99 GLY B C 1
ATOM 2716 O O . GLY B 1 99 ? 14.906 20.75 -4.16 1 56.34 99 GLY B O 1
ATOM 2717 N N . THR B 1 100 ? 15.125 18.781 -4.926 1 69.75 100 THR B N 1
ATOM 2718 C CA . THR B 1 100 ? 14.086 18.219 -4.074 1 69.75 100 THR B CA 1
ATOM 2719 C C . THR B 1 100 ? 14.422 18.422 -2.6 1 69.75 100 THR B C 1
ATOM 2721 O O . THR B 1 100 ? 15.547 18.172 -2.174 1 69.75 100 THR B O 1
ATOM 2724 N N . PRO B 1 101 ? 13.578 19.297 -1.948 1 83.38 101 PRO B N 1
ATOM 2725 C CA . PRO B 1 101 ? 13.828 19.5 -0.52 1 83.38 101 PRO B CA 1
ATOM 2726 C C . PRO B 1 101 ? 14.18 18.203 0.209 1 83.38 101 PRO B C 1
ATOM 2728 O O . PRO B 1 101 ? 13.711 17.125 -0.169 1 83.38 101 PRO B O 1
ATOM 2731 N N . SER B 1 102 ? 15.07 18.344 1.104 1 89.31 102 SER B N 1
ATOM 2732 C CA . SER B 1 102 ? 15.406 17.219 1.969 1 89.31 102 SER B CA 1
ATOM 2733 C C . SER B 1 102 ? 14.211 16.812 2.832 1 89.31 102 SER B C 1
ATOM 2735 O O . SER B 1 102 ? 13.266 17.594 2.99 1 89.31 102 SER B O 1
ATOM 2737 N N . GLU B 1 103 ? 14.297 15.625 3.354 1 93.38 103 GLU B N 1
ATOM 2738 C CA . GLU B 1 103 ? 13.227 15.133 4.219 1 93.38 103 GLU B CA 1
ATOM 2739 C C . GLU B 1 103 ? 13.039 16.047 5.434 1 93.38 103 GLU B C 1
ATOM 2741 O O . GLU B 1 103 ? 11.914 16.266 5.879 1 93.38 103 GLU B O 1
ATOM 2746 N N . SER B 1 104 ? 14.156 16.547 5.969 1 93.62 104 SER B N 1
ATOM 2747 C CA . SER B 1 104 ? 14.078 17.438 7.121 1 93.62 104 SER B CA 1
ATOM 2748 C C . SER B 1 104 ? 13.375 18.75 6.762 1 93.62 104 SER B C 1
ATOM 2750 O O . SER B 1 104 ? 12.609 19.297 7.566 1 93.62 104 SER B O 1
ATOM 2752 N N . GLN B 1 105 ? 13.625 19.25 5.621 1 94.69 105 GLN B N 1
ATOM 2753 C CA . GLN B 1 105 ? 12.969 20.469 5.168 1 94.69 105 GLN B CA 1
ATOM 2754 C C . GLN B 1 105 ? 11.477 20.25 4.953 1 94.69 105 GLN B C 1
ATOM 2756 O O . GLN B 1 105 ? 10.656 21.094 5.324 1 94.69 105 GLN B O 1
ATOM 2761 N N . ILE B 1 106 ? 11.18 19.125 4.371 1 96.56 106 ILE B N 1
ATOM 2762 C CA . ILE B 1 106 ? 9.773 18.797 4.152 1 96.56 106 ILE B CA 1
ATOM 2763 C C . ILE B 1 106 ? 9.055 18.688 5.496 1 96.56 106 ILE B C 1
ATOM 2765 O O . ILE B 1 106 ? 7.961 19.234 5.66 1 96.56 106 ILE B O 1
ATOM 2769 N N . ALA B 1 107 ? 9.672 18 6.449 1 97.44 107 ALA B N 1
ATOM 2770 C CA . ALA B 1 107 ? 9.086 17.859 7.781 1 97.44 107 ALA B CA 1
ATOM 2771 C C . ALA B 1 107 ? 8.852 19.219 8.422 1 97.44 107 ALA B C 1
ATOM 2773 O O . ALA B 1 107 ? 7.809 19.453 9.047 1 97.44 107 ALA B O 1
ATOM 2774 N N . GLN B 1 108 ? 9.766 20.141 8.227 1 96.69 108 GLN B N 1
ATOM 2775 C CA . GLN B 1 108 ? 9.641 21.469 8.797 1 96.69 108 GLN B CA 1
ATOM 2776 C C . GLN B 1 108 ? 8.492 22.234 8.141 1 96.69 108 GLN B C 1
ATOM 2778 O O . GLN B 1 108 ? 7.715 22.906 8.828 1 96.69 108 GLN B O 1
ATOM 2783 N N . GLU B 1 109 ? 8.414 22.109 6.883 1 97.31 109 GLU B N 1
ATOM 2784 C CA . GLU B 1 109 ? 7.34 22.781 6.164 1 97.31 109 GLU B CA 1
ATOM 2785 C C . GLU B 1 109 ? 5.973 22.266 6.594 1 97.31 109 GLU B C 1
ATOM 2787 O O . GLU B 1 109 ? 5.027 23.031 6.754 1 97.31 109 GLU B O 1
ATOM 2792 N N . VAL B 1 110 ? 5.867 20.953 6.781 1 97.94 110 VAL B N 1
ATOM 2793 C CA . VAL B 1 110 ? 4.609 20.359 7.219 1 97.94 110 VAL B CA 1
ATOM 2794 C C . VAL B 1 110 ? 4.27 20.859 8.625 1 97.94 110 VAL B C 1
ATOM 2796 O O . VAL B 1 110 ? 3.129 21.234 8.898 1 97.94 110 VAL B O 1
ATOM 2799 N N . ASN B 1 111 ? 5.234 20.859 9.5 1 97.44 111 ASN B N 1
ATOM 2800 C CA . ASN B 1 111 ? 5.008 21.328 10.867 1 97.44 111 ASN B CA 1
ATOM 2801 C C . ASN B 1 111 ? 4.57 22.797 10.883 1 97.44 111 ASN B C 1
ATOM 2803 O O . ASN B 1 111 ? 3.689 23.172 11.656 1 97.44 111 ASN B O 1
ATOM 2807 N N . GLN B 1 112 ? 5.141 23.562 10.047 1 97.62 112 GLN B N 1
ATOM 2808 C CA . GLN B 1 112 ? 4.777 24.969 9.961 1 97.62 112 GLN B CA 1
ATOM 2809 C C . GLN B 1 112 ? 3.348 25.141 9.461 1 97.62 112 GLN B C 1
ATOM 2811 O O . GLN B 1 112 ? 2.598 25.984 9.969 1 97.62 112 GLN B O 1
ATOM 2816 N N . ALA B 1 113 ? 3.02 24.359 8.484 1 97.69 113 ALA B N 1
ATOM 2817 C CA . ALA B 1 113 ? 1.666 24.438 7.938 1 97.69 113 ALA B CA 1
ATOM 2818 C C . ALA B 1 113 ? 0.633 24.047 8.992 1 97.69 113 ALA B C 1
ATOM 2820 O O . ALA B 1 113 ? -0.423 24.672 9.094 1 97.69 113 ALA B O 1
ATOM 2821 N N . LEU B 1 114 ? 0.936 23.016 9.766 1 96.31 114 LEU B N 1
ATOM 2822 C CA . LEU B 1 114 ? 0.044 22.578 10.836 1 96.31 114 LEU B CA 1
ATOM 2823 C C . LEU B 1 114 ? -0.045 23.641 11.93 1 96.31 114 LEU B C 1
ATOM 2825 O O . LEU B 1 114 ? -1.136 23.938 12.422 1 96.31 114 LEU B O 1
ATOM 2829 N N . ALA B 1 115 ? 1.068 24.188 12.273 1 96.88 115 ALA B N 1
ATOM 2830 C CA . ALA B 1 115 ? 1.11 25.188 13.328 1 96.88 115 ALA B CA 1
ATOM 2831 C C . ALA B 1 115 ? 0.319 26.438 12.922 1 96.88 115 ALA B C 1
ATOM 2833 O O . ALA B 1 115 ? -0.376 27.031 13.75 1 96.88 115 ALA B O 1
ATOM 2834 N N . ALA B 1 116 ? 0.449 26.812 11.711 1 97.12 116 ALA B N 1
ATOM 2835 C CA . ALA B 1 116 ? -0.223 28 11.203 1 97.12 116 ALA B CA 1
ATOM 2836 C C . ALA B 1 116 ? -1.737 27.875 11.344 1 97.12 116 ALA B C 1
ATOM 2838 O O . ALA B 1 116 ? -2.441 28.891 11.438 1 97.12 116 ALA B O 1
ATOM 2839 N N . GLN B 1 117 ? -2.236 26.703 11.406 1 95 117 GLN B N 1
ATOM 2840 C CA . GLN B 1 117 ? -3.676 26.484 11.492 1 95 117 GLN B CA 1
ATOM 2841 C C . GLN B 1 117 ? -4.078 26 12.883 1 95 117 GLN B C 1
ATOM 2843 O O . GLN B 1 117 ? -5.215 25.578 13.094 1 95 117 GLN B O 1
ATOM 2848 N N . GLY B 1 118 ? -3.096 25.984 13.828 1 94.25 118 GLY B N 1
ATOM 2849 C CA . GLY B 1 118 ? -3.369 25.562 15.195 1 94.25 118 GLY B CA 1
ATOM 2850 C C . GLY B 1 118 ? -3.564 24.062 15.328 1 94.25 118 GLY B C 1
ATOM 2851 O O . GLY B 1 118 ? -4.297 23.609 16.203 1 94.25 118 GLY B O 1
ATOM 2852 N N . LEU B 1 119 ? -2.969 23.266 14.445 1 93 119 LEU B N 1
ATOM 2853 C CA . LEU B 1 119 ? -3.211 21.828 14.383 1 93 119 LEU B CA 1
ATOM 2854 C C . LEU B 1 119 ? -1.978 21.047 14.828 1 93 119 LEU B C 1
ATOM 2856 O O . LEU B 1 119 ? -1.84 19.859 14.508 1 93 119 LEU B O 1
ATOM 2860 N N . SER B 1 120 ? -1.077 21.625 15.547 1 91.94 120 SER B N 1
ATOM 2861 C CA . SER B 1 120 ? 0.191 21 15.914 1 91.94 120 SER B CA 1
ATOM 2862 C C . SER B 1 120 ? -0.026 19.797 16.828 1 91.94 120 SER B C 1
ATOM 2864 O O . SER B 1 120 ? 0.812 18.891 16.875 1 91.94 120 SER B O 1
ATOM 2866 N N . GLN B 1 121 ? -1.186 19.719 17.453 1 88.56 121 GLN B N 1
ATOM 2867 C CA . GLN B 1 121 ? -1.441 18.625 18.375 1 88.56 121 GLN B CA 1
ATOM 2868 C C . GLN B 1 121 ? -2.25 17.516 17.703 1 88.56 121 GLN B C 1
ATOM 2870 O O . GLN B 1 121 ? -2.436 16.453 18.281 1 88.56 121 GLN B O 1
ATOM 2875 N N . ASP B 1 122 ? -2.643 17.719 16.531 1 88.94 122 ASP B N 1
ATOM 2876 C CA . ASP B 1 122 ? -3.57 16.812 15.883 1 88.94 122 ASP B CA 1
ATOM 2877 C C . ASP B 1 122 ? -2.836 15.875 14.922 1 88.94 122 ASP B C 1
ATOM 2879 O O . ASP B 1 122 ? -3.426 14.93 14.391 1 88.94 122 ASP B O 1
ATOM 2883 N N . ALA B 1 123 ? -1.529 16.141 14.695 1 92.38 123 ALA B N 1
ATOM 2884 C CA . ALA B 1 123 ? -0.708 15.281 13.852 1 92.38 123 ALA B CA 1
ATOM 2885 C C . ALA B 1 123 ? 0.735 15.242 14.344 1 92.38 123 ALA B C 1
ATOM 2887 O O . ALA B 1 123 ? 1.225 16.219 14.93 1 92.38 123 ALA B O 1
ATOM 2888 N N . GLN B 1 124 ? 1.338 14.141 14.148 1 92.69 124 GLN B N 1
ATOM 2889 C CA . GLN B 1 124 ? 2.756 13.969 14.445 1 92.69 124 GLN B CA 1
ATOM 2890 C C . GLN B 1 124 ? 3.564 13.766 13.164 1 92.69 124 GLN B C 1
ATOM 2892 O O . GLN B 1 124 ? 3.189 12.969 12.305 1 92.69 124 GLN B O 1
ATOM 2897 N N . VAL B 1 125 ? 4.691 14.492 13.062 1 96.38 125 VAL B N 1
ATOM 2898 C CA . VAL B 1 125 ? 5.543 14.383 11.883 1 96.38 125 VAL B CA 1
ATOM 2899 C C . VAL B 1 125 ? 6.84 13.672 12.242 1 96.38 125 VAL B C 1
ATOM 2901 O O . VAL B 1 125 ? 7.543 14.078 13.172 1 96.38 125 VAL B O 1
ATOM 2904 N N . VAL B 1 126 ? 7.125 12.609 11.555 1 95.62 126 VAL B N 1
ATOM 2905 C CA . VAL B 1 126 ? 8.312 11.805 11.805 1 95.62 126 VAL B CA 1
ATOM 2906 C C . VAL B 1 126 ? 9.094 11.609 10.508 1 95.62 126 VAL B C 1
ATOM 2908 O O . VAL B 1 126 ? 8.508 11.352 9.453 1 95.62 126 VAL B O 1
ATOM 2911 N N . VAL B 1 127 ? 10.453 11.727 10.609 1 95.38 127 VAL B N 1
ATOM 2912 C CA . VAL B 1 127 ? 11.312 11.469 9.461 1 95.38 127 VAL B CA 1
ATOM 2913 C C . VAL B 1 127 ? 11.82 10.031 9.508 1 95.38 127 VAL B C 1
ATOM 2915 O O . VAL B 1 127 ? 12.422 9.609 10.492 1 95.38 127 VAL B O 1
ATOM 2918 N N . GLU B 1 128 ? 11.5 9.297 8.508 1 92.19 128 GLU B N 1
ATOM 2919 C CA . GLU B 1 128 ? 11.984 7.934 8.328 1 92.19 128 GLU B CA 1
ATOM 2920 C C . GLU B 1 128 ? 12.859 7.816 7.078 1 92.19 128 GLU B C 1
ATOM 2922 O O . GLU B 1 128 ? 13.008 8.781 6.328 1 92.19 128 GLU B O 1
ATOM 2927 N N . GLN B 1 129 ? 13.469 6.637 6.922 1 84.88 129 GLN B N 1
ATOM 2928 C CA . GLN B 1 129 ? 14.305 6.395 5.75 1 84.88 129 GLN B CA 1
ATOM 2929 C C . GLN B 1 129 ? 13.492 6.504 4.465 1 84.88 129 GLN B C 1
ATOM 2931 O O . GLN 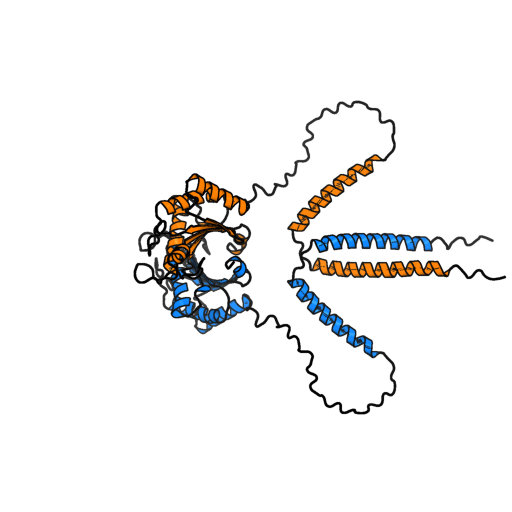B 1 129 ? 13.969 7.051 3.467 1 84.88 129 GLN B O 1
ATOM 2936 N N . ARG B 1 130 ? 12.289 6.012 4.543 1 89.06 130 ARG B N 1
ATOM 2937 C CA . ARG B 1 130 ? 11.453 5.961 3.352 1 89.06 130 ARG B CA 1
ATOM 2938 C C . ARG B 1 130 ? 10.875 7.336 3.027 1 89.06 130 ARG B C 1
ATOM 2940 O O . ARG B 1 130 ? 10.328 7.543 1.944 1 89.06 130 ARG B O 1
ATOM 2947 N N . GLY B 1 131 ? 10.938 8.305 4.008 1 95 131 GLY B N 1
ATOM 2948 C CA . GLY B 1 131 ? 10.406 9.641 3.783 1 95 131 GLY B CA 1
ATOM 2949 C C . GLY B 1 131 ? 9.859 10.281 5.043 1 95 131 GLY B C 1
ATOM 2950 O O . GLY B 1 131 ? 10.297 9.953 6.152 1 95 131 GLY B O 1
ATOM 2951 N N . VAL B 1 132 ? 9 11.266 4.805 1 97 132 VAL B N 1
ATOM 2952 C CA . VAL B 1 132 ? 8.383 11.984 5.91 1 97 132 VAL B CA 1
ATOM 2953 C C . VAL B 1 132 ? 6.992 11.406 6.188 1 97 132 VAL B C 1
ATOM 2955 O O . VAL B 1 132 ? 6.16 11.32 5.281 1 97 132 VAL B O 1
ATOM 2958 N N . VAL B 1 133 ? 6.793 11 7.418 1 97.44 133 VAL B N 1
ATOM 2959 C CA . VAL B 1 133 ? 5.52 10.414 7.82 1 97.44 133 VAL B CA 1
ATOM 2960 C C . VAL B 1 133 ? 4.738 11.406 8.672 1 97.44 133 VAL B C 1
ATOM 2962 O O . VAL B 1 133 ? 5.23 11.875 9.703 1 97.44 133 VAL B O 1
ATOM 2965 N N . VAL B 1 134 ? 3.541 11.742 8.211 1 96.44 134 VAL B N 1
ATOM 2966 C CA . VAL B 1 134 ? 2.602 12.539 8.992 1 96.44 134 VAL B CA 1
ATOM 2967 C C . VAL B 1 134 ? 1.511 11.641 9.562 1 96.44 134 VAL B C 1
ATOM 2969 O O . VAL B 1 134 ? 0.651 11.148 8.828 1 96.44 134 VAL B O 1
ATOM 2972 N N . ARG B 1 135 ? 1.543 11.469 10.828 1 94.44 135 ARG B N 1
ATOM 2973 C CA . ARG B 1 135 ? 0.621 10.57 11.523 1 94.44 135 ARG B CA 1
ATOM 2974 C C . ARG B 1 135 ? -0.61 11.328 12.016 1 94.44 135 ARG B C 1
ATOM 2976 O O . ARG B 1 135 ? -0.497 12.25 12.82 1 94.44 135 ARG B O 1
ATOM 2983 N N . ILE B 1 136 ? -1.688 10.938 11.383 1 90.19 136 ILE B N 1
ATOM 2984 C CA . ILE B 1 136 ? -2.973 11.461 11.828 1 90.19 136 ILE B CA 1
ATOM 2985 C C . ILE B 1 136 ? -3.611 10.5 12.82 1 90.19 136 ILE B C 1
ATOM 2987 O O . ILE B 1 136 ? -4.012 9.391 12.453 1 90.19 136 ILE B O 1
ATOM 2991 N N . LEU B 1 137 ? -3.551 10.859 14.023 1 80.81 137 LEU B N 1
ATOM 2992 C CA . LEU B 1 137 ? -4.062 9.992 15.078 1 80.81 137 LEU B CA 1
ATOM 2993 C C . LEU B 1 137 ? -5.586 10.031 15.125 1 80.81 137 LEU B C 1
ATOM 2995 O O . LEU B 1 137 ? -6.184 11.109 15.055 1 80.81 137 LEU B O 1
ATOM 2999 N N . SER B 1 138 ? -6.195 8.852 14.883 1 65.75 138 SER B N 1
ATOM 3000 C CA . SER B 1 138 ? -7.641 8.672 14.758 1 65.75 138 SER B CA 1
ATOM 3001 C C . SER B 1 138 ? -8.344 8.953 16.094 1 65.75 138 SER B C 1
ATOM 3003 O O . SER B 1 138 ? -9.531 8.672 16.234 1 65.75 138 SER B O 1
ATOM 3005 N N . ASP B 1 139 ? -7.812 9.57 16.984 1 62.41 139 ASP B N 1
ATOM 3006 C CA . ASP B 1 139 ? -8.734 9.742 18.109 1 62.41 139 ASP B CA 1
ATOM 3007 C C . ASP B 1 139 ? -10.117 10.148 17.625 1 62.41 139 ASP B C 1
ATOM 3009 O O . ASP B 1 139 ? -10.32 10.406 16.438 1 62.41 139 ASP B O 1
ATOM 3013 N N . LYS B 1 140 ? -11.141 9.93 18.406 1 57.09 140 LYS B N 1
ATOM 3014 C CA . LYS B 1 140 ? -12.539 10.281 18.172 1 57.09 140 LYS B CA 1
ATOM 3015 C C . LYS B 1 140 ? -12.648 11.516 17.281 1 57.09 140 LYS B C 1
ATOM 3017 O O . LYS B 1 140 ? -13.711 11.805 16.734 1 57.09 140 LYS B O 1
ATOM 3022 N N . VAL B 1 141 ? -11.508 12.047 17.109 1 55.16 141 VAL B N 1
ATOM 3023 C CA . VAL B 1 141 ? -11.617 13.312 16.391 1 55.16 141 VAL B CA 1
ATOM 3024 C C . VAL B 1 141 ? -11.562 13.062 14.891 1 55.16 141 VAL B C 1
ATOM 3026 O O . VAL B 1 141 ? -12.219 13.766 14.117 1 55.16 141 VAL B O 1
ATOM 3029 N N . PHE B 1 142 ? -11.039 11.906 14.523 1 63.34 142 PHE B N 1
ATOM 3030 C CA . PHE B 1 142 ? -10.805 11.844 13.086 1 63.34 142 PHE B CA 1
ATOM 3031 C C . PHE B 1 142 ? -11.688 10.781 12.438 1 63.34 142 PHE B C 1
ATOM 3033 O O . PHE B 1 142 ? -12.266 11.008 11.375 1 63.34 142 PHE B O 1
ATOM 3040 N N . PHE B 1 143 ? -11.789 9.695 13.133 1 71.12 143 PHE B N 1
ATOM 3041 C CA . PHE B 1 143 ? -12.688 8.648 12.656 1 71.12 143 PHE B CA 1
ATOM 3042 C C . PHE B 1 143 ? -13.562 8.125 13.789 1 71.12 143 PHE B C 1
ATOM 3044 O O . PHE B 1 143 ? -13.07 7.859 14.891 1 71.12 143 PHE B O 1
ATOM 3051 N N . ALA B 1 144 ? -14.891 8.305 13.594 1 69.94 144 ALA B N 1
ATOM 3052 C CA . ALA B 1 144 ? -15.758 7.645 14.57 1 69.94 144 ALA B CA 1
ATOM 3053 C C . ALA B 1 144 ? -15.523 6.137 14.578 1 69.94 144 ALA B C 1
ATOM 3055 O O . ALA B 1 144 ? -14.938 5.582 13.641 1 69.94 144 ALA B O 1
ATOM 3056 N N . THR B 1 145 ? -15.789 5.461 15.734 1 67.38 145 THR B N 1
ATOM 3057 C CA . THR B 1 145 ? -15.648 4.012 15.836 1 67.38 145 THR B CA 1
ATOM 3058 C C . THR B 1 145 ? -16.297 3.322 14.641 1 67.38 145 THR B C 1
ATOM 3060 O O . THR B 1 145 ? -17.438 3.635 14.281 1 67.38 145 THR B O 1
ATOM 3063 N N . ASP B 1 146 ? -15.562 2.441 13.961 1 73.31 146 ASP B N 1
ATOM 3064 C CA . ASP B 1 146 ? -16 1.63 12.836 1 73.31 146 ASP B CA 1
ATOM 3065 C C . ASP B 1 146 ? -16.453 2.508 11.672 1 73.31 146 ASP B C 1
ATOM 3067 O O . ASP B 1 146 ? -17.422 2.178 10.969 1 73.31 146 ASP B O 1
ATOM 3071 N N . SER B 1 147 ? -15.812 3.67 11.656 1 82.69 147 SER B N 1
ATOM 3072 C CA . SER B 1 147 ? -16.125 4.59 10.57 1 82.69 147 SER B CA 1
ATOM 3073 C C . SER B 1 147 ? -14.867 5 9.812 1 82.69 147 SER B C 1
ATOM 3075 O O . SER B 1 147 ? -13.781 5.043 10.391 1 82.69 147 SER B O 1
ATOM 3077 N N . ALA B 1 148 ? -15.055 5.238 8.516 1 86.56 148 ALA B N 1
ATOM 3078 C CA . ALA B 1 148 ? -13.953 5.727 7.688 1 86.56 148 ALA B CA 1
ATOM 3079 C C . ALA B 1 148 ? -14.156 7.191 7.316 1 86.56 148 ALA B C 1
ATOM 3081 O O . ALA B 1 148 ? -13.391 7.754 6.531 1 86.56 148 ALA B O 1
ATOM 3082 N N . ALA B 1 149 ? -15.094 7.855 7.953 1 87.25 149 ALA B N 1
ATOM 3083 C CA . ALA B 1 149 ? -15.359 9.258 7.652 1 87.25 149 ALA B CA 1
ATOM 3084 C C . ALA B 1 149 ? -14.406 10.172 8.414 1 87.25 149 ALA B C 1
ATOM 3086 O O . ALA B 1 149 ? -14.117 9.938 9.594 1 87.25 149 ALA B O 1
ATOM 3087 N N . LEU B 1 150 ? -13.93 11.211 7.672 1 87.44 150 LEU B N 1
ATOM 3088 C CA . LEU B 1 150 ? -13.094 12.227 8.305 1 87.44 150 LEU B CA 1
ATOM 3089 C C . LEU B 1 150 ? -13.945 13.289 8.992 1 87.44 150 LEU B C 1
ATOM 3091 O O . LEU B 1 150 ? -14.953 13.734 8.438 1 87.44 150 LEU B O 1
ATOM 3095 N N . GLY B 1 151 ? -13.602 13.695 10.227 1 87.06 151 GLY B N 1
ATOM 3096 C CA . GLY B 1 151 ? -14.211 14.852 10.867 1 87.06 151 GLY B CA 1
ATOM 3097 C C . GLY B 1 151 ? -13.586 16.172 10.445 1 87.06 151 GLY B C 1
ATOM 3098 O O . GLY B 1 151 ? -12.641 16.188 9.656 1 87.06 151 GLY B O 1
ATOM 3099 N N . PRO B 1 152 ? -14.133 17.281 10.984 1 89.94 152 PRO B N 1
ATOM 3100 C CA . PRO B 1 152 ? -13.656 18.594 10.586 1 89.94 152 PRO B CA 1
ATOM 3101 C C . PRO B 1 152 ? -12.172 18.812 10.891 1 89.94 152 PRO B C 1
ATOM 3103 O O . PRO B 1 152 ? -11.461 19.438 10.102 1 89.94 152 PRO B O 1
ATOM 3106 N N . VAL B 1 153 ? -11.727 18.328 12.008 1 89.88 153 VAL B N 1
ATOM 3107 C CA . VAL B 1 153 ? -10.32 18.484 12.367 1 89.88 153 VAL B CA 1
ATOM 3108 C C . VAL B 1 153 ? -9.453 17.672 11.414 1 89.88 153 VAL B C 1
ATOM 3110 O O . VAL B 1 153 ? -8.398 18.125 10.969 1 89.88 153 VAL B O 1
ATOM 3113 N N . GLY B 1 154 ? -9.914 16.453 11.109 1 91.06 154 GLY B N 1
ATOM 3114 C CA . GLY B 1 154 ? -9.211 15.641 10.133 1 91.06 154 GLY B CA 1
ATOM 3115 C C . GLY B 1 154 ? -9.102 16.297 8.766 1 91.06 154 GLY B C 1
ATOM 3116 O O . GLY B 1 154 ? -8.039 16.297 8.148 1 91.06 154 GLY B O 1
ATOM 3117 N N . ASP B 1 155 ? -10.195 16.906 8.398 1 93.38 155 ASP B N 1
ATOM 3118 C CA . ASP B 1 155 ? -10.211 17.625 7.137 1 93.38 155 ASP B CA 1
ATOM 3119 C C . ASP B 1 155 ? -9.164 18.734 7.133 1 93.38 155 ASP B C 1
ATOM 3121 O O . ASP B 1 155 ? -8.414 18.891 6.168 1 93.38 155 ASP B O 1
ATOM 3125 N N . ALA B 1 156 ? -9.141 19.484 8.195 1 94.62 156 ALA B N 1
ATOM 3126 C CA . ALA B 1 156 ? -8.227 20.609 8.289 1 94.62 156 ALA B CA 1
ATOM 3127 C C . ALA B 1 156 ? -6.77 20.156 8.25 1 94.62 156 ALA B C 1
ATOM 3129 O O . ALA B 1 156 ? -5.926 20.797 7.625 1 94.62 156 ALA B O 1
ATOM 3130 N N . VAL B 1 157 ? -6.508 19.062 8.906 1 94.81 157 VAL B N 1
ATOM 3131 C CA . VAL B 1 157 ? -5.152 18.516 8.922 1 94.81 157 VAL B CA 1
ATOM 3132 C C . VAL B 1 157 ? -4.742 18.109 7.512 1 94.81 157 VAL B C 1
ATOM 3134 O O . VAL B 1 157 ? -3.656 18.469 7.047 1 94.81 157 VAL B O 1
ATOM 3137 N N . VAL B 1 158 ? -5.582 17.375 6.828 1 96.88 158 VAL B N 1
ATOM 3138 C CA . VAL B 1 158 ? -5.293 16.906 5.477 1 96.88 158 VAL B CA 1
ATOM 3139 C C . VAL B 1 158 ? -5.086 18.109 4.551 1 96.88 158 VAL B C 1
ATOM 3141 O O . VAL B 1 158 ? -4.16 18.109 3.734 1 96.88 158 VAL B O 1
ATOM 3144 N N . ASP B 1 159 ? -5.875 19.141 4.73 1 97.38 159 ASP B N 1
ATOM 3145 C CA . ASP B 1 159 ? -5.758 20.328 3.902 1 97.38 159 ASP B CA 1
ATOM 3146 C C . ASP B 1 159 ? -4.422 21.031 4.133 1 97.38 159 ASP B C 1
ATOM 3148 O O . ASP B 1 159 ? -3.795 21.516 3.188 1 97.38 159 ASP B O 1
ATOM 3152 N N . ALA B 1 160 ? -4.039 21.125 5.367 1 97.06 160 ALA B N 1
ATOM 3153 C CA . ALA B 1 160 ? -2.76 21.75 5.691 1 97.06 160 ALA B CA 1
ATOM 3154 C C . ALA B 1 160 ? -1.604 21.016 5.02 1 97.06 160 ALA B C 1
ATOM 3156 O O . ALA B 1 160 ? -0.704 21.641 4.457 1 97.06 160 ALA B O 1
ATOM 3157 N N . ILE B 1 161 ? -1.634 19.719 5.062 1 97.62 161 ILE B N 1
ATOM 3158 C CA . ILE B 1 161 ? -0.599 18.891 4.453 1 97.62 161 ILE B CA 1
ATOM 3159 C C . ILE B 1 161 ? -0.616 19.078 2.938 1 97.62 161 ILE B C 1
ATOM 3161 O O . ILE B 1 161 ? 0.439 19.141 2.303 1 97.62 161 ILE B O 1
ATOM 3165 N N . ALA B 1 162 ? -1.774 19.125 2.393 1 98.38 162 ALA B N 1
ATOM 3166 C CA . ALA B 1 162 ? -1.931 19.297 0.95 1 98.38 162 ALA B CA 1
ATOM 3167 C C . ALA B 1 162 ? -1.236 20.578 0.473 1 98.38 162 ALA B C 1
ATOM 3169 O O . ALA B 1 162 ? -0.685 20.609 -0.629 1 98.38 162 ALA B O 1
ATOM 3170 N N . GLY B 1 163 ? -1.319 21.625 1.262 1 97.94 163 GLY B N 1
ATOM 3171 C CA . GLY B 1 163 ? -0.626 22.859 0.919 1 97.94 163 GLY B CA 1
ATOM 3172 C C . GLY B 1 163 ? 0.859 22.656 0.683 1 97.94 163 GLY B C 1
ATOM 3173 O O . GLY B 1 163 ? 1.436 23.281 -0.219 1 97.94 163 GLY B O 1
ATOM 3174 N N . VAL B 1 164 ? 1.442 21.781 1.453 1 97.62 164 VAL B N 1
ATOM 3175 C CA . VAL B 1 164 ? 2.863 21.484 1.312 1 97.62 164 VAL B CA 1
ATOM 3176 C C . VAL B 1 164 ? 3.082 20.562 0.116 1 97.62 164 VAL B C 1
ATOM 3178 O O . VAL B 1 164 ? 4 20.781 -0.679 1 97.62 164 VAL B O 1
ATOM 3181 N N . LEU B 1 165 ? 2.258 19.609 -0.063 1 97.56 165 LEU B N 1
ATOM 3182 C CA . LEU B 1 165 ? 2.396 18.594 -1.103 1 97.56 165 LEU B CA 1
ATOM 3183 C C . LEU B 1 165 ? 2.348 19.234 -2.488 1 97.56 165 LEU B C 1
ATOM 3185 O O . LEU B 1 165 ? 2.98 18.734 -3.424 1 97.56 165 LEU B O 1
ATOM 3189 N N . ARG B 1 166 ? 1.623 20.266 -2.633 1 96.88 166 ARG B N 1
ATOM 3190 C CA . ARG B 1 166 ? 1.467 20.922 -3.93 1 96.88 166 ARG B CA 1
ATOM 3191 C C . ARG B 1 166 ? 2.805 21.438 -4.449 1 96.88 166 ARG B C 1
ATOM 3193 O O . ARG B 1 166 ? 2.98 21.609 -5.656 1 96.88 166 ARG B O 1
ATOM 3200 N N . THR B 1 167 ? 3.723 21.641 -3.594 1 94.94 167 THR B N 1
ATOM 3201 C CA . THR B 1 167 ? 5 22.219 -3.992 1 94.94 167 THR B CA 1
ATOM 3202 C C . THR B 1 167 ? 6.059 21.125 -4.156 1 94.94 167 THR B C 1
ATOM 3204 O O . THR B 1 167 ? 7.211 21.422 -4.477 1 94.94 167 THR B O 1
ATOM 3207 N N . LEU B 1 168 ? 5.637 19.938 -3.924 1 94.81 168 LEU B N 1
ATOM 3208 C CA . LEU B 1 168 ? 6.578 18.812 -3.957 1 94.81 168 LEU B CA 1
ATOM 3209 C C . LEU B 1 168 ? 6.27 17.875 -5.113 1 94.81 168 LEU B C 1
ATOM 3211 O O . LEU B 1 168 ? 5.102 17.672 -5.465 1 94.81 168 LEU B O 1
ATOM 3215 N N . PRO B 1 169 ? 7.316 17.234 -5.605 1 93.62 169 PRO B N 1
ATOM 3216 C CA . PRO B 1 169 ? 7.105 16.234 -6.648 1 93.62 169 PRO B CA 1
ATOM 3217 C C . PRO B 1 169 ? 6.938 14.82 -6.086 1 93.62 169 PRO B C 1
ATOM 3219 O O . PRO B 1 169 ? 6.645 13.883 -6.836 1 93.62 169 PRO B O 1
ATOM 3222 N N . ASN B 1 170 ? 7.016 14.57 -4.824 1 94.88 170 ASN B N 1
ATOM 3223 C CA . ASN B 1 170 ? 7.102 13.266 -4.18 1 94.88 170 ASN B CA 1
ATOM 3224 C C . ASN B 1 170 ? 5.801 12.477 -4.328 1 94.88 170 ASN B C 1
ATOM 3226 O O . ASN B 1 170 ? 4.715 13.055 -4.266 1 94.88 170 ASN B O 1
ATOM 3230 N N . ASP B 1 171 ? 5.98 11.211 -4.496 1 96 171 ASP B N 1
ATOM 3231 C CA . ASP B 1 171 ? 4.828 10.336 -4.328 1 96 171 ASP B CA 1
ATOM 3232 C C . ASP B 1 171 ? 4.375 10.289 -2.869 1 96 171 ASP B C 1
ATOM 3234 O O . ASP B 1 171 ? 5.168 10.562 -1.962 1 96 171 ASP B O 1
ATOM 3238 N N . VAL B 1 172 ? 3.107 9.984 -2.717 1 98 172 VAL B N 1
ATOM 3239 C CA . VAL B 1 172 ? 2.527 9.977 -1.377 1 98 172 VAL B CA 1
ATOM 3240 C C . VAL B 1 172 ? 1.774 8.672 -1.147 1 98 172 VAL B C 1
ATOM 3242 O O . VAL B 1 172 ? 0.892 8.312 -1.93 1 98 172 VAL B O 1
ATOM 3245 N N . SER B 1 173 ? 2.162 7.91 -0.136 1 98.06 173 SER B N 1
ATOM 3246 C CA . SER B 1 173 ? 1.432 6.723 0.302 1 98.06 173 SER B CA 1
ATOM 3247 C C . SER B 1 173 ? 0.578 7.023 1.529 1 98.06 173 SER B C 1
ATOM 3249 O O . SER B 1 173 ? 1.09 7.488 2.551 1 98.06 173 SER B O 1
ATOM 3251 N N . ILE B 1 174 ? -0.726 6.824 1.373 1 98.38 174 ILE B N 1
ATOM 3252 C CA . ILE B 1 174 ? -1.621 6.957 2.518 1 98.38 174 ILE B CA 1
ATOM 3253 C C . ILE B 1 174 ? -1.867 5.59 3.145 1 98.38 174 ILE B C 1
ATOM 3255 O O . ILE B 1 174 ? -2.363 4.676 2.479 1 98.38 174 ILE B O 1
ATOM 3259 N N . GLU B 1 175 ? -1.526 5.492 4.43 1 98 175 GLU B N 1
ATOM 3260 C CA . GLU B 1 175 ? -1.536 4.188 5.086 1 98 175 GLU B CA 1
ATOM 3261 C C . GLU B 1 175 ? -2.449 4.191 6.309 1 98 175 GLU B C 1
ATOM 3263 O O . GLU B 1 175 ? -2.285 5.02 7.207 1 98 175 GLU B O 1
ATOM 3268 N N . GLY B 1 176 ? -3.43 3.258 6.27 1 96.44 176 GLY B N 1
ATOM 3269 C CA . GLY B 1 176 ? -4.348 3.135 7.395 1 96.44 176 GLY B CA 1
ATOM 3270 C C . GLY B 1 176 ? -3.977 2.014 8.344 1 96.44 176 GLY B C 1
ATOM 3271 O O . GLY B 1 176 ? -3.494 0.962 7.918 1 96.44 176 GLY B O 1
ATOM 3272 N N . TYR B 1 177 ? -4.285 2.244 9.617 1 94.38 177 TYR B N 1
ATOM 3273 C CA . TYR B 1 177 ? -4.055 1.288 10.695 1 94.38 177 TYR B CA 1
ATOM 3274 C C . TYR B 1 177 ? -5.242 1.249 11.656 1 94.38 177 TYR B C 1
ATOM 3276 O O . TYR B 1 177 ? -5.965 2.238 11.797 1 94.38 177 TYR B O 1
ATOM 3284 N N . THR B 1 178 ? -5.383 0.111 12.281 1 93.5 178 THR B N 1
ATOM 3285 C CA . THR B 1 178 ? -6.395 -0.033 13.32 1 93.5 178 THR B CA 1
ATOM 3286 C C . THR B 1 178 ? -5.777 -0.586 14.602 1 93.5 178 THR B C 1
ATOM 3288 O O . THR B 1 178 ? -4.605 -0.958 14.617 1 93.5 178 THR B O 1
ATOM 3291 N N . ASP B 1 179 ? -6.535 -0.465 15.656 1 92.88 179 ASP B N 1
ATOM 3292 C CA . ASP B 1 179 ? -6.188 -1.273 16.812 1 92.88 179 ASP B CA 1
ATOM 3293 C C . ASP B 1 179 ? -6.559 -2.738 16.594 1 92.88 179 ASP B C 1
ATOM 3295 O O . ASP B 1 179 ? -6.945 -3.129 15.5 1 92.88 179 ASP B O 1
ATOM 3299 N N . SER B 1 180 ? -6.457 -3.566 17.672 1 93.69 180 SER B N 1
ATOM 3300 C CA . SER B 1 180 ? -6.594 -5.004 17.469 1 93.69 180 SER B CA 1
ATOM 3301 C C . SER B 1 180 ? -8.008 -5.477 17.781 1 93.69 180 SER B C 1
ATOM 3303 O O . SER B 1 180 ? -8.289 -6.676 17.75 1 93.69 180 SER B O 1
ATOM 3305 N N . GLU B 1 181 ? -8.883 -4.602 18.109 1 91.25 181 GLU B N 1
ATOM 3306 C CA . GLU B 1 181 ? -10.266 -5.02 18.344 1 91.25 181 GLU B CA 1
ATOM 3307 C C . GLU B 1 181 ? -10.906 -5.531 17.047 1 91.25 181 GLU B C 1
ATOM 3309 O O . GLU B 1 181 ? -10.922 -4.836 16.031 1 91.25 181 GLU B O 1
ATOM 3314 N N . PRO B 1 182 ? -11.398 -6.723 17.094 1 90.81 182 PRO B N 1
ATOM 3315 C CA . PRO B 1 182 ? -12 -7.266 15.883 1 90.81 182 PRO B CA 1
ATOM 3316 C C . PRO B 1 182 ? -13.234 -6.484 15.438 1 90.81 182 PRO B C 1
ATOM 3318 O O . PRO B 1 182 ? -13.984 -5.977 16.281 1 90.81 182 PRO B O 1
ATOM 3321 N N . ILE B 1 183 ? -13.328 -6.402 14.164 1 88.69 183 ILE B N 1
ATOM 3322 C CA . ILE B 1 183 ? -14.531 -5.805 13.602 1 88.69 183 ILE B CA 1
ATOM 3323 C C . ILE B 1 183 ? -15.664 -6.824 13.602 1 88.69 183 ILE B C 1
ATOM 3325 O O . ILE B 1 183 ? -15.531 -7.914 13.039 1 88.69 183 ILE B O 1
ATOM 3329 N N . VAL B 1 184 ? -16.688 -6.516 14.328 1 85.38 184 VAL B N 1
ATOM 3330 C CA . VAL B 1 184 ? -17.859 -7.371 14.375 1 85.38 184 VAL B CA 1
ATOM 3331 C C . VAL B 1 184 ? -19.078 -6.605 13.852 1 85.38 184 VAL B C 1
ATOM 3333 O O . VAL B 1 184 ? -19.406 -5.531 14.359 1 85.38 184 VAL B O 1
ATOM 3336 N N . GLY B 1 185 ? -19.578 -7.117 12.844 1 81.88 185 GLY B N 1
ATOM 3337 C CA . GLY B 1 185 ? -20.703 -6.426 12.25 1 81.88 185 GLY B CA 1
ATOM 3338 C C . GLY B 1 185 ? -20.312 -5.18 11.484 1 81.88 185 GLY B C 1
ATOM 3339 O O . GLY B 1 185 ? -19.141 -5.016 11.117 1 81.88 185 GLY B O 1
ATOM 3340 N N . GLY B 1 186 ? -21.25 -4.426 10.898 1 83.06 186 GLY B N 1
ATOM 3341 C CA . GLY B 1 186 ? -21.016 -3.191 10.164 1 83.06 186 GLY B CA 1
ATOM 3342 C C . GLY B 1 186 ? -20.672 -3.424 8.703 1 83.06 186 GLY B C 1
ATOM 3343 O O . GLY B 1 186 ? -20.797 -4.547 8.203 1 83.06 186 GLY B O 1
ATOM 3344 N N . PRO B 1 187 ? -20.156 -2.369 8.195 1 86.88 187 PRO B N 1
ATOM 3345 C CA . PRO B 1 187 ? -20 -2.449 6.742 1 86.88 187 PRO B CA 1
ATOM 3346 C C . PRO B 1 187 ? -18.641 -3.021 6.328 1 86.88 187 PRO B C 1
ATOM 3348 O O . PRO B 1 187 ? -18.422 -3.316 5.152 1 86.88 187 PRO B O 1
ATOM 3351 N N . TYR B 1 188 ? -17.75 -3.172 7.273 1 92.56 188 TYR B N 1
ATOM 3352 C CA . TYR B 1 188 ? -16.422 -3.639 6.918 1 92.56 188 TYR B CA 1
ATOM 3353 C C . TYR B 1 188 ? -16.219 -5.09 7.34 1 92.56 188 TYR B C 1
ATOM 3355 O O . TYR B 1 188 ? -16.609 -5.484 8.438 1 92.56 188 TYR B O 1
ATOM 3363 N N . SER B 1 189 ? -15.5 -5.82 6.469 1 92.88 189 SER B N 1
ATOM 3364 C CA . SER B 1 189 ? -15.328 -7.254 6.691 1 92.88 189 SER B CA 1
ATOM 3365 C C . SER B 1 189 ? -14.195 -7.535 7.672 1 92.88 189 SER B C 1
ATOM 3367 O O . SER B 1 189 ? -14.094 -8.633 8.219 1 92.88 189 SER B O 1
ATOM 3369 N N . SER B 1 190 ? -13.273 -6.574 7.832 1 95.12 190 SER B N 1
ATOM 3370 C CA . SER B 1 190 ? -12.102 -6.766 8.68 1 95.12 190 SER B CA 1
ATOM 3371 C C . SER B 1 190 ? -11.414 -5.438 8.984 1 95.12 190 SER B C 1
ATOM 3373 O O . SER B 1 190 ? -11.766 -4.406 8.406 1 95.12 190 SER B O 1
ATOM 3375 N N . ASN B 1 191 ? -10.453 -5.547 9.906 1 95.31 191 ASN B N 1
ATOM 3376 C CA . ASN B 1 191 ? -9.602 -4.395 10.188 1 95.31 191 ASN B CA 1
ATOM 3377 C C . ASN B 1 191 ? -8.797 -3.984 8.961 1 95.31 191 ASN B C 1
ATOM 3379 O O . ASN B 1 191 ? -8.477 -2.807 8.789 1 95.31 191 ASN B O 1
ATOM 3383 N N . PHE B 1 192 ? -8.492 -4.926 8.078 1 97.44 192 PHE B N 1
ATOM 3384 C CA . PHE B 1 192 ? -7.812 -4.594 6.832 1 97.44 192 PHE B CA 1
ATOM 3385 C C . PHE B 1 192 ? -8.703 -3.73 5.941 1 97.44 192 PHE B C 1
ATOM 3387 O O . PHE B 1 192 ? -8.25 -2.719 5.398 1 97.44 192 PHE B O 1
ATOM 3394 N N . GLU B 1 193 ? -9.898 -4.117 5.852 1 96.81 193 GLU B N 1
ATOM 3395 C CA . GLU B 1 193 ? -10.797 -3.33 5.008 1 96.81 193 GLU B CA 1
ATOM 3396 C C . GLU B 1 193 ? -11.023 -1.939 5.594 1 96.81 193 GLU B C 1
ATOM 3398 O O . GLU B 1 193 ? -10.969 -0.939 4.875 1 96.81 193 GLU B O 1
ATOM 3403 N N . LEU B 1 194 ? -11.32 -1.91 6.879 1 95.38 194 LEU B N 1
ATOM 3404 C CA . LEU B 1 194 ? -11.531 -0.622 7.531 1 95.38 194 LEU B CA 1
ATOM 3405 C C . LEU B 1 194 ? -10.336 0.299 7.316 1 95.38 194 LEU B C 1
ATOM 3407 O O . LEU B 1 194 ? -10.5 1.452 6.914 1 95.38 194 LEU B O 1
ATOM 3411 N N . SER B 1 195 ? -9.172 -0.214 7.559 1 96.19 195 SER B N 1
ATOM 3412 C CA . SER B 1 195 ? -7.969 0.601 7.43 1 96.19 195 SER B CA 1
ATOM 3413 C C . SER B 1 195 ? -7.742 1.027 5.984 1 96.19 195 SER B C 1
ATOM 3415 O O . SER B 1 195 ? -7.289 2.143 5.723 1 96.19 195 SER B O 1
ATOM 3417 N N . ALA B 1 196 ? -8.016 0.196 5 1 97.62 196 ALA B N 1
ATOM 3418 C CA . ALA B 1 196 ? -7.887 0.537 3.584 1 97.62 196 ALA B CA 1
ATOM 3419 C C . ALA B 1 196 ? -8.859 1.651 3.199 1 97.62 196 ALA B C 1
ATOM 3421 O O . ALA B 1 196 ? -8.484 2.598 2.506 1 97.62 196 ALA B O 1
ATOM 3422 N N . VAL B 1 197 ? -10.078 1.565 3.654 1 96 197 VAL B N 1
ATOM 3423 C CA . VAL B 1 197 ? -11.086 2.559 3.297 1 96 197 VAL B CA 1
ATOM 3424 C C . VAL B 1 197 ? -10.758 3.889 3.975 1 96 197 VAL B C 1
ATOM 3426 O O . VAL B 1 197 ? -10.969 4.957 3.393 1 96 197 VAL B O 1
ATOM 3429 N N . ARG B 1 198 ? -10.258 3.846 5.176 1 94.69 198 ARG B N 1
ATOM 3430 C CA . ARG B 1 198 ? -9.82 5.07 5.836 1 94.69 198 ARG B CA 1
ATOM 3431 C C . ARG B 1 198 ? -8.703 5.75 5.047 1 94.69 198 ARG B C 1
ATOM 3433 O O . ARG B 1 198 ? -8.703 6.973 4.895 1 94.69 198 ARG B O 1
ATOM 3440 N N . ALA B 1 199 ? -7.766 4.949 4.562 1 97.44 199 ALA B N 1
ATOM 3441 C CA . ALA B 1 199 ? -6.699 5.484 3.721 1 97.44 199 ALA B CA 1
ATOM 3442 C C . ALA B 1 199 ? -7.266 6.105 2.445 1 97.44 199 ALA B C 1
ATOM 3444 O O . ALA B 1 199 ? -6.832 7.184 2.027 1 97.44 199 ALA B O 1
ATOM 3445 N N . VAL B 1 200 ? -8.203 5.488 1.864 1 97.81 200 VAL B N 1
ATOM 3446 C CA . VAL B 1 200 ? -8.82 5.984 0.637 1 97.81 200 VAL B CA 1
ATOM 3447 C C . VAL B 1 200 ? -9.531 7.305 0.914 1 97.81 200 VAL B C 1
ATOM 3449 O O . VAL B 1 200 ? -9.5 8.219 0.087 1 97.81 200 VAL B O 1
ATOM 3452 N N . THR B 1 201 ? -10.219 7.387 2.035 1 96.38 201 THR B N 1
ATOM 3453 C CA . THR B 1 201 ? -10.938 8.602 2.402 1 96.38 201 THR B CA 1
ATOM 3454 C C . THR B 1 201 ? -9.984 9.797 2.443 1 96.38 201 THR B C 1
ATOM 3456 O O . THR B 1 201 ? -10.289 10.859 1.9 1 96.38 201 THR B O 1
ATOM 3459 N N . VAL B 1 202 ? -8.852 9.602 3.047 1 97.12 202 VAL B N 1
ATOM 3460 C CA . VAL B 1 202 ? -7.844 10.648 3.098 1 97.12 202 VAL B CA 1
ATOM 3461 C C . VAL B 1 202 ? -7.328 10.945 1.69 1 97.12 202 VAL B C 1
ATOM 3463 O O . VAL B 1 202 ? -7.184 12.102 1.305 1 97.12 202 VAL B O 1
ATOM 3466 N N . LEU B 1 203 ? -7.039 9.938 0.947 1 98.44 203 LEU B N 1
ATOM 3467 C CA . LEU B 1 203 ? -6.57 10.07 -0.427 1 98.44 203 LEU B CA 1
ATOM 3468 C C . LEU B 1 203 ? -7.551 10.898 -1.258 1 98.44 203 LEU B C 1
ATOM 3470 O O . LEU B 1 203 ? -7.145 11.789 -2.004 1 98.44 203 LEU B O 1
ATOM 3474 N N . GLU B 1 204 ? -8.773 10.617 -1.145 1 97.38 204 GLU B N 1
ATOM 3475 C CA . GLU B 1 204 ? -9.789 11.281 -1.957 1 97.38 204 GLU B CA 1
ATOM 3476 C C . GLU B 1 204 ? -9.891 12.766 -1.611 1 97.38 204 GLU B C 1
ATOM 3478 O O . GLU B 1 204 ? -10.156 13.594 -2.482 1 97.38 204 GLU B O 1
ATOM 3483 N N . ARG B 1 205 ? -9.719 13.008 -0.357 1 97 205 ARG B N 1
ATOM 3484 C CA . ARG B 1 205 ? -9.711 14.422 -0.018 1 97 205 ARG B CA 1
ATOM 3485 C C . ARG B 1 205 ? -8.539 15.141 -0.673 1 97 205 ARG B C 1
ATOM 3487 O O . ARG B 1 205 ? -8.703 16.203 -1.261 1 97 205 ARG B O 1
ATOM 3494 N N . LEU B 1 206 ? -7.375 14.555 -0.584 1 98.44 206 LEU B N 1
ATOM 3495 C CA . LEU B 1 206 ? -6.195 15.125 -1.225 1 98.44 206 LEU B CA 1
ATOM 3496 C C . LEU B 1 206 ? -6.426 15.312 -2.721 1 98.44 206 LEU B C 1
ATOM 3498 O O . LEU B 1 206 ? -6.039 16.344 -3.287 1 98.44 206 LEU B O 1
ATOM 3502 N N . TRP B 1 207 ? -7.012 14.367 -3.283 1 98.19 207 TRP B N 1
ATOM 3503 C CA . TRP B 1 207 ? -7.219 14.328 -4.727 1 98.19 207 TRP B CA 1
ATOM 3504 C C . TRP B 1 207 ? -8.383 15.219 -5.137 1 98.19 207 TRP B C 1
ATOM 3506 O O . TRP B 1 207 ? -8.195 16.219 -5.832 1 98.19 207 TRP B O 1
ATOM 3516 N N . LYS B 1 208 ? -9.516 14.977 -4.617 1 97.19 208 LYS B N 1
ATOM 3517 C CA . LYS B 1 208 ? -10.75 15.586 -5.121 1 97.19 208 LYS B CA 1
ATOM 3518 C C . LYS B 1 208 ? -10.914 17 -4.59 1 97.19 208 LYS B C 1
ATOM 3520 O O . LYS B 1 208 ? -11.438 17.875 -5.289 1 97.19 208 LYS B O 1
ATOM 3525 N N . VAL B 1 209 ? -10.547 17.25 -3.389 1 97.56 209 VAL B N 1
ATOM 3526 C CA . VAL B 1 209 ? -10.789 18.531 -2.754 1 97.56 209 VAL B CA 1
ATOM 3527 C C . VAL B 1 209 ? -9.547 19.406 -2.867 1 97.56 209 VAL B C 1
ATOM 3529 O O . VAL B 1 209 ? -9.625 20.578 -3.254 1 97.56 209 VAL B O 1
ATOM 3532 N N . ASP B 1 210 ? -8.383 18.797 -2.664 1 98.12 210 ASP B N 1
ATOM 3533 C CA . ASP B 1 210 ? -7.172 19.609 -2.545 1 98.12 210 ASP B CA 1
ATOM 3534 C C . ASP B 1 210 ? -6.414 19.656 -3.869 1 98.12 210 ASP B C 1
ATOM 3536 O O . ASP B 1 210 ? -5.434 20.391 -3.998 1 98.12 210 ASP B O 1
ATOM 3540 N N . GLY B 1 211 ? -6.723 18.828 -4.812 1 97.75 211 GLY B N 1
ATOM 3541 C CA . GLY B 1 211 ? -6.195 18.953 -6.164 1 97.75 211 GLY B CA 1
ATOM 3542 C C . GLY B 1 211 ? -4.852 18.266 -6.34 1 97.75 211 GLY B C 1
ATOM 3543 O O . GLY B 1 211 ? -4.105 18.594 -7.27 1 97.75 211 GLY B O 1
ATOM 3544 N N . ILE B 1 212 ? -4.504 17.375 -5.445 1 98.25 212 ILE B N 1
ATOM 3545 C CA . ILE B 1 212 ? -3.254 16.641 -5.605 1 98.25 212 ILE B CA 1
ATOM 3546 C C . ILE B 1 212 ? -3.389 15.641 -6.742 1 98.25 212 ILE B C 1
ATOM 3548 O O . ILE B 1 212 ? -4.398 14.938 -6.84 1 98.25 212 ILE B O 1
ATOM 3552 N N . ASN B 1 213 ? -2.354 15.547 -7.617 1 97.62 213 ASN B N 1
ATOM 3553 C CA . ASN B 1 213 ? -2.363 14.617 -8.742 1 97.62 213 ASN B CA 1
ATOM 3554 C C . ASN B 1 213 ? -2.527 13.172 -8.273 1 97.62 213 ASN B C 1
ATOM 3556 O O . ASN B 1 213 ? -1.688 12.656 -7.535 1 97.62 213 ASN B O 1
ATOM 3560 N N . PRO B 1 214 ? -3.568 12.516 -8.719 1 97.19 214 PRO B N 1
ATOM 3561 C CA . PRO B 1 214 ? -3.822 11.156 -8.242 1 97.19 214 PRO B CA 1
ATOM 3562 C C . PRO B 1 214 ? -2.732 10.172 -8.656 1 97.19 214 PRO B C 1
ATOM 3564 O O . PRO B 1 214 ? -2.566 9.125 -8.023 1 97.19 214 PRO B O 1
ATOM 3567 N N . ASP B 1 215 ? -1.959 10.438 -9.656 1 95.62 215 ASP B N 1
ATOM 3568 C CA . ASP B 1 215 ? -0.901 9.547 -10.117 1 95.62 215 ASP B CA 1
ATOM 3569 C C . ASP B 1 215 ? 0.189 9.391 -9.055 1 95.62 215 ASP B C 1
ATOM 3571 O O . ASP B 1 215 ? 0.971 8.438 -9.094 1 95.62 215 ASP B O 1
ATOM 3575 N N . ARG B 1 216 ? 0.219 10.297 -8.117 1 96.31 216 ARG B N 1
ATOM 3576 C CA . ARG B 1 216 ? 1.234 10.281 -7.066 1 96.31 216 ARG B CA 1
ATOM 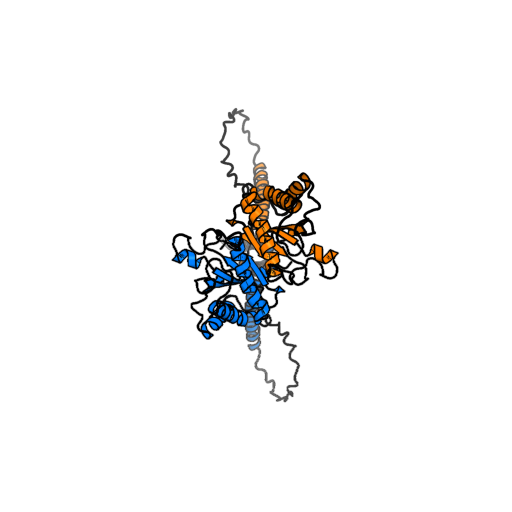3577 C C . ARG B 1 216 ? 0.724 9.562 -5.82 1 96.31 216 ARG B C 1
ATOM 3579 O O . ARG B 1 216 ? 1.467 9.383 -4.852 1 96.31 216 ARG B O 1
ATOM 3586 N N . LEU B 1 217 ? -0.542 9.172 -5.879 1 98.19 217 LEU B N 1
ATOM 3587 C CA . LEU B 1 217 ? -1.182 8.758 -4.633 1 98.19 217 LEU B CA 1
ATOM 3588 C C . LEU B 1 217 ? -1.439 7.254 -4.621 1 98.19 217 LEU B C 1
ATOM 3590 O O . LEU B 1 217 ? -1.784 6.676 -5.656 1 98.19 217 LEU B O 1
ATOM 3594 N N . SER B 1 218 ? -1.311 6.629 -3.477 1 98 218 SER B N 1
ATOM 3595 C CA . SER B 1 218 ? -1.718 5.254 -3.211 1 98 218 SER B CA 1
ATOM 3596 C C . SER B 1 218 ? -2.309 5.109 -1.812 1 98 218 SER B C 1
ATOM 3598 O O . SER B 1 218 ? -1.97 5.879 -0.909 1 98 218 SER B O 1
ATOM 3600 N N . ALA B 1 219 ? -3.242 4.207 -1.646 1 98.56 219 ALA B N 1
ATOM 3601 C CA . ALA B 1 219 ? -3.873 3.928 -0.359 1 98.56 219 ALA B CA 1
ATOM 3602 C C . ALA B 1 219 ? -3.586 2.498 0.093 1 98.56 219 ALA B C 1
ATOM 3604 O O . ALA B 1 219 ? -3.836 1.544 -0.648 1 98.56 219 ALA B O 1
ATOM 3605 N N . THR B 1 220 ? -3.072 2.379 1.276 1 98.31 220 THR B N 1
ATOM 3606 C CA . THR B 1 220 ? -2.682 1.073 1.797 1 98.31 220 THR B CA 1
ATOM 3607 C C . THR B 1 220 ? -3.369 0.796 3.131 1 98.31 220 THR B C 1
ATOM 3609 O O . THR B 1 220 ? -3.436 1.672 3.996 1 98.31 220 THR B O 1
ATOM 3612 N N . GLY B 1 221 ? -3.895 -0.412 3.236 1 98.06 221 GLY B N 1
ATOM 3613 C CA . GLY B 1 221 ? -4.43 -0.899 4.496 1 98.06 221 GLY B CA 1
ATOM 3614 C C . GLY B 1 221 ? -3.543 -1.938 5.16 1 98.06 221 GLY B C 1
ATOM 3615 O O . GLY B 1 221 ? -3.164 -2.928 4.531 1 98.06 221 GLY B O 1
ATOM 3616 N N . PHE B 1 222 ? -3.23 -1.714 6.48 1 97.62 222 PHE B N 1
ATOM 3617 C CA . PHE B 1 222 ? -2.393 -2.648 7.223 1 97.62 222 PHE B CA 1
ATOM 3618 C C . PHE B 1 222 ? -3.188 -3.32 8.336 1 97.62 222 PHE B C 1
ATOM 3620 O O . PHE B 1 222 ? -2.688 -4.23 9 1 97.62 222 PHE B O 1
ATOM 3627 N N . GLY B 1 22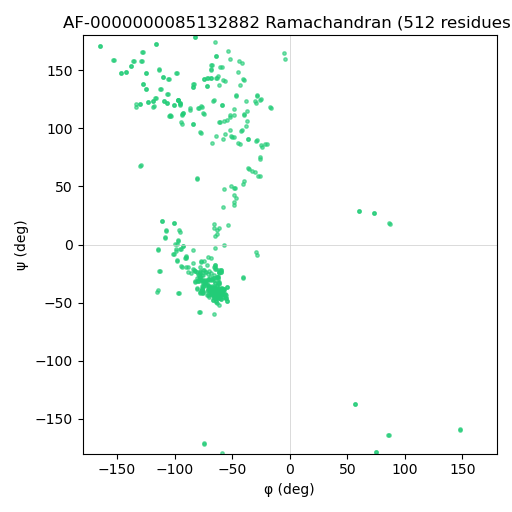3 ? -4.438 -2.895 8.516 1 96.19 223 GLY B N 1
ATOM 3628 C CA . GLY B 1 223 ? -5.199 -3.426 9.633 1 96.19 223 GLY B CA 1
ATOM 3629 C C . GLY B 1 223 ? -4.52 -3.209 10.969 1 96.19 223 GLY B C 1
ATOM 3630 O O . GLY B 1 223 ? -4.074 -2.102 11.273 1 96.19 223 GLY B O 1
ATOM 3631 N N . ASP B 1 224 ? -4.539 -4.199 11.789 1 95.81 224 ASP B N 1
ATOM 3632 C CA . ASP B 1 224 ? -4.008 -4.102 13.148 1 95.81 224 ASP B CA 1
ATOM 3633 C C . ASP B 1 224 ? -2.617 -4.723 13.234 1 95.81 224 ASP B C 1
ATOM 3635 O O . ASP B 1 224 ? -2.113 -4.977 14.336 1 95.81 224 ASP B O 1
ATOM 3639 N N . THR B 1 225 ? -1.915 -4.922 12.164 1 96.38 225 THR B N 1
ATOM 3640 C CA . THR B 1 225 ? -0.728 -5.77 12.109 1 96.38 225 THR B CA 1
ATOM 3641 C C . THR B 1 225 ? 0.528 -4.957 12.414 1 96.38 225 THR B C 1
ATOM 3643 O O . THR B 1 225 ? 1.603 -5.523 12.625 1 96.38 225 THR B O 1
ATOM 3646 N N . HIS B 1 226 ? 0.436 -3.641 12.438 1 94.75 226 HIS B N 1
ATOM 3647 C CA . HIS B 1 226 ? 1.578 -2.77 12.695 1 94.75 226 HIS B CA 1
ATOM 3648 C C . HIS B 1 226 ? 1.261 -1.749 13.781 1 94.75 226 HIS B C 1
ATOM 3650 O O . HIS B 1 226 ? 1.262 -0.542 13.523 1 94.75 226 HIS B O 1
ATOM 3656 N N . PRO B 1 227 ? 1.1 -2.203 14.961 1 95.12 227 PRO B N 1
ATOM 3657 C CA . PRO B 1 227 ? 0.803 -1.251 16.031 1 95.12 227 PRO B CA 1
ATOM 3658 C C . PRO B 1 227 ? 2.006 -0.385 16.406 1 95.12 227 PRO B C 1
ATOM 3660 O O . PRO B 1 227 ? 3.143 -0.863 16.391 1 95.12 227 PRO B O 1
ATOM 3663 N N . LEU B 1 228 ? 1.762 0.871 16.719 1 92.44 228 LEU B N 1
ATOM 3664 C CA . LEU B 1 228 ? 2.807 1.759 17.219 1 92.44 228 LEU B CA 1
ATOM 3665 C C . LEU B 1 228 ? 3.203 1.382 18.641 1 92.44 228 LEU B C 1
ATOM 3667 O O . LEU B 1 228 ? 4.375 1.487 19.016 1 92.44 228 LEU B O 1
ATOM 3671 N N . VAL B 1 229 ? 2.197 1.045 19.375 1 92.44 229 VAL B N 1
ATOM 3672 C CA . VAL B 1 229 ? 2.32 0.658 20.766 1 92.44 229 VAL B CA 1
ATOM 3673 C C . VAL B 1 229 ? 1.472 -0.581 21.047 1 92.44 229 VAL B C 1
ATOM 3675 O O . VAL B 1 229 ? 0.563 -0.9 20.281 1 92.44 229 VAL B O 1
ATOM 3678 N N . PRO B 1 230 ? 1.797 -1.313 22.078 1 95 230 PRO B N 1
ATOM 3679 C CA . PRO B 1 230 ? 1.034 -2.533 22.359 1 95 230 PRO B CA 1
ATOM 3680 C C . PRO B 1 230 ? -0.46 -2.27 22.516 1 95 230 PRO B C 1
ATOM 3682 O O . PRO B 1 230 ? -0.85 -1.254 23.109 1 95 230 PRO B O 1
ATOM 3685 N N . ASN B 1 231 ? -1.212 -3.17 22 1 93.75 231 ASN B N 1
ATOM 3686 C CA . ASN B 1 231 ? -2.664 -3.059 22.094 1 93.75 231 ASN B CA 1
ATOM 3687 C C . ASN B 1 231 ? -3.182 -3.521 23.453 1 93.75 231 ASN B C 1
ATOM 3689 O O . ASN B 1 231 ? -4.105 -4.336 23.516 1 93.75 231 ASN B O 1
ATOM 3693 N N . THR B 1 232 ? -2.717 -2.951 24.5 1 93.94 232 THR B N 1
ATOM 3694 C CA . THR B 1 232 ? -2.988 -3.49 25.828 1 93.94 232 THR B CA 1
ATOM 3695 C C . THR B 1 232 ? -3.881 -2.541 26.625 1 93.94 232 THR B C 1
ATOM 3697 O O . THR B 1 232 ? -4.496 -2.943 27.609 1 93.94 232 THR B O 1
ATOM 3700 N N . THR B 1 233 ? -3.961 -1.238 26.328 1 93.5 233 THR B N 1
ATOM 3701 C CA . THR B 1 233 ? -4.793 -0.252 27.016 1 93.5 233 THR B CA 1
ATOM 3702 C C . THR B 1 233 ? -5.625 0.537 26 1 93.5 233 THR B C 1
ATOM 3704 O O . THR B 1 233 ? -5.27 0.629 24.828 1 93.5 233 THR B O 1
ATOM 3707 N N . PRO B 1 234 ? -6.734 1.116 26.484 1 89.94 234 PRO B N 1
ATOM 3708 C CA . PRO B 1 234 ? -7.547 1.947 25.594 1 89.94 234 PRO B CA 1
ATOM 3709 C C . PRO B 1 234 ? -6.758 3.111 24.984 1 89.94 234 PRO B C 1
ATOM 3711 O O . PRO B 1 234 ? -6.969 3.469 23.828 1 89.94 234 PRO B O 1
ATOM 3714 N N . GLN B 1 235 ? -5.91 3.662 25.812 1 88.25 235 GLN B N 1
ATOM 3715 C CA . GLN B 1 235 ? -5.098 4.773 25.328 1 88.25 235 GLN B CA 1
ATOM 3716 C C . GLN B 1 235 ? -4.16 4.32 24.203 1 88.25 235 GLN B C 1
ATOM 3718 O O . GLN B 1 235 ? -4.023 5.004 23.188 1 88.25 235 GLN B O 1
ATOM 3723 N N . ASN B 1 236 ? -3.531 3.15 24.391 1 91.75 236 ASN B N 1
ATOM 3724 C CA . ASN B 1 236 ? -2.66 2.59 23.375 1 91.75 236 ASN B CA 1
ATOM 3725 C C . ASN B 1 236 ? -3.439 2.254 22.094 1 91.75 236 ASN B C 1
ATOM 3727 O O . ASN B 1 236 ? -2.982 2.543 20.984 1 91.75 236 ASN B O 1
ATOM 3731 N N . MET B 1 237 ? -4.539 1.674 22.328 1 90.12 237 MET B N 1
ATOM 3732 C CA . MET B 1 237 ? -5.387 1.298 21.188 1 90.12 237 MET B CA 1
ATOM 3733 C C . MET B 1 237 ? -5.777 2.523 20.375 1 90.12 237 MET B C 1
ATOM 3735 O O . MET B 1 237 ? -5.809 2.467 19.141 1 90.12 237 MET B O 1
ATOM 3739 N N . ALA B 1 238 ? -6.031 3.586 20.984 1 88.31 238 ALA B N 1
ATOM 3740 C CA . ALA B 1 238 ? -6.371 4.832 20.297 1 88.31 238 ALA B CA 1
ATOM 3741 C C . ALA B 1 238 ? -5.211 5.32 19.438 1 88.31 238 ALA B C 1
ATOM 3743 O O . ALA B 1 238 ? -5.418 5.812 18.328 1 88.31 238 ALA B O 1
ATOM 3744 N N . MET B 1 239 ? -4.008 5.117 19.891 1 88.5 239 MET B N 1
ATOM 3745 C CA . MET B 1 239 ? -2.822 5.543 19.156 1 88.5 239 MET B CA 1
ATOM 3746 C C . MET B 1 239 ? -2.615 4.688 17.906 1 88.5 239 MET B C 1
ATOM 3748 O O . MET B 1 239 ? -2.055 5.152 16.922 1 88.5 239 MET B O 1
ATOM 3752 N N . ASN B 1 240 ? -3.061 3.455 18.016 1 91.69 240 ASN B N 1
ATOM 3753 C CA . ASN B 1 240 ? -2.885 2.533 16.906 1 91.69 240 ASN B CA 1
ATOM 3754 C C . ASN B 1 240 ? -3.914 2.783 15.805 1 91.69 240 ASN B C 1
ATOM 3756 O O . ASN B 1 240 ? -3.717 2.375 14.656 1 91.69 240 ASN B O 1
ATOM 3760 N N . ARG B 1 241 ? -5.047 3.395 16.188 1 91.5 241 ARG B N 1
ATOM 3761 C CA . ARG B 1 241 ? -6.031 3.834 15.203 1 91.5 241 ARG B CA 1
ATOM 3762 C C . ARG B 1 241 ? -5.578 5.117 14.508 1 91.5 241 ARG B C 1
ATOM 3764 O O . ARG B 1 241 ? -5.727 6.211 15.062 1 91.5 241 ARG B O 1
ATOM 3771 N N . ARG B 1 242 ? -4.93 4.879 13.281 1 91.38 242 ARG B N 1
ATOM 3772 C CA . ARG B 1 242 ? -4.301 6.051 12.68 1 91.38 242 ARG B CA 1
ATOM 3773 C C . ARG B 1 242 ? -4.23 5.914 11.156 1 91.38 242 ARG B C 1
ATOM 3775 O O . ARG B 1 242 ? -4.336 4.809 10.625 1 91.38 242 ARG B O 1
ATOM 3782 N N . VAL B 1 243 ? -4.098 7.027 10.531 1 95.44 243 VAL B N 1
ATOM 3783 C CA . VAL B 1 243 ? -3.715 7.102 9.125 1 95.44 243 VAL B CA 1
ATOM 3784 C C . VAL B 1 243 ? -2.4 7.867 8.984 1 95.44 243 VAL B C 1
ATOM 3786 O O . VAL B 1 243 ? -2.268 8.984 9.492 1 95.44 243 VAL B O 1
ATOM 3789 N N . ASP B 1 244 ? -1.435 7.254 8.383 1 96.44 244 ASP B N 1
ATOM 3790 C CA . ASP B 1 244 ? -0.155 7.883 8.062 1 96.44 244 ASP B CA 1
ATOM 3791 C C . ASP B 1 244 ? -0.13 8.383 6.625 1 96.44 244 ASP B C 1
ATOM 3793 O O . ASP B 1 244 ? -0.428 7.633 5.695 1 96.44 244 ASP B O 1
ATOM 3797 N N . ILE B 1 245 ? 0.152 9.633 6.457 1 97.75 245 ILE B N 1
ATOM 3798 C CA . ILE B 1 245 ? 0.49 10.172 5.145 1 97.75 245 ILE B CA 1
ATOM 3799 C C . ILE B 1 245 ? 2.006 10.164 4.957 1 97.75 245 ILE B C 1
ATOM 3801 O O . ILE B 1 245 ? 2.721 10.93 5.609 1 97.75 245 ILE B O 1
ATOM 3805 N N . VAL B 1 246 ? 2.457 9.344 4.059 1 98 246 VAL B N 1
ATOM 3806 C CA . VAL B 1 246 ? 3.895 9.164 3.867 1 98 246 VAL B CA 1
ATOM 3807 C C . VAL B 1 246 ? 4.34 9.875 2.592 1 98 246 VAL B C 1
ATOM 3809 O O . VAL B 1 246 ? 3.98 9.469 1.486 1 98 246 VAL B O 1
ATOM 3812 N N . ILE B 1 247 ? 5.086 10.93 2.746 1 97.81 247 ILE B N 1
ATOM 3813 C CA . ILE B 1 247 ? 5.734 11.602 1.627 1 97.81 247 ILE B CA 1
ATOM 3814 C C . ILE B 1 247 ? 7.051 10.898 1.297 1 97.81 247 ILE B C 1
ATOM 3816 O O . ILE B 1 247 ? 8.039 11.055 2.01 1 97.81 247 ILE B O 1
ATOM 3820 N N . LEU B 1 248 ? 6.992 10.133 0.217 1 95.38 248 LEU B N 1
ATOM 3821 C CA . LEU B 1 248 ? 8.078 9.203 -0.078 1 95.38 248 LEU B CA 1
ATOM 3822 C C . LEU B 1 248 ? 9.297 9.953 -0.604 1 95.38 248 LEU B C 1
ATOM 3824 O O . LEU B 1 248 ? 9.164 10.906 -1.371 1 95.38 248 LEU B O 1
ATOM 3828 N N . SER B 1 249 ? 10.445 9.445 -0.164 1 89.75 249 SER B N 1
ATOM 3829 C CA . SER B 1 249 ? 11.695 10.023 -0.632 1 89.75 249 SER B CA 1
ATOM 3830 C C . SER B 1 249 ? 11.922 9.742 -2.115 1 89.75 249 SER B C 1
ATOM 3832 O O . SER B 1 249 ? 11.383 8.773 -2.656 1 89.75 249 SER B O 1
ATOM 3834 N N . SER B 1 250 ? 12.578 10.547 -2.836 1 74.75 250 SER B N 1
ATOM 3835 C CA . SER B 1 250 ? 12.883 10.391 -4.254 1 74.75 250 SER B CA 1
ATOM 3836 C C . SER B 1 250 ? 13.711 9.141 -4.512 1 74.75 250 SER B C 1
ATOM 3838 O O . SER B 1 250 ? 13.68 8.578 -5.613 1 74.75 250 SER B O 1
ATOM 3840 N N . THR B 1 251 ? 14.375 8.703 -3.617 1 60.59 251 THR B N 1
ATOM 3841 C CA . THR B 1 251 ? 15.219 7.523 -3.799 1 60.59 251 THR B CA 1
ATOM 3842 C C . THR B 1 251 ? 14.367 6.258 -3.832 1 60.59 251 THR B C 1
ATOM 3844 O O . THR B 1 251 ? 14.727 5.281 -4.496 1 60.59 251 THR B O 1
ATOM 3847 N N . THR B 1 252 ? 13.32 6.223 -3.141 1 53.5 252 THR B N 1
ATOM 3848 C CA . THR B 1 252 ? 12.445 5.055 -3.045 1 53.5 252 THR B CA 1
ATOM 3849 C C . THR B 1 252 ? 11.5 4.992 -4.238 1 53.5 252 THR B C 1
ATOM 3851 O O . THR B 1 252 ? 11.055 3.91 -4.625 1 53.5 252 THR B O 1
ATOM 3854 N N . GLN B 1 253 ? 11.242 6.09 -4.887 1 51.41 253 GLN B N 1
ATOM 3855 C CA . GLN B 1 253 ? 10.305 6.141 -6 1 51.41 253 GLN B CA 1
ATOM 3856 C C . GLN B 1 253 ? 10.781 5.273 -7.164 1 51.41 253 GLN B C 1
ATOM 3858 O O . GLN B 1 253 ? 9.969 4.746 -7.926 1 51.41 253 GLN B O 1
ATOM 3863 N N . ALA B 1 254 ? 12.016 5.145 -7.234 1 43.41 254 ALA B N 1
ATOM 3864 C CA . ALA B 1 254 ? 12.555 4.43 -8.391 1 43.41 254 ALA B CA 1
ATOM 3865 C C . ALA B 1 254 ? 12.148 2.963 -8.367 1 43.41 254 ALA B C 1
ATOM 3867 O O . ALA B 1 254 ? 11.977 2.342 -9.422 1 43.41 254 ALA B O 1
ATOM 3868 N N . GLY B 1 255 ? 11.945 2.432 -7.25 1 42.09 255 GLY B N 1
ATOM 3869 C CA . GLY B 1 255 ? 11.625 1.012 -7.234 1 42.09 255 GLY B CA 1
ATOM 3870 C C . GLY B 1 255 ? 10.172 0.721 -7.555 1 42.09 255 GLY B C 1
ATOM 3871 O O . GLY B 1 255 ? 9.828 -0.394 -7.953 1 42.09 255 GLY B O 1
ATOM 3872 N N . ASN B 1 256 ? 9.25 1.688 -7.223 1 44.16 256 ASN B N 1
ATOM 3873 C CA . ASN B 1 256 ? 7.836 1.355 -7.383 1 44.16 256 ASN B CA 1
ATOM 3874 C C . ASN B 1 256 ? 7.336 1.687 -8.789 1 44.16 256 ASN B C 1
ATOM 3876 O O . ASN B 1 256 ? 6.316 1.156 -9.227 1 44.16 256 ASN B O 1
ATOM 3880 N N . ARG B 1 257 ? 8.062 2.701 -9.531 1 38.19 257 ARG B N 1
ATOM 3881 C CA . ARG B 1 257 ? 7.57 3.176 -10.812 1 38.19 257 ARG B CA 1
ATOM 3882 C C . ARG B 1 257 ? 8.242 2.439 -11.969 1 38.19 257 ARG B C 1
ATOM 3884 O O . ARG B 1 257 ? 8.086 2.818 -13.133 1 38.19 257 ARG B O 1
ATOM 3891 N N . ILE B 1 258 ? 8.969 1.355 -11.883 1 30.09 258 ILE B N 1
ATOM 3892 C CA . ILE B 1 258 ? 9.492 0.885 -13.164 1 30.09 258 ILE B CA 1
ATOM 3893 C C . ILE B 1 258 ? 8.375 0.229 -13.969 1 30.09 258 ILE B C 1
ATOM 3895 O O . ILE B 1 258 ? 7.586 -0.547 -13.43 1 30.09 258 ILE B O 1
#

Sequence (516 aa):
MARRHHGEGEAENSERWLLTYSDMITLLLALFVVLFAMSSISVRKFDEFKTGLLQTFSQMQLQSLEHGGRGLLQHSSLVTHPGLTPGPPQITIPQPGAGTPSESQIAQEVNQALAAQGLSQDAQVVVEQRGVVVRILSDKVFFATDSAALGPVGDAVVDAIAGVLRTLPNDVSIEGYTDSEPIVGGPYSSNFELSAVRAVTVLERLWKVDGINPDRLSATGFGDTHPLVPNTTPQNMAMNRRVDIVILSSTTQAGNRIMARRHHGEGEAENSERWLLTYSDMITLLLALFVVLFAMSSISVRKFDEFKTGLLQTFSQMQLQSLEHGGRGLLQHSSLVTHPGLTPGPPQITIPQPGAGTPSESQIAQEVNQALAAQGLSQDAQVVVEQRGVVVRILSDKVFFATDSAALGPVGDAVVDAIAGVLRTLPNDVSIEGYTDSEPIVGGPYSSNFELSAVRAVTVLERLWKVDGINPDRLSATGFGDTHPLVPNTTPQNMAMNRRVDIVILSSTTQAGNRI

InterPro domains:
  IPR006665 OmpA-like domain [PF00691] (142-241)
  IPR006665 OmpA-like domain [PS51123] (130-251)
  IPR006665 OmpA-like domain [cd07185] (141-247)
  IPR025713 Motility protein B-like, N-terminal domain [PF13677] (4-56)
  IPR036737 OmpA-like domain superfamily [G3DSA:3.30.1330.60] (100-257)
  IPR036737 OmpA-like domain superfamily [SSF103088] (134-247)
  IPR050330 Bacterial Outer Membrane Structural/Functional [PTHR30329] (2-251)

Nearest PDB structures (foldseek):
  3wpx-assembly1_B  TM=9.210E-01  e=1.268E-12  Vibrio alginolyticus
  3khn-assembly1_B  TM=8.995E-01  e=1.431E-12  Nitratidesulfovibrio vulgaris str. Hildenborough
  3khn-assembly1_A  TM=9.027E-01  e=6.460E-12  Nitratidesulfovibrio vulgaris str. Hildenborough
  4b62-assembly1_A  TM=8.879E-01  e=2.134E-10  Pseudomonas aeruginosa PAO1
  3s0h-assembly1_A  TM=8.509E-01  e=2.408E-10  Helicobacter pylori

Solvent-accessible surface area (backbone atoms only — not comparable to full-atom values): 28527 Å² total; per-residue (Å²): 136,85,78,83,75,72,75,71,70,65,65,66,55,57,56,52,56,50,48,53,48,42,47,50,48,47,51,50,35,52,49,47,50,56,51,44,75,48,25,50,69,42,68,68,52,50,56,57,45,50,55,52,49,54,55,53,53,59,57,53,63,62,61,71,69,64,73,71,82,83,73,76,78,70,77,71,77,71,77,70,72,81,66,81,64,76,60,71,75,70,72,62,60,66,56,80,55,96,56,81,73,50,59,67,54,49,48,49,52,43,51,48,39,27,44,76,70,73,37,57,86,56,44,48,78,46,83,50,91,54,18,28,34,38,36,35,51,25,41,81,59,22,25,50,88,100,43,51,53,71,29,74,64,39,48,52,52,53,52,34,46,42,64,53,48,74,79,48,87,55,40,34,44,24,35,11,29,23,36,74,71,78,57,75,63,82,93,41,87,32,42,41,43,44,10,21,47,32,10,33,45,54,48,45,42,40,30,74,73,64,63,44,66,58,74,40,44,36,19,25,10,42,8,45,56,72,53,84,45,67,77,80,43,74,71,34,27,38,62,18,22,24,37,33,43,28,43,35,33,78,78,59,47,61,61,78,68,112,137,84,78,82,75,69,78,70,68,65,64,65,54,59,55,51,55,50,48,52,47,41,47,50,49,47,50,49,36,52,50,47,49,55,50,44,74,48,26,50,69,43,69,67,52,51,57,57,46,50,55,53,49,53,55,52,53,58,56,52,63,61,56,69,67,61,71,68,80,81,73,75,80,71,73,75,75,71,75,70,74,82,64,81,65,76,59,70,76,68,71,61,59,66,57,80,54,96,55,80,72,50,57,69,54,48,48,49,51,44,50,48,39,26,46,76,71,71,38,57,86,59,42,47,78,45,82,51,92,54,19,28,34,38,35,35,52,26,41,79,59,21,26,49,88,99,42,51,52,72,29,72,64,38,47,51,52,54,50,36,45,41,66,50,50,74,79,49,89,56,41,33,44,24,33,11,29,23,36,74,73,78,57,76,64,83,93,43,89,32,43,40,43,43,11,23,47,31,10,31,46,55,49,43,42,39,30,73,73,63,63,45,65,58,74,39,45,36,19,25,9,42,7,45,56,72,52,83,46,67,77,80,44,73,70,34,26,38,62,15,21,24,38,32,43,30,42,34,32,77,76,59,48,61,64,77,68,112